Protein AF-A0A6P6Y4E9-F1 (afdb_monomer_lite)

Structure (mmCIF, N/CA/C/O backbone):
data_AF-A0A6P6Y4E9-F1
#
_entry.id   AF-A0A6P6Y4E9-F1
#
loop_
_atom_site.group_PDB
_atom_site.id
_atom_site.type_symbol
_atom_site.label_atom_id
_atom_site.label_alt_id
_atom_site.label_comp_id
_atom_site.label_asym_id
_atom_site.label_entity_id
_atom_site.label_seq_id
_atom_site.pdbx_PDB_ins_code
_atom_site.Cartn_x
_atom_site.Cartn_y
_atom_site.Cartn_z
_atom_site.occupancy
_atom_site.B_iso_or_equiv
_atom_site.auth_seq_id
_atom_site.auth_comp_id
_atom_site.auth_asym_id
_atom_site.auth_atom_id
_atom_site.pdbx_PDB_model_num
ATOM 1 N N . MET A 1 1 ? 9.771 3.056 -38.459 1.00 87.56 1 MET A N 1
ATOM 2 C CA . MET A 1 1 ? 9.300 3.191 -37.067 1.00 87.56 1 MET A CA 1
ATOM 3 C C . MET A 1 1 ? 10.519 3.269 -36.170 1.00 87.56 1 MET A C 1
ATOM 5 O O . MET A 1 1 ? 11.476 2.557 -36.443 1.00 87.56 1 MET A O 1
ATOM 9 N N . LEU A 1 2 ? 10.493 4.105 -35.140 1.00 89.56 2 LEU A N 1
ATOM 10 C CA . LEU A 1 2 ? 11.514 4.169 -34.100 1.00 89.56 2 LEU A CA 1
ATOM 11 C C . LEU A 1 2 ? 10.818 4.082 -32.745 1.00 89.56 2 LEU A C 1
ATOM 13 O O . LEU A 1 2 ? 9.861 4.816 -32.503 1.00 89.56 2 LEU A O 1
ATOM 17 N N . ILE A 1 3 ? 11.284 3.173 -31.895 1.00 89.75 3 ILE A N 1
ATOM 18 C CA . ILE A 1 3 ? 10.799 3.009 -30.526 1.00 89.75 3 ILE A CA 1
ATOM 19 C C . ILE A 1 3 ? 11.972 3.231 -29.586 1.00 89.75 3 ILE A C 1
ATOM 21 O O . ILE A 1 3 ? 12.895 2.420 -29.542 1.00 89.75 3 ILE A O 1
ATOM 25 N N . SER A 1 4 ? 11.910 4.327 -28.846 1.00 87.94 4 SER A N 1
ATOM 26 C CA . SER A 1 4 ? 12.796 4.657 -27.737 1.00 87.94 4 SER A CA 1
ATOM 27 C C . SER A 1 4 ? 12.060 4.286 -26.456 1.00 87.94 4 SER A C 1
ATOM 29 O O . SER A 1 4 ? 11.041 4.896 -26.147 1.00 87.94 4 SER A O 1
ATOM 31 N N . ALA A 1 5 ? 12.487 3.223 -25.778 1.00 84.81 5 ALA A N 1
ATOM 32 C CA . ALA A 1 5 ? 11.834 2.716 -24.572 1.00 84.81 5 ALA A CA 1
ATOM 33 C C . ALA A 1 5 ? 12.859 2.105 -23.605 1.00 84.81 5 ALA A C 1
ATOM 35 O O . ALA A 1 5 ? 13.859 1.538 -24.072 1.00 84.81 5 ALA A O 1
ATOM 36 N N . PRO A 1 6 ? 12.598 2.112 -22.285 1.00 77.88 6 PRO A N 1
ATOM 37 C CA . PRO A 1 6 ? 13.501 1.526 -21.301 1.00 77.88 6 PRO A CA 1
ATOM 38 C C . PRO A 1 6 ? 13.871 0.064 -21.605 1.00 77.88 6 PRO A C 1
ATOM 40 O O . PRO A 1 6 ? 13.157 -0.692 -22.285 1.00 77.88 6 PRO A O 1
ATOM 43 N N . THR A 1 7 ? 15.040 -0.363 -21.135 1.00 74.06 7 THR A N 1
ATOM 44 C CA . THR A 1 7 ? 15.457 -1.769 -21.221 1.00 74.06 7 THR A CA 1
ATOM 45 C C . THR A 1 7 ? 14.506 -2.630 -20.387 1.00 74.06 7 THR A C 1
ATOM 47 O O . THR A 1 7 ? 14.157 -2.275 -19.263 1.00 74.06 7 THR A O 1
ATOM 50 N N . GLY A 1 8 ? 14.039 -3.743 -20.961 1.00 67.69 8 GLY A N 1
ATOM 51 C CA . GLY A 1 8 ? 13.031 -4.610 -20.337 1.00 67.69 8 GLY A CA 1
ATOM 52 C C . GLY A 1 8 ? 11.572 -4.311 -20.714 1.00 67.69 8 GLY A C 1
ATOM 53 O O . GLY A 1 8 ? 10.713 -5.144 -20.447 1.00 67.69 8 GLY A O 1
ATOM 54 N N . SER A 1 9 ? 11.266 -3.222 -21.431 1.00 72.75 9 SER A N 1
ATOM 55 C CA . SER A 1 9 ? 9.888 -2.868 -21.845 1.00 72.75 9 SER A CA 1
ATOM 56 C C . SER A 1 9 ? 9.307 -3.716 -22.993 1.00 72.75 9 SER A C 1
ATOM 58 O O . SER A 1 9 ? 8.365 -3.310 -23.666 1.00 72.75 9 SER A O 1
ATOM 60 N N . GLY A 1 10 ? 9.872 -4.896 -23.269 1.00 75.94 10 GLY A N 1
ATOM 61 C CA . GLY A 1 10 ? 9.334 -5.819 -24.275 1.00 75.94 10 GLY A CA 1
ATOM 62 C C . GLY A 1 10 ? 9.571 -5.420 -25.739 1.00 75.94 10 GLY A C 1
ATOM 63 O O . GLY A 1 10 ? 8.807 -5.841 -26.606 1.00 75.94 10 GLY A O 1
ATOM 64 N N . LYS A 1 11 ? 10.634 -4.661 -26.050 1.00 85.00 11 LYS A N 1
ATOM 65 C CA . LYS A 1 11 ? 10.984 -4.220 -27.422 1.00 85.00 11 LYS A CA 1
ATOM 66 C C . LYS A 1 11 ? 11.007 -5.366 -28.451 1.00 85.00 11 LYS A C 1
ATOM 68 O O . LYS A 1 11 ? 10.483 -5.217 -29.555 1.00 85.00 11 LYS A O 1
ATOM 73 N N . THR A 1 12 ? 11.491 -6.548 -28.061 1.00 85.19 12 THR A N 1
ATOM 74 C CA . THR A 1 12 ? 11.496 -7.764 -28.897 1.00 85.19 12 THR A CA 1
ATOM 75 C C . THR A 1 12 ? 10.092 -8.207 -29.335 1.00 85.19 12 THR A C 1
ATOM 77 O O . THR A 1 12 ? 9.925 -8.738 -30.432 1.00 85.19 12 THR A O 1
ATOM 80 N N . ASN A 1 13 ? 9.047 -7.963 -28.531 1.00 85.88 13 ASN A N 1
ATOM 81 C CA . ASN A 1 13 ? 7.663 -8.234 -28.939 1.00 85.88 13 ASN A CA 1
ATOM 82 C C . ASN A 1 13 ? 7.223 -7.310 -30.069 1.00 85.88 13 ASN A C 1
ATOM 84 O O . ASN A 1 13 ? 6.542 -7.750 -30.992 1.00 85.88 13 ASN A O 1
ATOM 88 N N . ILE A 1 14 ? 7.648 -6.050 -30.031 1.00 88.44 14 ILE A N 1
ATOM 89 C CA . ILE A 1 14 ? 7.308 -5.083 -31.071 1.00 88.44 14 ILE A CA 1
ATOM 90 C C . ILE A 1 14 ? 8.026 -5.427 -32.379 1.00 88.44 14 ILE A C 1
ATOM 92 O O . ILE A 1 14 ? 7.406 -5.390 -33.445 1.00 88.44 14 ILE A O 1
ATOM 96 N N . ALA A 1 15 ? 9.292 -5.853 -32.301 1.00 90.25 15 ALA A N 1
ATOM 97 C CA . ALA A 1 15 ? 9.988 -6.441 -33.443 1.00 90.25 15 ALA A CA 1
ATOM 98 C C . ALA A 1 15 ? 9.200 -7.622 -34.022 1.00 90.25 15 ALA A C 1
ATOM 100 O O . ALA A 1 15 ? 8.935 -7.646 -35.221 1.00 90.25 15 ALA A O 1
ATOM 101 N N . PHE A 1 16 ? 8.753 -8.554 -33.179 1.00 89.88 16 PHE A N 1
ATOM 102 C CA . PHE A 1 16 ? 7.981 -9.715 -33.619 1.00 89.88 16 PHE A CA 1
ATOM 103 C C . PHE A 1 16 ? 6.666 -9.331 -34.320 1.00 89.88 16 PHE A C 1
ATOM 105 O O . PHE A 1 16 ? 6.360 -9.872 -35.381 1.00 89.88 16 PHE A O 1
ATOM 112 N N . PHE A 1 17 ? 5.924 -8.340 -33.814 1.00 89.00 17 PHE A N 1
ATOM 113 C CA . PHE A 1 17 ? 4.733 -7.819 -34.501 1.00 89.00 17 PHE A CA 1
ATOM 114 C C . PHE A 1 17 ? 5.060 -7.177 -35.853 1.00 89.00 17 PHE A C 1
ATOM 116 O O . PHE A 1 17 ? 4.305 -7.344 -36.815 1.00 89.00 17 PHE A O 1
ATOM 123 N N . ALA A 1 18 ? 6.188 -6.470 -35.961 1.00 89.25 18 ALA A N 1
ATOM 124 C CA . ALA A 1 18 ? 6.644 -5.940 -37.241 1.00 89.25 18 ALA A CA 1
ATOM 125 C C . ALA A 1 18 ? 6.952 -7.067 -38.239 1.00 89.25 18 ALA A C 1
ATOM 127 O O . ALA A 1 18 ? 6.567 -6.947 -39.403 1.00 89.25 18 ALA A O 1
ATOM 128 N N . MET A 1 19 ? 7.566 -8.165 -37.777 1.00 92.44 19 MET A N 1
ATOM 129 C CA . MET A 1 19 ? 7.818 -9.353 -38.597 1.00 92.44 19 MET A CA 1
ATOM 130 C C . MET A 1 19 ? 6.516 -10.008 -39.065 1.00 92.44 19 MET A C 1
ATOM 132 O O . MET A 1 19 ? 6.363 -10.249 -40.258 1.00 92.44 19 MET A O 1
ATOM 136 N N . ILE A 1 20 ? 5.558 -10.242 -38.158 1.00 89.38 20 ILE A N 1
ATOM 137 C CA . ILE A 1 20 ? 4.246 -10.822 -38.498 1.00 89.38 20 ILE A CA 1
ATOM 138 C C . ILE A 1 20 ? 3.538 -9.970 -39.546 1.00 89.38 20 ILE A C 1
ATOM 140 O O . ILE A 1 20 ? 3.033 -10.502 -40.529 1.00 89.38 20 ILE A O 1
ATOM 144 N N . ARG A 1 21 ? 3.521 -8.644 -39.368 1.00 88.81 21 ARG A N 1
ATOM 145 C CA . ARG A 1 21 ? 2.870 -7.734 -40.315 1.00 88.81 21 ARG A CA 1
ATOM 146 C C . ARG A 1 21 ? 3.474 -7.823 -41.714 1.00 88.81 21 ARG A C 1
ATOM 148 O O . ARG A 1 21 ? 2.751 -7.620 -42.684 1.00 88.81 21 ARG A O 1
ATOM 155 N N . GLU A 1 22 ? 4.777 -8.068 -41.817 1.00 89.50 22 GLU A N 1
ATOM 156 C CA . GLU A 1 22 ? 5.426 -8.267 -43.109 1.00 89.50 22 GLU A CA 1
ATOM 157 C C . GLU A 1 22 ? 5.089 -9.642 -43.688 1.00 89.50 22 GLU A C 1
ATOM 159 O O . GLU A 1 22 ? 4.627 -9.713 -44.819 1.00 89.50 22 GLU A O 1
ATOM 164 N N . ILE A 1 23 ? 5.196 -10.708 -42.890 1.00 88.94 23 ILE A N 1
ATOM 165 C CA . ILE A 1 23 ? 4.837 -12.083 -43.280 1.00 88.94 23 ILE A CA 1
ATOM 166 C C . ILE A 1 23 ? 3.393 -12.164 -43.795 1.00 88.94 23 ILE A C 1
ATOM 168 O O . ILE A 1 23 ? 3.148 -12.785 -44.823 1.00 88.94 23 ILE A O 1
ATOM 172 N N . GLN A 1 24 ? 2.451 -11.480 -43.137 1.00 85.75 24 GLN A N 1
ATOM 173 C CA . GLN A 1 24 ? 1.036 -11.432 -43.526 1.00 85.75 24 GLN A CA 1
ATOM 174 C C . GLN A 1 24 ? 0.799 -10.947 -44.959 1.00 85.75 24 GLN A C 1
ATOM 176 O O . GLN A 1 24 ? -0.197 -11.330 -45.563 1.00 85.75 24 GLN A O 1
ATOM 181 N N . LYS A 1 25 ? 1.682 -10.108 -45.515 1.00 86.38 25 LYS A N 1
ATOM 182 C CA . LYS A 1 25 ? 1.551 -9.622 -46.898 1.00 86.38 25 LYS A CA 1
ATOM 183 C C . LYS A 1 25 ? 1.860 -10.699 -47.940 1.00 86.38 25 LYS A C 1
ATOM 185 O O . LYS A 1 25 ? 1.503 -10.524 -49.097 1.00 86.38 25 LYS A O 1
ATOM 190 N N . HIS A 1 26 ? 2.532 -11.772 -47.525 1.00 87.12 26 HIS A N 1
ATOM 191 C CA . HIS A 1 26 ? 2.993 -12.873 -48.376 1.00 87.12 26 HIS A CA 1
ATOM 192 C C . HIS A 1 26 ? 2.231 -14.179 -48.097 1.00 87.12 26 HIS A C 1
ATOM 194 O O . HIS A 1 26 ? 2.625 -15.242 -48.582 1.00 87.12 26 HIS A O 1
ATOM 200 N N . LEU A 1 27 ? 1.156 -14.109 -47.303 1.00 84.00 27 LEU A N 1
ATOM 201 C CA . LEU A 1 27 ? 0.216 -15.209 -47.099 1.00 84.00 27 LEU A CA 1
ATOM 202 C C . LEU A 1 27 ? -0.849 -15.233 -48.200 1.00 84.00 27 LEU A C 1
ATOM 204 O O . LEU A 1 27 ? -1.107 -14.232 -48.870 1.00 84.00 27 LEU A O 1
ATOM 208 N N . ASP A 1 28 ? -1.465 -16.394 -48.383 1.00 80.50 28 ASP A N 1
ATOM 209 C CA . ASP A 1 28 ? -2.560 -16.601 -49.324 1.00 80.50 28 ASP A CA 1
ATOM 210 C C . ASP A 1 28 ? -3.838 -15.888 -48.865 1.00 80.50 28 ASP A C 1
ATOM 212 O O . ASP A 1 28 ? -3.943 -15.393 -47.741 1.00 80.50 28 ASP A O 1
ATOM 216 N N . ALA A 1 29 ? -4.846 -15.835 -49.739 1.00 76.62 29 ALA A N 1
ATOM 217 C CA . ALA A 1 29 ? -6.121 -15.188 -49.422 1.00 76.62 29 ALA A CA 1
ATOM 218 C C . ALA A 1 29 ? -6.812 -15.803 -48.185 1.00 76.62 29 ALA A C 1
ATOM 220 O O . ALA A 1 29 ? -7.559 -15.108 -47.498 1.00 76.62 29 ALA A O 1
ATOM 221 N N . ALA A 1 30 ? -6.538 -17.080 -47.888 1.00 72.00 30 ALA A N 1
ATOM 222 C CA . ALA A 1 30 ? -7.039 -17.792 -46.713 1.00 72.00 30 ALA A CA 1
ATOM 223 C C . ALA A 1 30 ? -6.167 -17.617 -45.451 1.00 72.00 30 ALA A C 1
ATOM 225 O O . ALA A 1 30 ? -6.539 -18.114 -44.390 1.00 72.00 30 ALA A O 1
ATOM 226 N N . GLN A 1 31 ? -5.032 -16.911 -45.542 1.00 74.62 31 GLN A N 1
ATOM 227 C CA . GLN A 1 31 ? -4.053 -16.717 -44.463 1.00 74.62 31 GLN A CA 1
ATOM 228 C C . GLN A 1 31 ? -3.547 -18.024 -43.824 1.00 74.62 31 GLN A C 1
ATOM 230 O O . GLN A 1 31 ? -3.231 -18.066 -42.635 1.00 74.62 31 GLN A O 1
ATOM 235 N N . SER A 1 32 ? -3.473 -19.086 -44.621 1.00 69.75 32 SER A N 1
ATOM 236 C CA . SER A 1 32 ? -3.133 -20.450 -44.220 1.00 69.75 32 SER A CA 1
ATOM 237 C C . SER A 1 32 ? -1.710 -20.856 -44.609 1.00 69.75 32 SER A C 1
ATOM 239 O O . SER A 1 32 ? -1.058 -21.617 -43.896 1.00 69.75 32 SER A O 1
ATOM 241 N N . ALA A 1 33 ? -1.174 -20.309 -45.703 1.00 74.75 33 ALA A N 1
ATOM 242 C CA . ALA A 1 33 ? 0.146 -20.679 -46.201 1.00 74.75 33 ALA A CA 1
ATOM 243 C C . ALA A 1 33 ? 0.890 -19.501 -46.836 1.00 74.75 33 ALA A C 1
ATOM 245 O O . ALA A 1 33 ? 0.297 -18.559 -47.359 1.00 74.75 33 ALA A O 1
ATOM 246 N N . LEU A 1 34 ? 2.223 -19.574 -46.805 1.00 78.44 34 LEU A N 1
ATOM 247 C CA . LEU A 1 34 ? 3.091 -18.645 -47.526 1.00 78.44 34 LEU A CA 1
ATOM 248 C C . LEU A 1 34 ? 2.994 -18.920 -49.030 1.00 78.44 34 LEU A C 1
ATOM 250 O O . LEU A 1 34 ? 3.327 -20.014 -49.480 1.00 78.44 34 LEU A O 1
ATOM 254 N N . VAL A 1 35 ? 2.564 -17.916 -49.797 1.00 68.69 35 VAL A N 1
ATOM 255 C CA . VAL A 1 35 ? 2.386 -18.011 -51.260 1.00 68.69 35 VAL A CA 1
ATOM 256 C C . VAL A 1 35 ? 3.730 -18.005 -51.975 1.00 68.69 35 VAL A C 1
ATOM 258 O O . VAL A 1 35 ? 3.884 -18.635 -53.017 1.00 68.69 35 VAL A O 1
ATOM 261 N N . SER A 1 36 ? 4.710 -17.290 -51.419 1.00 69.94 36 SER A N 1
ATOM 262 C CA . SER A 1 36 ? 6.060 -17.214 -51.961 1.00 69.94 36 SER A CA 1
ATOM 263 C C . SER A 1 36 ? 7.106 -16.984 -50.865 1.00 69.94 36 SER A C 1
ATOM 265 O O . SER A 1 36 ? 6.833 -16.381 -49.826 1.00 69.94 36 SER A O 1
ATOM 267 N N . SER A 1 37 ? 8.334 -17.441 -51.124 1.00 69.69 37 SER A N 1
ATOM 268 C CA . SER A 1 37 ? 9.529 -17.125 -50.334 1.00 69.69 37 SER A CA 1
ATOM 269 C C . SER A 1 37 ? 10.226 -15.818 -50.755 1.00 69.69 37 SER A C 1
ATOM 271 O O . SER A 1 37 ? 11.342 -15.545 -50.294 1.00 69.69 37 SER A O 1
ATOM 273 N N . ASP A 1 38 ? 9.589 -15.020 -51.619 1.00 77.94 38 ASP A N 1
ATOM 274 C CA . ASP A 1 38 ? 10.142 -13.815 -52.263 1.00 77.94 38 ASP A CA 1
ATOM 275 C C . ASP A 1 38 ? 10.178 -12.578 -51.350 1.00 77.94 38 ASP A C 1
ATOM 277 O O . ASP A 1 38 ? 9.948 -11.441 -51.765 1.00 77.94 38 ASP A O 1
ATOM 281 N N . PHE A 1 39 ? 10.495 -12.786 -50.076 1.00 89.50 39 PHE A N 1
ATOM 282 C CA . PHE A 1 39 ? 10.808 -11.711 -49.148 1.00 89.50 39 PHE A CA 1
ATOM 283 C C . PHE A 1 39 ? 11.872 -12.146 -48.142 1.00 89.50 39 PHE A C 1
ATOM 285 O O . PHE A 1 39 ? 12.106 -13.338 -47.901 1.00 89.50 39 PHE A O 1
ATOM 292 N N . LYS A 1 40 ? 12.546 -11.158 -47.559 1.00 90.69 40 LYS A N 1
ATOM 293 C CA . LYS A 1 40 ? 13.506 -11.329 -46.472 1.00 90.69 40 LYS A CA 1
ATOM 294 C C . LYS A 1 40 ? 13.262 -10.275 -45.400 1.00 90.69 40 LYS A C 1
ATOM 296 O O . LYS A 1 40 ? 13.049 -9.095 -45.689 1.00 90.69 40 LYS A O 1
ATOM 301 N N . ILE A 1 41 ? 13.319 -10.723 -44.155 1.00 94.44 41 ILE A N 1
ATOM 302 C CA . ILE A 1 41 ? 13.313 -9.895 -42.956 1.00 94.44 41 ILE A CA 1
ATOM 303 C C . ILE A 1 41 ? 14.693 -10.017 -42.324 1.00 94.44 41 ILE A C 1
ATOM 305 O O . ILE A 1 41 ? 15.174 -11.127 -42.102 1.00 94.44 41 ILE A O 1
ATOM 309 N N . VAL A 1 42 ? 15.320 -8.889 -42.017 1.00 94.50 42 VAL A N 1
ATOM 310 C CA . VAL A 1 42 ? 16.633 -8.852 -41.372 1.00 94.50 42 VAL A CA 1
ATOM 311 C C . VAL A 1 42 ? 16.482 -8.270 -39.973 1.00 94.50 42 VAL A C 1
ATOM 313 O O . VAL A 1 42 ? 15.936 -7.182 -39.808 1.00 94.50 42 VAL A O 1
ATOM 316 N N . TYR A 1 43 ? 16.974 -8.996 -38.974 1.00 95.88 43 TYR A N 1
ATOM 317 C CA . TYR A 1 43 ? 17.112 -8.546 -37.596 1.00 95.88 43 TYR A CA 1
ATOM 318 C C . TYR A 1 43 ? 18.596 -8.384 -37.275 1.00 95.88 43 TYR A C 1
ATOM 320 O O . TYR A 1 43 ? 19.353 -9.360 -37.257 1.00 95.88 43 TYR A O 1
ATOM 328 N N . VAL A 1 44 ? 19.011 -7.148 -37.030 1.00 93.56 44 VAL A N 1
ATOM 329 C CA . VAL A 1 44 ? 20.376 -6.808 -36.636 1.00 93.56 44 VAL A CA 1
ATOM 330 C C . VAL A 1 44 ? 20.415 -6.669 -35.121 1.00 93.56 44 VAL A C 1
ATOM 332 O O . VAL A 1 44 ? 19.673 -5.867 -34.562 1.00 93.56 44 VAL A O 1
ATOM 335 N N . SER A 1 45 ? 21.265 -7.459 -34.470 1.00 89.38 45 SER A N 1
ATOM 336 C CA . SER A 1 45 ? 21.496 -7.438 -33.023 1.00 89.38 45 SER A CA 1
ATOM 337 C C . SER A 1 45 ? 22.975 -7.181 -32.747 1.00 89.38 45 SER A C 1
ATOM 339 O O . SER A 1 45 ? 23.820 -7.683 -33.490 1.00 89.38 45 SER A O 1
ATOM 341 N N . PRO A 1 46 ? 23.334 -6.423 -31.707 1.00 82.31 46 PRO A N 1
ATOM 342 C CA . PRO A 1 46 ? 24.694 -5.910 -31.581 1.00 82.31 46 PRO A CA 1
ATOM 343 C C . PRO A 1 46 ? 25.760 -6.939 -31.221 1.00 82.31 46 PRO A C 1
ATOM 345 O O . PRO A 1 46 ? 26.925 -6.775 -31.575 1.00 82.31 46 PRO A O 1
ATOM 348 N N . LEU A 1 47 ? 25.377 -8.017 -30.537 1.00 78.88 47 LEU A N 1
ATOM 349 C CA . LEU A 1 47 ? 26.312 -9.027 -30.056 1.00 78.88 47 LEU A CA 1
ATOM 350 C C . LEU A 1 47 ? 25.943 -10.410 -30.573 1.00 78.88 47 LEU A C 1
ATOM 352 O O . LEU A 1 47 ? 24.777 -10.792 -30.623 1.00 78.88 47 LEU A O 1
ATOM 356 N N . LYS A 1 48 ? 26.964 -11.218 -30.871 1.00 78.62 48 LYS A N 1
ATOM 357 C CA . LYS A 1 48 ? 26.784 -12.597 -31.348 1.00 78.62 48 LYS A CA 1
ATOM 358 C C . LYS A 1 48 ? 25.999 -13.475 -30.361 1.00 78.62 48 LYS A C 1
ATOM 360 O O . LYS A 1 48 ? 25.231 -14.329 -30.788 1.00 78.62 48 LYS A O 1
ATOM 365 N N . ALA A 1 49 ? 26.175 -13.262 -29.055 1.00 70.62 49 ALA A N 1
ATOM 366 C CA . ALA A 1 49 ? 25.422 -13.991 -28.033 1.00 70.62 49 ALA A CA 1
ATOM 367 C C . ALA A 1 49 ? 23.911 -13.700 -28.124 1.00 70.62 49 ALA A C 1
ATOM 369 O O . ALA A 1 49 ? 23.110 -14.633 -28.141 1.00 70.62 49 ALA A O 1
ATOM 370 N N . LEU A 1 50 ? 23.545 -12.423 -28.292 1.00 76.88 50 LEU A N 1
ATOM 371 C CA . LEU A 1 50 ? 22.157 -12.002 -28.481 1.00 76.88 50 LEU A CA 1
ATOM 372 C C . LEU A 1 50 ? 21.568 -12.552 -29.781 1.00 76.88 50 LEU A C 1
ATOM 374 O O . LEU A 1 50 ? 20.421 -12.981 -29.793 1.00 76.88 50 LEU A O 1
ATOM 378 N N . VAL A 1 51 ? 22.347 -12.612 -30.865 1.00 85.38 51 VAL A N 1
ATOM 379 C CA . VAL A 1 51 ? 21.896 -13.209 -32.134 1.00 85.38 51 VAL A CA 1
ATOM 380 C C . VAL A 1 51 ? 21.398 -14.645 -31.924 1.00 85.38 51 VAL A C 1
ATOM 382 O O . VAL A 1 51 ? 20.283 -14.966 -32.339 1.00 85.38 51 VAL A O 1
ATOM 385 N N . ALA A 1 52 ? 22.181 -15.499 -31.259 1.00 80.75 52 ALA A N 1
ATOM 386 C CA . ALA A 1 52 ? 21.799 -16.892 -31.016 1.00 80.75 52 ALA A CA 1
ATOM 387 C C . ALA A 1 52 ? 20.523 -17.004 -30.154 1.00 80.75 52 ALA A C 1
ATOM 389 O O . ALA A 1 52 ? 19.634 -17.809 -30.453 1.00 80.75 52 ALA A O 1
ATOM 390 N N . GLU A 1 53 ? 20.393 -16.161 -29.125 1.00 80.94 53 GLU A N 1
ATOM 391 C CA . GLU A 1 53 ? 19.197 -16.088 -28.274 1.00 80.94 53 GLU A CA 1
ATOM 392 C C . GLU A 1 53 ? 17.953 -15.649 -29.064 1.00 80.94 53 GLU A C 1
ATOM 394 O O . GLU A 1 53 ? 16.888 -16.268 -28.956 1.00 80.94 53 GLU A O 1
ATOM 399 N N . GLN A 1 54 ? 18.080 -14.619 -29.904 1.00 87.75 54 GLN A N 1
ATOM 400 C CA . GLN A 1 54 ? 16.983 -14.116 -30.729 1.00 87.75 54 GLN A CA 1
ATOM 401 C C . GLN A 1 54 ? 16.547 -15.147 -31.775 1.00 87.75 54 GLN A C 1
ATOM 403 O O . GLN A 1 54 ? 15.352 -15.329 -31.996 1.00 87.75 54 GLN A O 1
ATOM 408 N N . VAL A 1 55 ? 17.480 -15.904 -32.362 1.00 89.44 55 VAL A N 1
ATOM 409 C CA . VAL A 1 55 ? 17.156 -17.009 -33.282 1.00 89.44 55 VAL A CA 1
ATOM 410 C C . VAL A 1 55 ? 16.326 -18.078 -32.580 1.00 89.44 55 VAL A C 1
ATOM 412 O O . VAL A 1 55 ? 15.282 -18.478 -33.098 1.00 89.44 55 VAL A O 1
ATOM 415 N N . ALA A 1 56 ? 16.751 -18.527 -31.396 1.00 85.50 56 ALA A N 1
ATOM 416 C CA . ALA A 1 56 ? 16.004 -19.510 -30.615 1.00 85.50 56 ALA A CA 1
ATOM 417 C C . ALA A 1 56 ? 14.611 -18.986 -30.223 1.00 85.50 56 ALA A C 1
ATOM 419 O O . ALA A 1 56 ? 13.619 -19.715 -30.321 1.00 85.50 56 ALA A O 1
ATOM 420 N N . THR A 1 57 ? 14.530 -17.712 -29.834 1.00 86.44 57 THR A N 1
ATOM 421 C CA . THR A 1 57 ? 13.284 -17.038 -29.453 1.00 86.44 57 THR A CA 1
ATOM 422 C C . THR A 1 57 ? 12.317 -16.944 -30.627 1.00 86.44 57 THR A C 1
ATOM 424 O O . THR A 1 57 ? 11.167 -17.368 -30.510 1.00 86.44 57 THR A O 1
ATOM 427 N N . PHE A 1 58 ? 12.762 -16.437 -31.776 1.00 91.31 58 PHE A N 1
ATOM 428 C CA . PHE A 1 58 ? 11.907 -16.288 -32.948 1.00 91.31 58 PHE A CA 1
ATOM 429 C C . PHE A 1 58 ? 11.457 -17.636 -33.506 1.00 91.31 58 PHE A C 1
ATOM 431 O O . PHE A 1 58 ? 10.275 -17.760 -33.809 1.00 91.31 58 PHE A O 1
ATOM 438 N N . ARG A 1 59 ? 12.327 -18.658 -33.559 1.00 90.31 59 ARG A N 1
ATOM 439 C CA . ARG A 1 59 ? 11.924 -20.026 -33.950 1.00 90.31 59 ARG A CA 1
ATOM 440 C C . ARG A 1 59 ? 10.770 -20.525 -33.090 1.00 90.31 59 ARG A C 1
ATOM 442 O O . ARG A 1 59 ? 9.692 -20.777 -33.612 1.00 90.31 59 ARG A O 1
ATOM 449 N N . ARG A 1 60 ? 10.955 -20.518 -31.765 1.00 87.50 60 ARG A N 1
ATOM 450 C CA . ARG A 1 60 ? 9.925 -20.959 -30.815 1.00 87.50 60 ARG A CA 1
ATOM 451 C C . ARG A 1 60 ? 8.612 -20.198 -30.994 1.00 87.50 60 ARG A C 1
ATOM 453 O O . ARG A 1 60 ? 7.549 -20.796 -30.913 1.00 87.50 60 ARG A O 1
ATOM 460 N N . ARG A 1 61 ? 8.664 -18.882 -31.214 1.00 88.94 61 ARG A N 1
ATOM 461 C CA . ARG A 1 61 ? 7.451 -18.067 -31.378 1.00 88.94 61 ARG A CA 1
ATOM 462 C C . ARG A 1 61 ? 6.752 -18.319 -32.708 1.00 88.94 61 ARG A C 1
ATOM 464 O O . ARG A 1 61 ? 5.532 -18.440 -32.716 1.00 88.94 61 ARG A O 1
ATOM 471 N N . PHE A 1 62 ? 7.485 -18.426 -33.812 1.00 88.25 62 PHE A N 1
ATOM 472 C CA . PHE A 1 62 ? 6.886 -18.775 -35.099 1.00 88.25 62 PHE A CA 1
ATOM 473 C C . PHE A 1 62 ? 6.267 -20.180 -35.070 1.00 88.25 62 PHE A C 1
ATOM 475 O O . PHE A 1 62 ? 5.155 -20.341 -35.564 1.00 88.25 62 PHE A O 1
ATOM 482 N N . ASP A 1 63 ? 6.880 -21.136 -34.365 1.00 83.94 63 ASP A N 1
ATOM 483 C CA . ASP A 1 63 ? 6.331 -22.487 -34.164 1.00 83.94 63 ASP A CA 1
ATOM 484 C C . ASP A 1 63 ? 5.004 -22.503 -33.382 1.00 83.94 63 ASP A C 1
ATOM 486 O O . ASP A 1 63 ? 4.281 -23.501 -33.416 1.00 83.94 63 ASP A O 1
ATOM 490 N N . THR A 1 64 ? 4.651 -21.422 -32.673 1.00 83.06 64 THR A N 1
ATOM 491 C CA . THR A 1 64 ? 3.362 -21.289 -31.960 1.00 83.06 64 THR A CA 1
ATOM 492 C C . THR A 1 64 ? 2.260 -20.641 -32.791 1.00 83.06 64 THR A C 1
ATOM 494 O O . THR A 1 64 ? 1.096 -20.715 -32.405 1.00 83.06 64 THR A O 1
ATOM 497 N N . ILE A 1 65 ? 2.588 -20.031 -33.932 1.00 79.69 65 ILE A N 1
ATOM 498 C CA . ILE A 1 65 ? 1.582 -19.395 -34.784 1.00 79.69 65 ILE A CA 1
ATOM 499 C C . ILE A 1 65 ? 0.740 -20.480 -35.459 1.00 79.69 65 ILE A C 1
ATOM 501 O O . ILE A 1 65 ? 1.263 -21.465 -35.988 1.00 79.69 65 ILE A O 1
ATOM 505 N N . ARG A 1 66 ? -0.579 -20.303 -35.407 1.00 76.75 66 ARG A N 1
ATOM 506 C CA . ARG A 1 66 ? -1.569 -21.156 -36.062 1.00 76.75 66 ARG A CA 1
ATOM 507 C C . ARG A 1 66 ? -2.419 -20.300 -36.993 1.00 76.75 66 ARG A C 1
ATOM 509 O O . ARG A 1 66 ? -2.698 -19.146 -36.671 1.00 76.75 66 ARG A O 1
ATOM 516 N N . ASP A 1 67 ? -2.797 -20.857 -38.131 1.00 70.06 67 ASP A N 1
ATOM 517 C CA . ASP A 1 67 ? -3.808 -20.293 -39.014 1.00 70.06 67 ASP A CA 1
ATOM 518 C C . ASP A 1 67 ? -5.227 -20.522 -38.450 1.00 70.06 67 ASP A C 1
ATOM 520 O O . ASP A 1 67 ? -5.416 -21.151 -37.404 1.00 70.06 67 ASP A O 1
ATOM 524 N N . ALA A 1 68 ? -6.242 -20.016 -39.154 1.00 63.44 68 ALA A N 1
ATOM 525 C CA . ALA A 1 68 ? -7.647 -20.143 -38.758 1.00 63.44 68 ALA A CA 1
ATOM 526 C C . ALA A 1 68 ? -8.173 -21.596 -38.737 1.00 63.44 68 ALA A C 1
ATOM 528 O O . ALA A 1 68 ? -9.199 -21.864 -38.116 1.00 63.44 68 ALA A O 1
ATOM 529 N N . SER A 1 69 ? -7.480 -22.529 -39.393 1.00 62.06 69 SER A N 1
ATOM 530 C CA . SER A 1 69 ? -7.787 -23.964 -39.417 1.00 62.06 69 SER A CA 1
ATOM 531 C C . SER A 1 69 ? -7.002 -24.776 -38.375 1.00 62.06 69 SER A C 1
ATOM 533 O O . SER A 1 69 ? -7.225 -25.977 -38.232 1.00 62.06 69 SER A O 1
ATOM 535 N N . GLY A 1 70 ? -6.100 -24.133 -37.626 1.00 65.06 70 GLY A N 1
ATOM 536 C CA . GLY A 1 70 ? -5.196 -24.785 -36.678 1.00 65.06 70 GLY A CA 1
ATOM 537 C C . GLY A 1 70 ? -3.903 -25.329 -37.305 1.00 65.06 70 GLY A C 1
ATOM 538 O O . GLY A 1 70 ? -3.124 -25.976 -36.603 1.00 65.06 70 GLY A O 1
ATOM 539 N N . GLY A 1 71 ? -3.646 -25.064 -38.589 1.00 68.50 71 GLY A N 1
ATOM 540 C CA . GLY A 1 71 ? -2.401 -25.375 -39.295 1.00 68.50 71 GLY A CA 1
ATOM 541 C C . GLY A 1 71 ? -1.267 -24.413 -38.925 1.00 68.50 71 GLY A C 1
ATOM 542 O O . GLY A 1 71 ? -1.501 -23.268 -38.552 1.00 68.50 71 GLY A O 1
ATOM 543 N N . GLY A 1 72 ? -0.014 -24.870 -38.947 1.00 75.00 72 GLY A N 1
ATOM 544 C CA . GLY A 1 72 ? 1.149 -24.028 -38.629 1.00 75.00 72 GLY A CA 1
ATOM 545 C C . GLY A 1 72 ? 1.689 -23.280 -39.852 1.00 75.00 72 GLY A C 1
ATOM 546 O O . GLY A 1 72 ? 1.762 -23.848 -40.938 1.00 75.00 72 GLY A O 1
ATOM 547 N N . ILE A 1 73 ? 2.153 -22.039 -39.669 1.00 78.62 73 ILE A N 1
ATOM 548 C CA . ILE A 1 73 ? 2.818 -21.267 -40.734 1.00 78.62 73 ILE A CA 1
ATOM 549 C C . ILE A 1 73 ? 4.328 -21.540 -40.692 1.00 78.62 73 ILE A C 1
ATOM 551 O O . ILE A 1 73 ? 5.010 -21.194 -39.727 1.00 78.62 73 ILE A O 1
ATOM 555 N N . ALA A 1 74 ? 4.872 -22.140 -41.752 1.00 81.06 74 ALA A N 1
ATOM 556 C CA . ALA A 1 74 ? 6.275 -22.554 -41.817 1.00 81.06 74 ALA A CA 1
ATOM 557 C C . ALA A 1 74 ? 7.244 -21.377 -42.075 1.00 81.06 74 ALA A C 1
ATOM 559 O O . ALA A 1 74 ? 7.686 -21.141 -43.201 1.00 81.06 74 ALA A O 1
ATOM 560 N N . VAL A 1 75 ? 7.625 -20.648 -41.020 1.00 87.19 75 VAL A N 1
ATOM 561 C CA . VAL A 1 75 ? 8.613 -19.555 -41.093 1.00 87.19 75 VAL A CA 1
ATOM 562 C C . VAL A 1 75 ? 10.012 -20.057 -40.730 1.00 87.19 75 VAL A C 1
ATOM 564 O O . VAL A 1 75 ? 10.293 -20.459 -39.605 1.00 87.19 75 VAL A O 1
ATOM 567 N N . ARG A 1 76 ? 10.940 -19.976 -41.687 1.00 88.31 76 ARG A N 1
ATOM 568 C CA . ARG A 1 76 ? 12.359 -20.328 -41.482 1.00 88.31 76 ARG A CA 1
ATOM 569 C C . ARG A 1 76 ? 13.190 -19.149 -40.967 1.00 88.31 76 ARG A C 1
ATOM 571 O O . ARG A 1 76 ? 13.358 -18.160 -41.684 1.00 88.31 76 ARG A O 1
ATOM 578 N N . VAL A 1 77 ? 13.759 -19.306 -39.769 1.00 91.12 77 VAL A N 1
ATOM 579 C CA . VAL A 1 77 ? 14.694 -18.360 -39.128 1.00 91.12 77 VAL A CA 1
ATOM 580 C C . VAL A 1 77 ? 16.118 -18.921 -39.162 1.00 91.12 77 VAL A C 1
ATOM 582 O O . VAL A 1 77 ? 16.363 -20.038 -38.684 1.00 91.12 77 VAL A O 1
ATOM 585 N N . CYS A 1 78 ? 17.064 -18.145 -39.687 1.00 88.75 78 CYS A N 1
ATOM 586 C CA . CYS A 1 78 ? 18.470 -18.524 -39.801 1.00 88.75 78 CYS A CA 1
ATOM 587 C C . CYS A 1 78 ? 19.374 -17.558 -39.024 1.00 88.75 78 CYS A C 1
ATOM 589 O O . CYS A 1 78 ? 19.232 -16.337 -39.120 1.00 88.75 78 CYS A O 1
ATOM 591 N N . GLU A 1 79 ? 20.312 -18.131 -38.269 1.00 89.00 79 GLU A N 1
ATOM 592 C CA . GLU A 1 79 ? 21.448 -17.402 -37.713 1.00 89.00 79 GLU A CA 1
ATOM 593 C C . GLU A 1 79 ? 22.502 -17.215 -38.801 1.00 89.00 79 GLU A C 1
ATOM 595 O O . GLU A 1 79 ? 22.934 -18.186 -39.422 1.00 89.00 79 GLU A O 1
ATOM 600 N N . MET A 1 80 ? 22.991 -15.993 -38.976 1.00 78.62 80 MET A N 1
ATOM 601 C CA . MET A 1 80 ? 24.170 -15.762 -39.801 1.00 78.62 80 MET A CA 1
ATOM 602 C C . MET A 1 80 ? 25.443 -15.863 -38.952 1.00 78.62 80 MET A C 1
ATOM 604 O O . MET A 1 80 ? 25.958 -14.850 -38.476 1.00 78.62 80 MET A O 1
ATOM 608 N N . SER A 1 81 ? 25.958 -17.081 -38.760 1.00 63.84 81 SER A N 1
ATOM 609 C CA . SER A 1 81 ? 27.173 -17.341 -37.973 1.00 63.84 81 SER A CA 1
ATOM 610 C C . SER A 1 81 ? 28.388 -17.750 -38.820 1.00 63.84 81 SER A C 1
ATOM 612 O O . SER A 1 81 ? 28.263 -18.361 -39.877 1.00 63.84 81 SER A O 1
ATOM 614 N N . GLY A 1 82 ? 29.589 -17.405 -38.330 1.00 55.72 82 GLY A N 1
ATOM 615 C CA . GLY A 1 82 ? 30.885 -17.877 -38.849 1.00 55.72 82 GLY A CA 1
ATOM 616 C C . GLY A 1 82 ? 31.546 -17.005 -39.929 1.00 55.72 82 GLY A C 1
ATOM 617 O O . GLY A 1 82 ? 30.929 -16.094 -40.483 1.00 55.72 82 GLY A O 1
ATOM 618 N N . ASP A 1 83 ? 32.817 -17.299 -40.228 1.00 46.78 83 ASP A N 1
ATOM 619 C CA . ASP A 1 83 ? 33.611 -16.667 -41.304 1.00 46.78 83 ASP A CA 1
ATOM 620 C C . ASP A 1 83 ? 33.255 -17.201 -42.700 1.00 46.78 83 ASP A C 1
ATOM 622 O O . ASP A 1 83 ? 33.547 -16.574 -43.718 1.00 46.78 83 ASP A O 1
ATOM 626 N N . SER A 1 84 ? 32.545 -18.328 -42.756 1.00 51.25 84 SER A N 1
ATOM 627 C CA . SER A 1 84 ? 32.046 -18.916 -43.994 1.00 51.25 84 SER A CA 1
ATOM 628 C C . SER A 1 84 ? 31.020 -17.981 -44.640 1.00 51.25 84 SER A C 1
ATOM 630 O O . SER A 1 84 ? 30.065 -17.516 -44.006 1.00 51.25 84 SER A O 1
ATOM 632 N N . GLN A 1 85 ? 31.228 -17.655 -45.913 1.00 58.66 85 GLN A N 1
ATOM 633 C CA . GLN A 1 85 ? 30.245 -16.920 -46.699 1.00 58.66 85 GLN A CA 1
ATOM 634 C C . GLN A 1 85 ? 29.043 -17.840 -46.932 1.00 58.66 85 GLN A C 1
ATOM 636 O O . GLN A 1 85 ? 29.156 -18.795 -47.698 1.00 58.66 85 GLN A O 1
ATOM 641 N N . LEU A 1 86 ? 27.907 -17.552 -46.283 1.00 63.12 86 LEU A N 1
ATOM 642 C CA . LEU A 1 86 ? 26.644 -18.234 -46.582 1.00 63.12 86 LEU A CA 1
ATOM 643 C C . LEU A 1 86 ? 26.386 -18.135 -48.086 1.00 63.12 86 LEU A C 1
ATOM 645 O O . LEU A 1 86 ? 26.431 -17.025 -48.645 1.00 63.12 86 LEU A O 1
ATOM 649 N N . ARG A 1 87 ? 26.181 -19.282 -48.735 1.00 67.81 87 ARG A N 1
ATOM 650 C CA . ARG A 1 87 ? 25.959 -19.358 -50.184 1.00 67.81 87 ARG A CA 1
ATOM 651 C C . ARG A 1 87 ? 24.494 -19.051 -50.490 1.00 67.81 87 ARG A C 1
ATOM 653 O O . ARG A 1 87 ? 23.620 -19.253 -49.654 1.00 67.81 87 ARG A O 1
ATOM 660 N N . GLU A 1 88 ? 24.208 -18.593 -51.705 1.00 69.69 88 GLU A N 1
ATOM 661 C CA . GLU A 1 88 ? 22.848 -18.187 -52.097 1.00 69.69 88 GLU A CA 1
ATOM 662 C C . GLU A 1 88 ? 21.813 -19.313 -51.912 1.00 69.69 88 GLU A C 1
ATOM 664 O O . GLU A 1 88 ? 20.684 -19.056 -51.506 1.00 69.69 88 GLU A O 1
ATOM 669 N N . PHE A 1 89 ? 22.214 -20.575 -52.106 1.00 69.38 89 PHE A N 1
ATOM 670 C CA . PHE A 1 89 ? 21.338 -21.731 -51.891 1.00 69.38 89 PHE A CA 1
ATOM 671 C C . PHE A 1 89 ? 20.916 -21.920 -50.420 1.00 69.38 89 PHE A C 1
ATOM 673 O O . PHE A 1 89 ? 19.865 -22.498 -50.164 1.00 69.38 89 PHE A O 1
ATOM 680 N N . GLU A 1 90 ? 21.712 -21.446 -49.456 1.00 72.19 90 GLU A N 1
ATOM 681 C CA . GLU A 1 90 ? 21.403 -21.521 -48.017 1.00 72.19 90 GLU A CA 1
ATOM 682 C C . GLU A 1 90 ? 20.467 -20.387 -47.590 1.00 72.19 90 GLU A C 1
ATOM 684 O O . GLU A 1 90 ? 19.703 -20.526 -46.636 1.00 72.19 90 GLU A O 1
ATOM 689 N N . LEU A 1 91 ? 20.517 -19.262 -48.310 1.00 75.56 91 LEU A N 1
ATOM 690 C CA . LEU A 1 91 ? 19.616 -18.124 -48.133 1.00 75.56 91 LEU A CA 1
ATOM 691 C C . LEU A 1 91 ? 18.274 -18.346 -48.845 1.00 75.56 91 LEU A C 1
ATOM 693 O O . LEU A 1 91 ? 17.253 -17.779 -48.438 1.00 75.56 91 LEU A O 1
ATOM 697 N N . ALA A 1 92 ? 18.263 -19.202 -49.870 1.00 75.75 92 ALA A N 1
ATOM 698 C CA . ALA A 1 92 ? 17.068 -19.588 -50.598 1.00 75.75 92 ALA A CA 1
ATOM 699 C C . ALA A 1 92 ? 16.030 -20.203 -49.645 1.00 75.75 92 ALA A C 1
ATOM 701 O O . ALA A 1 92 ? 16.240 -21.228 -48.995 1.00 75.75 92 ALA A O 1
ATOM 702 N N . GLY A 1 93 ? 14.879 -19.537 -49.544 1.00 78.44 93 GLY A N 1
ATOM 703 C CA . GLY A 1 93 ? 13.762 -19.988 -48.726 1.00 78.44 93 GLY A CA 1
ATOM 704 C C . GLY A 1 93 ? 13.867 -19.716 -47.215 1.00 78.44 93 GLY A C 1
ATOM 705 O O . GLY A 1 93 ? 12.925 -20.027 -46.481 1.00 78.44 93 GLY A O 1
ATOM 706 N N . VAL A 1 94 ? 14.953 -19.108 -46.730 1.00 87.56 94 VAL A N 1
ATOM 707 C CA . VAL A 1 94 ? 14.985 -18.491 -45.392 1.00 87.56 94 VAL A CA 1
ATOM 708 C C . VAL A 1 94 ? 14.130 -17.225 -45.414 1.00 87.56 94 VAL A C 1
ATOM 710 O O . VAL A 1 94 ? 14.163 -16.490 -46.392 1.00 87.56 94 VAL A O 1
ATOM 713 N N . HIS A 1 95 ? 13.370 -16.950 -44.355 1.00 90.50 95 HIS A N 1
ATOM 714 C CA . HIS A 1 95 ? 12.491 -15.774 -44.294 1.00 90.50 95 HIS A CA 1
ATOM 715 C C . HIS A 1 95 ? 13.048 -14.702 -43.357 1.00 90.50 95 HIS A C 1
ATOM 717 O O . HIS A 1 95 ? 13.022 -13.519 -43.690 1.00 90.50 95 HIS A O 1
ATOM 723 N N . VAL A 1 96 ? 13.585 -15.119 -42.205 1.00 93.31 96 VAL A N 1
ATOM 724 C CA . VAL A 1 96 ? 14.144 -14.223 -41.185 1.00 93.31 96 VAL A CA 1
ATOM 725 C C . VAL A 1 96 ? 15.631 -14.513 -41.007 1.00 93.31 96 VAL A C 1
ATOM 727 O O . VAL A 1 96 ? 16.017 -15.638 -40.684 1.00 93.31 96 VAL A O 1
ATOM 730 N N . LEU A 1 97 ? 16.457 -13.490 -41.203 1.00 92.19 97 LEU A N 1
ATOM 731 C CA . LEU A 1 97 ? 17.902 -13.513 -40.993 1.00 92.19 97 LEU A CA 1
ATOM 732 C C . LEU A 1 97 ? 18.232 -12.741 -39.718 1.00 92.19 97 LEU A C 1
ATOM 734 O O . LEU A 1 97 ? 17.850 -11.579 -39.595 1.00 92.19 97 LEU A O 1
ATOM 738 N N . VAL A 1 98 ? 18.949 -13.365 -38.785 1.00 93.62 98 VAL A N 1
ATOM 739 C CA . VAL A 1 98 ? 19.410 -12.718 -37.548 1.00 93.62 98 VAL A CA 1
ATOM 740 C C . VAL A 1 98 ? 20.936 -12.665 -37.557 1.00 93.62 98 VAL A C 1
ATOM 742 O O . VAL A 1 98 ? 21.592 -13.687 -37.780 1.00 93.62 98 VAL A O 1
ATOM 745 N N . CYS A 1 99 ? 21.513 -11.478 -37.368 1.00 92.06 99 CYS A N 1
ATOM 746 C CA . CYS A 1 99 ? 22.943 -11.240 -37.583 1.00 92.06 99 CYS A CA 1
ATOM 747 C C . CYS A 1 99 ? 23.479 -10.031 -36.799 1.00 92.06 99 CYS A C 1
ATOM 749 O O . CYS A 1 99 ? 22.700 -9.246 -36.260 1.00 92.06 99 CYS A O 1
ATOM 751 N N . THR A 1 100 ? 24.808 -9.880 -36.750 1.00 90.44 100 THR A N 1
ATOM 752 C CA . THR A 1 100 ? 25.455 -8.658 -36.238 1.00 90.44 100 THR A CA 1
ATOM 753 C C . THR A 1 100 ? 25.580 -7.590 -37.330 1.00 90.44 100 THR A C 1
ATOM 755 O O . THR A 1 100 ? 25.564 -7.946 -38.519 1.00 90.44 100 THR A O 1
ATOM 758 N N . PRO A 1 101 ? 25.741 -6.297 -36.973 1.00 90.88 101 PRO A N 1
ATOM 759 C CA . PRO A 1 101 ? 25.919 -5.225 -37.951 1.00 90.88 101 PRO A CA 1
ATOM 760 C C . PRO A 1 101 ? 27.052 -5.516 -38.940 1.00 90.88 101 PRO A C 1
ATOM 762 O O . PRO A 1 101 ? 26.870 -5.425 -40.150 1.00 90.88 101 PRO A O 1
ATOM 765 N N . GLU A 1 102 ? 28.210 -5.961 -38.456 1.00 88.69 102 GLU A N 1
ATOM 766 C CA . GLU A 1 102 ? 29.391 -6.193 -39.292 1.00 88.69 102 GLU A CA 1
ATOM 767 C C . GLU A 1 102 ? 29.152 -7.313 -40.308 1.00 88.69 102 GLU A C 1
ATOM 769 O O . GLU A 1 102 ? 29.557 -7.216 -41.470 1.00 88.69 102 GLU A O 1
ATOM 774 N N . LYS A 1 103 ? 28.447 -8.375 -39.900 1.00 87.19 103 LYS A N 1
ATOM 775 C CA . LYS A 1 103 ? 28.128 -9.485 -40.802 1.00 87.19 103 LYS A CA 1
ATOM 776 C C . LYS A 1 103 ? 27.130 -9.056 -41.874 1.00 87.19 103 LYS A C 1
ATOM 778 O O . LYS A 1 103 ? 27.273 -9.466 -43.028 1.00 87.19 103 LYS A O 1
ATOM 783 N N . PHE A 1 104 ? 26.150 -8.229 -41.512 1.00 89.69 104 PHE A N 1
ATOM 784 C CA . PHE A 1 104 ? 25.168 -7.718 -42.461 1.00 89.69 104 PHE A CA 1
ATOM 785 C C . PHE A 1 104 ? 25.775 -6.711 -43.442 1.00 89.69 104 PHE A C 1
ATOM 787 O O . PHE A 1 104 ? 25.568 -6.855 -44.646 1.00 89.69 104 PHE A O 1
ATOM 794 N N . SER A 1 105 ? 26.587 -5.763 -42.960 1.00 87.94 105 SER A N 1
ATOM 795 C CA . SER A 1 105 ? 27.327 -4.816 -43.807 1.00 87.94 105 SER A CA 1
ATOM 796 C C . SER A 1 105 ? 28.192 -5.556 -44.835 1.00 87.94 105 SER A C 1
ATOM 798 O O . SER A 1 105 ? 28.057 -5.333 -46.040 1.00 87.94 105 SER A O 1
ATOM 800 N N . ASN A 1 106 ? 28.982 -6.542 -44.392 1.00 85.12 106 ASN A N 1
ATOM 801 C CA . ASN A 1 106 ? 29.796 -7.356 -45.297 1.00 85.12 106 ASN A CA 1
ATOM 802 C C . ASN A 1 106 ? 28.962 -8.061 -46.374 1.00 85.12 106 ASN A C 1
ATOM 804 O O . ASN A 1 106 ? 29.400 -8.169 -47.516 1.00 85.12 106 ASN A O 1
ATOM 808 N N . MET A 1 107 ? 27.755 -8.527 -46.048 1.00 80.19 107 MET A N 1
ATOM 809 C CA . MET A 1 107 ? 26.868 -9.143 -47.035 1.00 80.19 107 MET A CA 1
ATOM 810 C C . MET A 1 107 ? 26.281 -8.115 -48.010 1.00 80.19 107 MET A C 1
ATOM 812 O O . MET A 1 107 ? 26.196 -8.394 -49.207 1.00 80.19 107 MET A O 1
ATOM 816 N N . LEU A 1 108 ? 25.914 -6.923 -47.530 1.00 81.38 108 LEU A N 1
ATOM 817 C CA . LEU A 1 108 ? 25.395 -5.851 -48.377 1.00 81.38 108 LEU A CA 1
ATOM 818 C C . LEU A 1 108 ? 26.412 -5.403 -49.430 1.00 81.38 108 LEU A C 1
ATOM 820 O O . LEU A 1 108 ? 25.994 -5.065 -50.540 1.00 81.38 108 LEU A O 1
ATOM 824 N N . ARG A 1 109 ? 27.716 -5.463 -49.134 1.00 78.62 109 ARG A N 1
ATOM 825 C CA . ARG A 1 109 ? 28.792 -5.169 -50.100 1.00 78.62 109 ARG A CA 1
ATOM 826 C C . ARG A 1 109 ? 28.785 -6.100 -51.319 1.00 78.62 109 ARG A C 1
ATOM 828 O O . ARG A 1 109 ? 29.140 -5.661 -52.404 1.00 78.62 109 ARG A O 1
ATOM 835 N N . PHE A 1 110 ? 28.306 -7.339 -51.175 1.00 73.62 110 PHE A N 1
ATOM 836 C CA . PHE A 1 110 ? 28.188 -8.319 -52.269 1.00 73.62 110 PHE A CA 1
ATOM 837 C C . PHE A 1 110 ? 26.743 -8.515 -52.756 1.00 73.62 110 PHE A C 1
ATOM 839 O O . PHE A 1 110 ? 26.424 -9.525 -53.382 1.00 73.62 110 PHE A O 1
ATOM 846 N N . ALA A 1 111 ? 25.842 -7.577 -52.458 1.00 65.50 111 ALA A N 1
ATOM 847 C CA . ALA A 1 111 ? 24.417 -7.740 -52.738 1.00 65.50 111 ALA A CA 1
ATOM 848 C C . ALA A 1 111 ? 24.057 -7.787 -54.230 1.00 65.50 111 ALA A C 1
ATOM 850 O O . ALA A 1 111 ? 23.076 -8.434 -54.576 1.00 65.50 111 ALA A O 1
ATOM 851 N N . GLU A 1 112 ? 24.829 -7.150 -55.116 1.00 61.84 112 GLU A N 1
ATOM 852 C CA . GLU A 1 112 ? 24.584 -7.219 -56.570 1.00 61.84 112 GLU A CA 1
ATOM 853 C C . GLU A 1 112 ? 24.730 -8.645 -57.120 1.00 61.84 112 GLU A C 1
ATOM 855 O O . GLU A 1 112 ? 24.113 -8.996 -58.119 1.00 61.84 112 GLU A O 1
ATOM 860 N N . GLN A 1 113 ? 25.494 -9.493 -56.427 1.00 60.41 113 GLN A N 1
ATOM 861 C CA . GLN A 1 113 ? 25.706 -10.897 -56.775 1.00 60.41 113 GLN A CA 1
ATOM 862 C C . GLN A 1 113 ? 24.717 -11.839 -56.065 1.00 60.41 113 GLN A C 1
ATOM 864 O O . GLN A 1 113 ? 24.817 -13.056 -56.215 1.00 60.41 113 GLN A O 1
ATOM 869 N N . ARG A 1 114 ? 23.782 -11.306 -55.261 1.00 69.38 114 ARG A N 1
ATOM 870 C CA . ARG A 1 114 ? 22.884 -12.080 -54.390 1.00 69.38 114 ARG A CA 1
ATOM 871 C C . ARG A 1 114 ? 21.433 -11.638 -54.555 1.00 69.38 114 ARG A C 1
ATOM 873 O O . ARG A 1 114 ? 21.006 -10.647 -53.961 1.00 69.38 114 ARG A O 1
ATOM 880 N N . ALA A 1 115 ? 20.652 -12.418 -55.300 1.00 72.31 115 ALA A N 1
ATOM 881 C CA . ALA A 1 115 ? 19.231 -12.156 -55.543 1.00 72.31 115 ALA A CA 1
ATOM 882 C C . ALA A 1 115 ? 18.430 -11.980 -54.236 1.00 72.31 115 ALA A C 1
ATOM 884 O O . ALA A 1 115 ? 17.586 -11.091 -54.133 1.00 72.31 115 ALA A O 1
ATOM 885 N N . SER A 1 116 ? 18.762 -12.739 -53.187 1.00 73.56 116 SER A N 1
ATOM 886 C CA . SER A 1 116 ? 18.113 -12.656 -51.872 1.00 73.56 116 SER A CA 1
ATOM 887 C C . SER A 1 116 ? 18.214 -11.278 -51.211 1.00 73.56 116 SER A C 1
ATOM 889 O O . SER A 1 116 ? 17.339 -10.914 -50.429 1.00 73.56 116 SER A O 1
ATOM 891 N N . MET A 1 117 ? 19.251 -10.487 -51.511 1.00 77.94 117 MET A N 1
ATOM 892 C CA . MET A 1 117 ? 19.424 -9.148 -50.931 1.00 77.94 117 MET A CA 1
ATOM 893 C C . MET A 1 117 ? 18.488 -8.106 -51.550 1.00 77.94 117 MET A C 1
ATOM 895 O O . MET A 1 117 ? 18.202 -7.092 -50.917 1.00 77.94 117 MET A O 1
ATOM 899 N N . GLN A 1 118 ? 17.968 -8.366 -52.750 1.00 79.00 118 GLN A N 1
ATOM 900 C CA . GLN A 1 118 ? 16.955 -7.524 -53.395 1.00 79.00 118 GLN A CA 1
ATOM 901 C C . GLN A 1 118 ? 15.545 -7.786 -52.838 1.00 79.00 118 GLN A C 1
ATOM 903 O O . GLN A 1 118 ? 14.644 -6.966 -52.997 1.00 79.00 118 GLN A O 1
ATOM 908 N N . LEU A 1 119 ? 15.358 -8.912 -52.141 1.00 86.44 119 LEU A N 1
ATOM 909 C CA . LEU A 1 119 ? 14.083 -9.334 -51.558 1.00 86.44 119 LEU A CA 1
ATOM 910 C C . LEU A 1 119 ? 13.863 -8.804 -50.133 1.00 86.44 119 LEU A C 1
ATOM 912 O O . LEU A 1 119 ? 12.869 -9.146 -49.494 1.00 86.44 119 LEU A O 1
ATOM 916 N N . ILE A 1 120 ? 14.774 -7.990 -49.598 1.00 89.88 120 ILE A N 1
ATOM 917 C CA . ILE A 1 120 ? 14.636 -7.433 -48.249 1.00 89.88 120 ILE A CA 1
ATOM 918 C C . ILE A 1 120 ? 13.445 -6.471 -48.222 1.00 89.88 120 ILE A C 1
ATOM 920 O O . ILE A 1 120 ? 13.399 -5.513 -48.988 1.00 89.88 120 ILE 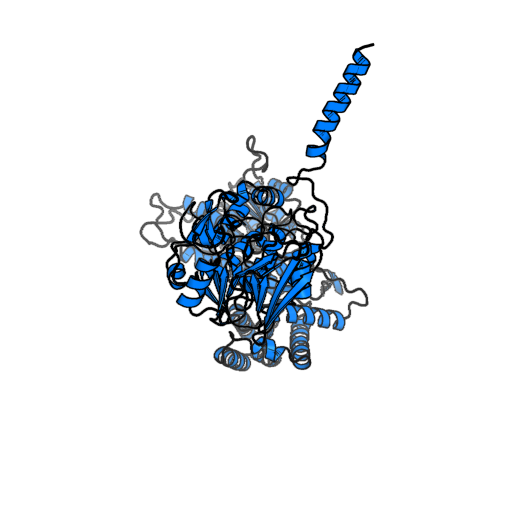A O 1
ATOM 924 N N . LYS A 1 121 ? 12.481 -6.725 -47.330 1.00 92.12 121 LYS A N 1
ATOM 925 C CA . LYS A 1 121 ? 11.286 -5.879 -47.137 1.00 92.12 121 LYS A CA 1
ATOM 926 C C . LYS A 1 121 ? 11.234 -5.204 -45.772 1.00 92.12 121 LYS A C 1
ATOM 928 O O . LYS A 1 121 ? 10.572 -4.181 -45.610 1.00 92.12 121 LYS A O 1
ATOM 933 N N . LEU A 1 122 ? 11.942 -5.751 -44.786 1.00 92.75 122 LEU A N 1
ATOM 934 C CA . LEU A 1 122 ? 11.962 -5.242 -43.419 1.00 92.75 122 LEU A CA 1
ATOM 935 C C . LEU A 1 122 ? 13.368 -5.370 -42.830 1.00 92.75 122 LEU A C 1
ATOM 937 O O . LEU A 1 122 ? 13.920 -6.469 -42.781 1.00 92.75 122 LEU A O 1
ATOM 941 N N . LEU A 1 123 ? 13.904 -4.251 -42.342 1.00 94.44 123 LEU A N 1
ATOM 942 C CA . LEU A 1 123 ? 15.099 -4.204 -41.506 1.00 94.44 123 LEU A CA 1
ATOM 943 C C . LEU A 1 123 ? 14.709 -3.769 -40.091 1.00 94.44 123 LEU A C 1
ATOM 945 O O . LEU A 1 123 ? 14.166 -2.680 -39.891 1.00 94.44 123 LEU A O 1
ATOM 949 N N . ILE A 1 124 ? 15.017 -4.615 -39.115 1.00 95.94 124 ILE A N 1
ATOM 950 C CA . ILE A 1 124 ? 14.895 -4.327 -37.689 1.00 95.94 124 ILE A CA 1
ATOM 951 C C . ILE A 1 124 ? 16.306 -4.142 -37.136 1.00 95.94 124 ILE A C 1
ATOM 953 O O . ILE A 1 124 ? 17.132 -5.045 -37.254 1.00 95.94 124 ILE A O 1
ATOM 957 N N . ILE A 1 125 ? 16.573 -2.981 -36.546 1.00 94.31 125 ILE A N 1
ATOM 958 C CA . ILE A 1 125 ? 17.835 -2.666 -35.874 1.00 94.31 125 ILE A CA 1
ATOM 959 C C . ILE A 1 125 ? 17.552 -2.637 -34.378 1.00 94.31 125 ILE A C 1
ATOM 961 O O . ILE A 1 125 ? 16.875 -1.728 -33.891 1.00 94.31 125 ILE A O 1
ATOM 965 N N . ASP A 1 126 ? 18.035 -3.655 -33.679 1.00 90.75 126 ASP A N 1
ATOM 966 C CA . ASP A 1 126 ? 18.000 -3.720 -32.226 1.00 90.75 126 ASP A CA 1
ATOM 967 C C . ASP A 1 126 ? 19.141 -2.888 -31.638 1.00 90.75 126 ASP A C 1
ATOM 969 O O . ASP A 1 126 ? 20.245 -2.869 -32.182 1.00 90.75 126 ASP A O 1
ATOM 973 N N . GLU A 1 127 ? 18.860 -2.188 -30.545 1.00 87.19 127 GLU A N 1
ATOM 974 C CA . GLU A 1 127 ? 19.786 -1.263 -29.883 1.00 87.19 127 GLU A CA 1
ATOM 975 C C . GLU A 1 127 ? 20.418 -0.211 -30.815 1.00 87.19 127 GLU A C 1
ATOM 977 O O . GLU A 1 127 ? 21.616 0.060 -30.783 1.00 87.19 127 GLU A O 1
ATOM 982 N N . ILE A 1 128 ? 19.586 0.462 -31.621 1.00 89.81 128 ILE A N 1
ATOM 983 C CA . ILE A 1 128 ? 20.020 1.494 -32.584 1.00 89.81 128 ILE A CA 1
ATOM 984 C C . ILE A 1 128 ? 20.771 2.676 -31.940 1.00 89.81 128 ILE A C 1
ATOM 986 O O . ILE A 1 128 ? 21.518 3.373 -32.621 1.00 89.81 128 ILE A O 1
ATOM 990 N N . HIS A 1 129 ? 20.633 2.889 -30.628 1.00 85.56 129 HIS A N 1
ATOM 991 C CA . HIS A 1 129 ? 21.417 3.884 -29.889 1.00 85.56 129 HIS A CA 1
ATOM 992 C C . HIS A 1 129 ? 22.934 3.650 -29.960 1.00 85.56 129 HIS A C 1
ATOM 994 O O . HIS A 1 129 ? 23.702 4.590 -29.752 1.00 85.56 129 HIS A O 1
ATOM 1000 N N . MET A 1 130 ? 23.372 2.444 -30.341 1.00 82.75 130 MET A N 1
ATOM 1001 C CA . MET A 1 130 ? 24.770 2.127 -30.640 1.00 82.75 130 MET A CA 1
ATOM 1002 C C . MET A 1 130 ? 25.378 2.925 -31.794 1.00 82.75 130 MET A C 1
ATOM 1004 O O . MET A 1 130 ? 26.591 2.872 -31.986 1.00 82.75 130 MET A O 1
ATOM 1008 N N . LEU A 1 131 ? 24.582 3.711 -32.522 1.00 85.19 131 LEU A N 1
ATOM 1009 C CA . LEU A 1 131 ? 25.093 4.759 -33.407 1.00 85.19 131 LEU A CA 1
ATOM 1010 C C . LEU A 1 131 ? 26.109 5.687 -32.707 1.00 85.19 131 LEU A C 1
ATOM 1012 O O . LEU A 1 131 ? 27.035 6.150 -33.358 1.00 85.19 131 LEU A O 1
ATOM 1016 N N . HIS A 1 132 ? 26.008 5.895 -31.387 1.00 78.31 132 HIS A N 1
ATOM 1017 C CA . HIS A 1 132 ? 26.960 6.726 -30.627 1.00 78.31 132 HIS A CA 1
ATOM 1018 C C . HIS A 1 132 ? 28.279 6.029 -30.267 1.00 78.31 132 HIS A C 1
ATOM 1020 O O . HIS A 1 132 ? 29.172 6.659 -29.705 1.00 78.31 132 HIS A O 1
ATOM 1026 N N . GLN A 1 133 ? 28.421 4.733 -30.543 1.00 75.88 133 GLN A N 1
ATOM 1027 C CA . GLN A 1 133 ? 29.626 3.988 -30.191 1.00 75.88 133 GLN A CA 1
ATOM 1028 C C . GLN A 1 133 ? 30.678 4.030 -31.296 1.00 75.88 133 GLN A C 1
ATOM 1030 O O . GLN A 1 133 ? 30.392 4.326 -32.454 1.00 75.88 133 GLN A O 1
ATOM 1035 N N . ALA A 1 134 ? 31.895 3.583 -30.972 1.00 72.31 134 ALA A N 1
ATOM 1036 C CA . ALA A 1 134 ? 32.991 3.437 -31.934 1.00 72.31 134 ALA A CA 1
ATOM 1037 C C . ALA A 1 134 ? 32.641 2.569 -33.165 1.00 72.31 134 ALA A C 1
ATOM 1039 O O . ALA A 1 134 ? 33.313 2.655 -34.192 1.00 72.31 134 ALA A O 1
ATOM 1040 N N . ARG A 1 135 ? 31.600 1.725 -33.079 1.00 75.25 135 ARG A N 1
ATOM 1041 C CA . ARG A 1 135 ? 31.108 0.870 -34.175 1.00 75.25 135 ARG A CA 1
ATOM 1042 C C . ARG A 1 135 ? 29.804 1.354 -34.822 1.00 75.25 135 ARG A C 1
ATOM 1044 O O . ARG A 1 135 ? 29.289 0.669 -35.704 1.00 75.25 135 ARG A O 1
ATOM 1051 N N . GLY A 1 136 ? 29.284 2.519 -34.431 1.00 84.75 136 GLY A N 1
ATOM 1052 C CA . GLY A 1 136 ? 28.035 3.080 -34.957 1.00 84.75 136 GLY A CA 1
ATOM 1053 C C . GLY A 1 136 ? 28.039 3.272 -36.476 1.00 84.75 136 GLY A C 1
ATOM 1054 O O . GLY A 1 136 ? 27.034 3.008 -37.135 1.00 84.75 136 GLY A O 1
ATOM 1055 N N . TRP A 1 137 ? 29.208 3.577 -37.048 1.00 89.62 137 TRP A N 1
ATOM 1056 C CA . TRP A 1 137 ? 29.409 3.750 -38.491 1.00 89.62 137 TRP A CA 1
ATOM 1057 C C . TRP A 1 137 ? 28.946 2.548 -39.335 1.00 89.62 137 TRP A C 1
ATOM 1059 O O . TRP A 1 137 ? 28.536 2.719 -40.481 1.00 89.62 137 TRP A O 1
ATOM 1069 N N . VAL A 1 138 ? 28.965 1.327 -38.786 1.00 91.12 138 VAL A N 1
ATOM 1070 C CA . VAL A 1 138 ? 28.502 0.124 -39.501 1.00 91.12 138 VAL A CA 1
ATOM 1071 C C . VAL A 1 138 ? 26.983 0.159 -39.700 1.00 91.12 138 VAL A C 1
ATOM 1073 O O . VAL A 1 138 ? 26.477 -0.237 -40.750 1.00 91.12 138 VAL A O 1
ATOM 1076 N N . LEU A 1 139 ? 26.238 0.650 -38.706 1.00 91.50 139 LEU A N 1
ATOM 1077 C CA . LEU A 1 139 ? 24.788 0.831 -38.809 1.00 91.50 139 LEU A CA 1
ATOM 1078 C C . LEU A 1 139 ? 24.445 1.945 -39.804 1.00 91.50 139 LEU A C 1
ATOM 1080 O O . LEU A 1 139 ? 23.502 1.795 -40.586 1.00 91.50 139 LEU A O 1
ATOM 1084 N N . GLU A 1 140 ? 25.235 3.021 -39.823 1.00 91.31 140 GLU A N 1
ATOM 1085 C CA . GLU A 1 140 ? 25.122 4.090 -40.822 1.00 91.31 140 GLU A CA 1
ATOM 1086 C C . GLU A 1 140 ? 25.330 3.565 -42.243 1.00 91.31 140 GLU A C 1
ATOM 1088 O O . GLU A 1 140 ? 24.513 3.839 -43.127 1.00 91.31 140 GLU A O 1
ATOM 1093 N N . GLU A 1 141 ? 26.365 2.748 -42.454 1.00 90.88 141 GLU A N 1
ATOM 1094 C CA . GLU A 1 141 ? 26.647 2.097 -43.734 1.00 90.88 141 GLU A CA 1
ATOM 1095 C C . GLU A 1 141 ? 25.467 1.224 -44.187 1.00 90.88 141 GLU A C 1
ATOM 1097 O O . GLU A 1 141 ? 25.039 1.321 -45.339 1.00 90.88 141 GLU A O 1
ATOM 1102 N N . ILE A 1 142 ? 24.899 0.410 -43.289 1.00 91.12 142 ILE A N 1
ATOM 1103 C CA . ILE A 1 142 ? 23.759 -0.473 -43.584 1.00 91.12 142 ILE A CA 1
ATOM 1104 C C . ILE A 1 142 ? 22.533 0.324 -44.038 1.00 91.12 142 ILE A C 1
ATOM 1106 O O . ILE A 1 142 ? 21.955 0.032 -45.092 1.00 91.12 142 ILE A O 1
ATOM 1110 N N . VAL A 1 143 ? 22.114 1.309 -43.238 1.00 90.19 143 VAL A N 1
ATOM 1111 C CA . VAL A 1 143 ? 20.897 2.089 -43.505 1.00 90.19 143 VAL A CA 1
ATOM 1112 C C . VAL A 1 143 ? 21.070 2.897 -44.783 1.00 90.19 143 VAL A C 1
ATOM 1114 O O . VAL A 1 143 ? 20.196 2.864 -45.650 1.00 90.19 143 VAL A O 1
ATOM 1117 N N . THR A 1 144 ? 22.216 3.555 -44.952 1.00 88.38 144 THR A N 1
ATOM 1118 C CA . THR A 1 144 ? 22.519 4.345 -46.151 1.00 88.38 144 THR A CA 1
ATOM 1119 C C . THR A 1 144 ? 22.540 3.467 -47.402 1.00 88.38 144 THR A C 1
ATOM 1121 O O . THR A 1 144 ? 21.901 3.802 -48.400 1.00 88.38 144 THR A O 1
ATOM 1124 N N . SER A 1 145 ? 23.187 2.298 -47.339 1.00 87.12 145 SER A N 1
ATOM 1125 C CA . SER A 1 145 ? 23.287 1.369 -48.473 1.00 87.12 145 SER A CA 1
ATOM 1126 C C . SER A 1 145 ? 21.927 0.856 -48.940 1.00 87.12 145 SER A C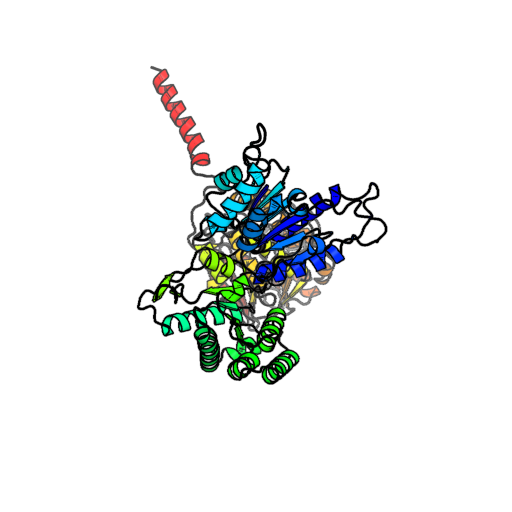 1
ATOM 1128 O O . SER A 1 145 ? 21.668 0.799 -50.141 1.00 87.12 145 SER A O 1
ATOM 1130 N N . LEU A 1 146 ? 21.036 0.484 -48.016 1.00 87.19 146 LEU A N 1
ATOM 1131 C CA . LEU A 1 146 ? 19.695 0.011 -48.376 1.00 87.19 146 LEU A CA 1
ATOM 1132 C C . LEU A 1 146 ? 18.824 1.128 -48.950 1.00 87.19 146 LEU A C 1
ATOM 1134 O O . LEU A 1 146 ? 18.067 0.891 -49.890 1.00 87.19 146 LEU A O 1
ATOM 1138 N N . ARG A 1 147 ? 18.965 2.349 -48.430 1.00 82.81 147 ARG A N 1
ATOM 1139 C CA . ARG A 1 147 ? 18.211 3.511 -48.908 1.00 82.81 147 ARG A CA 1
ATOM 1140 C C . ARG A 1 147 ? 18.619 3.941 -50.313 1.00 82.81 147 ARG A C 1
ATOM 1142 O O . ARG A 1 147 ? 17.749 4.219 -51.132 1.00 82.81 147 ARG A O 1
ATOM 1149 N N . LEU A 1 148 ? 19.918 3.952 -50.616 1.00 82.38 148 LEU A N 1
ATOM 1150 C CA . LEU A 1 148 ? 20.423 4.311 -51.948 1.00 82.38 148 LEU A CA 1
ATOM 1151 C C . LEU A 1 148 ? 19.990 3.325 -53.040 1.00 82.38 148 LEU A C 1
ATOM 1153 O O . LEU A 1 148 ? 19.920 3.695 -54.207 1.00 82.38 148 LEU A O 1
ATOM 1157 N N . ARG A 1 149 ? 19.658 2.084 -52.676 1.00 76.31 149 ARG A N 1
ATOM 1158 C CA . ARG A 1 149 ? 19.228 1.045 -53.622 1.00 76.31 149 ARG A CA 1
ATOM 1159 C C . ARG A 1 149 ? 17.760 1.147 -54.048 1.00 76.31 149 ARG A C 1
ATOM 1161 O O . ARG A 1 149 ? 17.309 0.283 -54.791 1.00 76.31 149 ARG A O 1
ATOM 1168 N N . ALA A 1 150 ? 17.023 2.167 -53.587 1.00 59.59 150 ALA A N 1
ATOM 1169 C CA . ALA A 1 150 ? 15.609 2.411 -53.911 1.00 59.59 150 ALA A CA 1
ATOM 1170 C C . ALA A 1 150 ? 14.682 1.195 -53.684 1.00 59.59 150 ALA A C 1
ATOM 1172 O O . ALA A 1 150 ? 13.617 1.083 -54.291 1.00 59.59 150 ALA A O 1
ATOM 1173 N N . VAL A 1 151 ? 15.083 0.281 -52.796 1.00 65.06 151 VAL A N 1
ATOM 1174 C CA . VAL A 1 151 ? 14.252 -0.845 -52.374 1.00 65.06 151 VAL A CA 1
ATOM 1175 C C . VAL A 1 151 ? 13.262 -0.312 -51.342 1.00 65.06 151 VAL A C 1
ATOM 1177 O O . VAL A 1 151 ? 13.665 0.355 -50.389 1.00 65.06 151 VAL A O 1
ATOM 1180 N N . ASP A 1 152 ? 11.973 -0.602 -51.522 1.00 79.00 152 ASP A N 1
ATOM 1181 C CA . ASP A 1 152 ? 10.924 -0.284 -50.545 1.00 79.00 152 ASP A CA 1
ATOM 1182 C C . ASP A 1 152 ? 11.095 -1.158 -49.286 1.00 79.00 152 ASP A C 1
ATOM 1184 O O . ASP A 1 152 ? 10.463 -2.206 -49.126 1.00 79.00 152 ASP A O 1
ATOM 1188 N N . VAL A 1 153 ? 12.054 -0.773 -48.436 1.00 88.12 153 VAL A N 1
ATOM 1189 C CA . VAL A 1 153 ? 12.399 -1.438 -47.175 1.00 88.12 153 VAL A CA 1
ATOM 1190 C C . VAL A 1 153 ? 11.781 -0.667 -46.021 1.00 88.12 153 VAL A C 1
ATOM 1192 O O . VAL A 1 153 ? 12.058 0.512 -45.798 1.00 88.12 153 VAL A O 1
ATOM 1195 N N . ARG A 1 154 ? 11.000 -1.365 -45.199 1.00 89.31 154 ARG A N 1
ATOM 1196 C CA . ARG A 1 154 ? 10.522 -0.832 -43.927 1.00 89.31 154 ARG A CA 1
ATOM 1197 C C . ARG A 1 154 ? 11.642 -0.878 -42.888 1.00 89.31 154 ARG A C 1
ATOM 1199 O O . ARG A 1 154 ? 12.139 -1.953 -42.570 1.00 89.31 154 ARG A O 1
ATOM 1206 N N . PHE A 1 155 ? 11.969 0.263 -42.288 1.00 91.06 155 PHE A N 1
ATOM 1207 C CA . PHE A 1 155 ? 12.911 0.340 -41.167 1.00 91.06 155 PHE A CA 1
ATOM 1208 C C . PHE A 1 155 ? 12.185 0.327 -39.816 1.00 91.06 155 PHE A C 1
ATOM 1210 O O . PHE A 1 155 ? 11.183 1.030 -39.622 1.00 91.06 155 PHE A O 1
ATOM 1217 N N . VAL A 1 156 ? 12.695 -0.452 -38.863 1.00 92.88 156 VAL A N 1
ATOM 1218 C CA . VAL A 1 156 ? 12.263 -0.466 -37.459 1.00 92.88 156 VAL A CA 1
ATOM 1219 C C . VAL A 1 156 ? 13.492 -0.356 -36.560 1.00 92.88 156 VAL A C 1
ATOM 1221 O O . VAL A 1 156 ? 14.259 -1.304 -36.452 1.00 92.88 156 VAL A O 1
ATOM 1224 N N . GLY A 1 157 ? 13.675 0.795 -35.916 1.00 92.44 157 GLY A N 1
ATOM 1225 C CA . GLY A 1 157 ? 14.689 0.984 -34.880 1.00 92.44 157 GLY A CA 1
ATOM 1226 C C . GLY A 1 157 ? 14.108 0.706 -33.498 1.00 92.44 157 GLY A C 1
ATOM 1227 O O . GLY A 1 157 ? 13.045 1.234 -33.158 1.00 92.44 157 GLY A O 1
ATOM 1228 N N . LEU A 1 158 ? 14.799 -0.109 -32.708 1.00 91.94 158 LEU A N 1
ATOM 1229 C CA . LEU A 1 158 ? 14.529 -0.320 -31.290 1.00 91.94 158 LEU A CA 1
ATOM 1230 C C . LEU A 1 158 ? 15.680 0.282 -30.489 1.00 91.94 158 LEU A C 1
ATOM 1232 O O . LEU A 1 158 ? 16.842 0.041 -30.798 1.00 91.94 158 LEU A O 1
ATOM 1236 N N . SER A 1 159 ? 15.362 1.084 -29.480 1.00 87.38 159 SER A N 1
ATOM 1237 C CA . SER A 1 159 ? 16.349 1.837 -28.715 1.00 87.38 159 SER A CA 1
ATOM 1238 C C . SER A 1 159 ? 16.020 1.839 -27.228 1.00 87.38 159 SER A C 1
ATOM 1240 O O . SER A 1 159 ? 14.845 1.871 -26.855 1.00 87.38 159 SER A O 1
ATOM 1242 N N . ALA A 1 160 ? 17.051 1.876 -26.382 1.00 80.56 160 ALA A N 1
ATOM 1243 C CA . ALA A 1 160 ? 16.957 2.483 -25.058 1.00 80.56 160 ALA A CA 1
ATOM 1244 C C . ALA A 1 160 ? 16.566 3.972 -25.172 1.00 80.56 160 ALA A C 1
ATOM 1246 O O . ALA A 1 160 ? 16.628 4.553 -26.261 1.00 80.56 160 ALA A O 1
ATOM 1247 N N . THR A 1 161 ? 16.145 4.577 -24.063 1.00 75.81 161 THR A N 1
ATOM 1248 C CA . THR A 1 161 ? 15.796 6.002 -23.989 1.00 75.81 161 THR A CA 1
ATOM 1249 C C . THR A 1 161 ? 16.970 6.869 -24.434 1.00 75.81 161 THR A C 1
ATOM 1251 O O . THR A 1 161 ? 18.009 6.876 -23.784 1.00 75.81 161 THR A O 1
ATOM 1254 N N . ILE A 1 162 ? 16.798 7.588 -25.543 1.00 77.44 162 ILE A N 1
ATOM 1255 C CA . ILE A 1 162 ? 17.831 8.433 -26.156 1.00 77.44 162 ILE A CA 1
ATOM 1256 C C . ILE A 1 162 ? 17.363 9.887 -26.317 1.00 77.44 162 ILE A C 1
ATOM 1258 O O . ILE A 1 162 ? 16.213 10.110 -26.712 1.00 77.44 162 ILE A O 1
ATOM 1262 N N . PRO A 1 163 ? 18.244 10.878 -26.082 1.00 72.38 163 PRO A N 1
ATOM 1263 C CA . PRO A 1 163 ? 17.893 12.295 -26.183 1.00 72.38 163 PRO A CA 1
ATOM 1264 C C . PRO A 1 163 ? 17.687 12.755 -27.636 1.00 72.38 163 PRO A C 1
ATOM 1266 O O . PRO A 1 163 ? 16.764 13.513 -27.921 1.00 72.38 163 PRO A O 1
ATOM 1269 N N . ASN A 1 164 ? 18.473 12.247 -28.588 1.00 81.75 164 ASN A N 1
ATOM 1270 C CA . ASN A 1 164 ? 18.423 12.616 -30.009 1.00 81.75 164 ASN A CA 1
ATOM 1271 C C . ASN A 1 164 ? 17.503 11.712 -30.853 1.00 81.75 164 ASN A C 1
ATOM 1273 O O . ASN A 1 164 ? 17.779 11.399 -32.012 1.00 81.75 164 ASN A O 1
ATOM 1277 N N . CYS A 1 165 ? 16.373 11.283 -30.284 1.00 83.06 165 CYS A N 1
ATOM 1278 C CA . CYS A 1 165 ? 15.420 10.402 -30.966 1.00 83.06 165 CYS A CA 1
ATOM 1279 C C . CYS A 1 165 ? 14.862 10.990 -32.279 1.00 83.06 165 CYS A C 1
ATOM 1281 O O . CYS A 1 165 ? 14.534 10.240 -33.201 1.00 83.06 165 CYS A O 1
ATOM 1283 N N . HIS A 1 166 ? 14.786 12.319 -32.386 1.00 83.25 166 HIS A N 1
ATOM 1284 C CA . HIS A 1 166 ? 14.358 13.010 -33.600 1.00 83.25 166 HIS A CA 1
ATOM 1285 C C . HIS A 1 166 ? 15.374 12.860 -34.740 1.00 83.25 166 HIS A C 1
ATOM 1287 O O . HIS A 1 166 ? 14.978 12.498 -35.847 1.00 83.25 166 HIS A O 1
ATOM 1293 N N . ASP A 1 167 ? 16.667 13.019 -34.469 1.00 84.81 167 ASP A N 1
ATOM 1294 C CA . ASP A 1 167 ? 17.711 12.885 -35.492 1.00 84.81 167 ASP A CA 1
ATOM 1295 C C . ASP A 1 167 ? 17.775 11.451 -36.026 1.00 84.81 167 ASP A C 1
ATOM 1297 O O . ASP A 1 167 ? 17.860 11.221 -37.232 1.00 84.81 167 ASP A O 1
ATOM 1301 N N . ILE A 1 168 ? 17.626 10.460 -35.139 1.00 86.81 168 ILE A N 1
ATOM 1302 C CA . ILE A 1 168 ? 17.579 9.048 -35.542 1.00 86.81 168 ILE A CA 1
ATOM 1303 C C . ILE A 1 168 ? 16.307 8.749 -36.350 1.00 86.81 168 ILE A C 1
ATOM 1305 O O . ILE A 1 168 ? 16.341 7.982 -37.314 1.00 86.81 168 ILE A O 1
ATOM 1309 N N . ALA A 1 169 ? 15.172 9.361 -36.006 1.00 86.31 169 ALA A N 1
ATOM 1310 C CA . ALA A 1 169 ? 13.950 9.235 -36.798 1.00 86.31 169 ALA A CA 1
ATOM 1311 C C . ALA A 1 169 ? 14.101 9.839 -38.206 1.00 86.31 169 ALA A C 1
ATOM 1313 O O . ALA A 1 169 ? 13.575 9.267 -39.164 1.00 86.31 169 ALA A O 1
ATOM 1314 N N . ASP A 1 170 ? 14.831 10.949 -38.343 1.00 84.62 170 ASP A N 1
ATOM 1315 C CA . ASP A 1 170 ? 15.149 11.544 -39.645 1.00 84.62 170 ASP A CA 1
ATOM 1316 C C . ASP A 1 170 ? 16.128 10.676 -40.429 1.00 84.62 170 ASP A C 1
ATOM 1318 O O . ASP A 1 170 ? 15.887 10.391 -41.599 1.00 84.62 170 ASP A O 1
ATOM 1322 N N . PHE A 1 171 ? 17.165 10.147 -39.780 1.00 86.06 171 PHE A N 1
ATOM 1323 C CA . PHE A 1 171 ? 18.095 9.178 -40.362 1.00 86.06 171 PHE A CA 1
ATOM 1324 C C . PHE A 1 171 ? 17.369 7.942 -40.936 1.00 86.06 171 PHE A C 1
ATOM 1326 O O . PHE A 1 171 ? 17.686 7.485 -42.041 1.00 86.06 171 PHE A O 1
ATOM 1333 N N . LEU A 1 172 ? 16.326 7.461 -40.246 1.00 86.25 172 LEU A N 1
ATOM 1334 C CA . LEU A 1 172 ? 15.450 6.366 -40.687 1.00 86.25 172 LEU A CA 1
ATOM 1335 C C . LEU A 1 172 ? 14.324 6.784 -41.662 1.00 86.25 172 LEU A C 1
ATOM 1337 O O . LEU A 1 172 ? 13.519 5.930 -42.041 1.00 86.25 172 LEU A O 1
ATOM 1341 N N . HIS A 1 173 ? 14.248 8.055 -42.078 1.00 79.12 173 HIS A N 1
ATOM 1342 C CA . HIS A 1 173 ? 13.250 8.596 -43.019 1.00 79.12 173 HIS A CA 1
ATOM 1343 C C . HIS A 1 173 ? 11.782 8.376 -42.600 1.00 79.12 173 HIS A C 1
ATOM 1345 O O . HIS A 1 173 ? 10.919 8.031 -43.411 1.00 79.12 173 HIS A O 1
ATOM 1351 N N . LEU A 1 174 ? 11.461 8.586 -41.319 1.00 76.19 174 LEU A N 1
ATOM 1352 C CA . LEU A 1 174 ? 10.071 8.528 -40.851 1.00 76.19 174 LEU A CA 1
ATOM 1353 C C . LEU A 1 174 ? 9.289 9.762 -41.335 1.00 76.19 174 LEU A C 1
ATOM 1355 O O . LEU A 1 174 ? 9.698 10.890 -41.077 1.00 76.19 174 LEU A O 1
ATOM 1359 N N . SER A 1 175 ? 8.164 9.563 -42.037 1.00 57.84 175 SER A N 1
ATOM 1360 C CA . SER A 1 175 ? 7.401 10.663 -42.649 1.00 57.84 175 SER A CA 1
ATOM 1361 C C . SER A 1 175 ? 6.927 11.708 -41.617 1.00 57.84 175 SER A C 1
ATOM 1363 O O . SER A 1 175 ? 6.314 11.327 -40.612 1.00 57.84 175 SER A O 1
ATOM 1365 N N . PRO A 1 176 ? 7.114 13.019 -41.872 1.00 51.06 176 PRO A N 1
ATOM 1366 C CA . PRO A 1 176 ? 6.499 14.078 -41.076 1.00 51.06 176 PRO A CA 1
ATOM 1367 C C . PRO A 1 176 ? 4.977 14.058 -41.268 1.00 51.06 176 PRO A C 1
ATOM 1369 O O . PRO A 1 176 ? 4.493 13.985 -42.398 1.00 51.06 176 PRO A O 1
ATOM 1372 N N . THR A 1 177 ? 4.200 14.126 -40.187 1.00 48.28 177 THR A N 1
ATOM 1373 C CA . THR A 1 177 ? 2.734 14.222 -40.275 1.00 48.28 177 THR A CA 1
ATOM 1374 C C . THR A 1 177 ? 2.304 15.681 -40.234 1.00 48.28 177 THR A C 1
ATOM 1376 O O . THR A 1 177 ? 2.431 16.339 -39.206 1.00 48.28 177 THR A O 1
ATOM 1379 N N . LEU A 1 178 ? 1.737 16.176 -41.334 1.00 39.25 178 LEU A N 1
ATOM 1380 C CA . LEU A 1 178 ? 0.873 17.352 -41.302 1.00 39.25 178 LEU A CA 1
ATOM 1381 C C . LEU A 1 178 ? -0.466 16.916 -40.682 1.00 39.25 178 LEU A C 1
ATOM 1383 O O . LEU A 1 178 ? -1.139 16.056 -41.240 1.00 39.25 178 LEU A O 1
ATOM 1387 N N . LEU A 1 179 ? -0.828 17.525 -39.545 1.00 39.72 179 LEU A N 1
ATOM 1388 C CA . LEU A 1 179 ? -2.112 17.422 -38.825 1.00 39.72 179 LEU A CA 1
ATOM 1389 C C . LEU A 1 179 ? -2.324 16.171 -37.941 1.00 39.72 179 LEU A C 1
ATOM 1391 O O . LEU A 1 179 ? -2.710 15.107 -38.415 1.00 39.72 179 LEU A O 1
ATOM 1395 N N . THR A 1 180 ? -2.178 16.332 -36.617 1.00 38.84 180 THR A N 1
ATOM 1396 C CA . THR A 1 180 ? -3.247 16.253 -35.580 1.00 38.84 180 THR A CA 1
ATOM 1397 C C . THR A 1 180 ? -2.720 15.825 -34.196 1.00 38.84 180 THR A C 1
ATOM 1399 O O . THR A 1 180 ? -1.954 14.880 -34.068 1.00 38.84 180 THR A O 1
ATOM 1402 N N . ARG A 1 181 ? -3.230 16.517 -33.160 1.00 36.84 181 ARG A N 1
ATOM 1403 C CA . ARG A 1 181 ? -3.106 16.285 -31.702 1.00 36.84 181 ARG A CA 1
ATOM 1404 C C . ARG A 1 181 ? -1.724 16.511 -31.067 1.00 36.84 181 ARG A C 1
ATOM 1406 O O . ARG A 1 181 ? -0.918 15.603 -30.939 1.00 36.84 181 ARG A O 1
ATOM 1413 N N . ALA A 1 182 ? -1.558 17.754 -30.614 1.00 43.25 182 ALA A N 1
ATOM 1414 C CA . ALA A 1 182 ? -0.805 18.328 -29.488 1.00 43.25 182 ALA A CA 1
ATOM 1415 C C . ALA A 1 182 ? 0.424 17.656 -28.826 1.00 43.25 182 ALA A C 1
ATOM 1417 O O . ALA A 1 182 ? 1.118 18.401 -28.160 1.00 43.25 182 ALA A O 1
ATOM 1418 N N . ASN A 1 183 ? 0.762 16.368 -28.972 1.00 46.53 183 ASN A N 1
ATOM 1419 C CA . ASN A 1 183 ? 1.882 15.760 -28.224 1.00 46.53 183 ASN A CA 1
ATOM 1420 C C . ASN A 1 183 ? 2.729 14.707 -28.976 1.00 46.53 183 ASN A C 1
ATOM 1422 O O . ASN A 1 183 ? 3.585 14.088 -28.351 1.00 46.53 183 ASN A O 1
ATOM 1426 N N . ASN A 1 184 ? 2.564 14.475 -30.289 1.00 48.28 184 ASN A N 1
ATOM 1427 C CA . ASN A 1 184 ? 3.527 13.626 -31.018 1.00 48.28 184 ASN A CA 1
ATOM 1428 C C . ASN A 1 184 ? 3.708 14.033 -32.503 1.00 48.28 184 ASN A C 1
ATOM 1430 O O . ASN A 1 184 ? 2.853 13.720 -33.333 1.00 48.28 184 ASN A O 1
ATOM 1434 N N . PRO A 1 185 ? 4.802 14.730 -32.873 1.00 49.47 185 PRO A N 1
ATOM 1435 C CA . PRO A 1 185 ? 4.938 15.377 -34.183 1.00 49.47 185 PRO A CA 1
ATOM 1436 C C . PRO A 1 185 ? 5.274 14.446 -35.372 1.00 49.47 185 PRO A C 1
ATOM 1438 O O . PRO A 1 185 ? 5.320 14.926 -36.506 1.00 49.47 185 PRO A O 1
ATOM 1441 N N . ARG A 1 186 ? 5.496 13.129 -35.191 1.00 58.53 186 ARG A N 1
ATOM 1442 C CA . ARG A 1 186 ? 5.875 12.212 -36.297 1.00 58.53 186 ARG A CA 1
ATOM 1443 C C . ARG A 1 186 ? 5.165 10.853 -36.253 1.00 58.53 186 ARG A C 1
ATOM 1445 O O . ARG A 1 186 ? 5.259 10.117 -35.272 1.00 58.53 186 ARG A O 1
ATOM 1452 N N . LYS A 1 187 ? 4.532 10.448 -37.362 1.00 66.06 187 LYS A N 1
ATOM 1453 C CA . LYS A 1 187 ? 3.938 9.109 -37.523 1.00 66.06 187 LYS A CA 1
ATOM 1454 C C . LYS A 1 187 ? 5.030 8.033 -37.484 1.00 66.06 187 LYS A C 1
ATOM 1456 O O . LYS A 1 187 ? 5.804 7.873 -38.422 1.00 66.06 187 LYS A O 1
ATOM 1461 N N . GLY A 1 188 ? 5.056 7.251 -36.406 1.00 73.88 188 GLY A N 1
ATOM 1462 C CA . GLY A 1 188 ? 5.973 6.121 -36.242 1.00 73.88 188 GLY A CA 1
ATOM 1463 C C . GLY A 1 188 ? 7.206 6.390 -35.376 1.00 73.88 188 GLY A C 1
ATOM 1464 O O . GLY A 1 188 ? 8.057 5.501 -35.324 1.00 73.88 188 GLY A O 1
ATOM 1465 N N . LEU A 1 189 ? 7.298 7.553 -34.718 1.00 85.31 189 LEU A N 1
ATOM 1466 C CA . LEU A 1 189 ? 8.208 7.801 -33.596 1.00 85.31 189 LEU A CA 1
ATOM 1467 C C . LEU A 1 189 ? 7.451 7.582 -32.279 1.00 85.31 189 LEU A C 1
ATOM 1469 O O . LEU A 1 189 ? 6.422 8.211 -32.031 1.00 85.31 189 LEU A O 1
ATOM 1473 N N . PHE A 1 190 ? 7.967 6.689 -31.443 1.00 84.62 190 PHE A N 1
ATOM 1474 C CA . PHE A 1 190 ? 7.435 6.409 -30.117 1.00 84.62 190 PHE A CA 1
ATOM 1475 C C . PHE A 1 190 ? 8.555 6.578 -29.099 1.00 84.62 190 PHE A C 1
ATOM 1477 O O . PHE A 1 190 ? 9.576 5.896 -29.190 1.00 84.62 190 PHE A O 1
ATOM 1484 N N . VAL A 1 191 ? 8.368 7.499 -28.159 1.00 83.06 191 VAL A N 1
ATOM 1485 C CA . VAL A 1 191 ? 9.314 7.769 -27.077 1.00 83.06 191 VAL A CA 1
ATOM 1486 C C . VAL A 1 191 ? 8.585 7.517 -25.771 1.00 83.06 191 VAL A C 1
ATOM 1488 O O . VAL A 1 191 ? 7.581 8.159 -25.482 1.00 83.06 191 VAL A O 1
ATOM 1491 N N . PHE A 1 192 ? 9.078 6.539 -25.030 1.00 82.38 192 PHE A N 1
ATOM 1492 C CA . PHE A 1 192 ? 8.598 6.149 -23.721 1.00 82.38 192 PHE A CA 1
ATOM 1493 C C . PHE A 1 192 ? 9.723 6.433 -22.739 1.00 82.38 192 PHE A C 1
ATOM 1495 O O . PHE A 1 192 ? 10.834 5.938 -22.927 1.00 82.38 192 PHE A O 1
ATOM 1502 N N . ASP A 1 193 ? 9.452 7.246 -21.730 1.00 76.31 193 ASP A N 1
ATOM 1503 C CA . ASP A 1 193 ? 10.396 7.484 -20.643 1.00 76.31 193 ASP A CA 1
ATOM 1504 C C . ASP A 1 193 ? 10.405 6.306 -19.644 1.00 76.31 193 ASP A C 1
ATOM 1506 O O . ASP A 1 193 ? 9.716 5.293 -19.820 1.00 76.31 193 ASP A O 1
ATOM 1510 N N . ASP A 1 194 ? 11.208 6.434 -18.585 1.00 69.50 194 ASP A N 1
ATOM 1511 C CA . ASP A 1 194 ? 11.338 5.425 -17.527 1.00 69.50 194 ASP A CA 1
ATOM 1512 C C . ASP A 1 194 ? 10.002 5.105 -16.814 1.00 69.50 194 ASP A C 1
ATOM 1514 O O . ASP A 1 194 ? 9.896 4.038 -16.204 1.00 69.50 194 ASP A O 1
ATOM 1518 N N . SER A 1 195 ? 8.959 5.946 -16.929 1.00 69.12 195 SER A N 1
ATOM 1519 C CA . SER A 1 195 ? 7.638 5.685 -16.324 1.00 69.12 195 SER A CA 1
ATOM 1520 C C . SER A 1 195 ? 6.887 4.523 -16.983 1.00 69.12 195 SER A C 1
ATOM 1522 O O . SER A 1 195 ? 6.058 3.876 -16.350 1.00 69.12 195 SER A O 1
ATOM 1524 N N . PHE A 1 196 ? 7.225 4.187 -18.231 1.00 71.31 196 PHE A N 1
ATOM 1525 C CA . PHE A 1 196 ? 6.632 3.068 -18.974 1.00 71.31 196 PHE A CA 1
ATOM 1526 C C . PHE A 1 196 ? 7.363 1.741 -18.748 1.00 71.31 196 PHE A C 1
ATOM 1528 O O . PHE A 1 196 ? 7.110 0.747 -19.440 1.00 71.31 196 PHE A O 1
ATOM 1535 N N . ARG A 1 197 ? 8.320 1.704 -17.818 1.00 69.19 197 ARG A N 1
ATOM 1536 C CA . ARG A 1 197 ? 8.986 0.462 -17.441 1.00 69.19 197 ARG A CA 1
ATOM 1537 C C . ARG A 1 197 ? 7.967 -0.451 -16.742 1.00 69.19 197 ARG A C 1
ATOM 1539 O O . ARG A 1 197 ? 7.349 -0.011 -15.779 1.00 69.19 197 ARG A O 1
ATOM 1546 N N . PRO A 1 198 ? 7.822 -1.730 -17.149 1.00 63.12 198 PRO A N 1
ATOM 1547 C CA . PRO A 1 198 ? 6.867 -2.650 -16.520 1.00 63.12 198 PRO A CA 1
ATOM 1548 C C . PRO A 1 198 ? 7.041 -2.786 -15.001 1.00 63.12 198 PRO A C 1
ATOM 1550 O O . PRO A 1 198 ? 6.087 -3.082 -14.291 1.00 63.12 198 PRO A O 1
ATOM 1553 N N . ILE A 1 199 ? 8.270 -2.580 -14.519 1.00 67.19 199 ILE A N 1
ATOM 1554 C CA . ILE A 1 199 ? 8.613 -2.480 -13.101 1.00 67.19 199 ILE A CA 1
ATOM 1555 C C . ILE A 1 199 ? 9.421 -1.188 -12.929 1.00 67.19 199 ILE A C 1
ATOM 1557 O O . ILE A 1 199 ? 10.549 -1.140 -13.438 1.00 67.19 199 ILE A O 1
ATOM 1561 N N . PRO A 1 200 ? 8.895 -0.155 -12.243 1.00 68.06 200 PRO A N 1
ATOM 1562 C CA . PRO A 1 200 ? 9.618 1.091 -12.004 1.00 68.06 200 PRO A CA 1
ATOM 1563 C C . PRO A 1 200 ? 10.993 0.840 -11.378 1.00 68.06 200 PRO A C 1
ATOM 1565 O O . PRO A 1 200 ? 11.145 -0.005 -10.493 1.00 68.06 200 PRO A O 1
ATOM 1568 N N . LEU A 1 201 ? 12.014 1.548 -11.863 1.00 69.69 201 LEU A N 1
ATOM 1569 C CA . LEU A 1 201 ? 13.387 1.391 -11.389 1.00 69.69 201 LEU A CA 1
ATOM 1570 C C . LEU A 1 201 ? 13.747 2.511 -10.411 1.00 69.69 201 LEU A C 1
ATOM 1572 O O . LEU A 1 201 ? 13.983 3.642 -10.828 1.00 69.69 201 LEU A O 1
ATOM 1576 N N . ALA A 1 202 ? 13.872 2.183 -9.126 1.00 72.88 202 ALA A N 1
ATOM 1577 C CA . ALA A 1 202 ? 14.523 3.069 -8.167 1.00 72.88 202 ALA A CA 1
ATOM 1578 C C . ALA A 1 202 ? 16.048 2.998 -8.358 1.00 72.88 202 ALA A C 1
ATOM 1580 O O . ALA A 1 202 ? 16.643 1.927 -8.223 1.00 72.88 202 ALA A O 1
ATOM 1581 N N . LYS A 1 203 ? 16.678 4.129 -8.690 1.00 74.75 203 LYS A N 1
ATOM 1582 C CA . LYS A 1 203 ? 18.136 4.250 -8.854 1.00 74.75 203 LYS A CA 1
ATOM 1583 C C . LYS A 1 203 ? 18.723 4.888 -7.592 1.00 74.75 203 LYS A C 1
ATOM 1585 O O . LYS A 1 203 ? 18.293 5.968 -7.199 1.00 74.75 203 LYS A O 1
ATOM 1590 N N . CYS A 1 204 ? 19.710 4.240 -6.978 1.00 73.88 204 CYS A N 1
ATOM 1591 C CA . CYS A 1 204 ? 20.458 4.785 -5.844 1.00 73.88 204 CYS A CA 1
ATOM 1592 C C . CYS A 1 204 ? 21.942 4.826 -6.211 1.00 73.88 204 CYS A C 1
ATOM 1594 O O . CYS A 1 204 ? 22.504 3.801 -6.595 1.00 73.88 204 CYS A O 1
ATOM 1596 N N . ILE A 1 205 ? 22.560 6.002 -6.111 1.00 77.62 205 ILE A N 1
ATOM 1597 C CA . ILE A 1 205 ? 23.985 6.202 -6.386 1.00 77.62 205 ILE A CA 1
ATOM 1598 C C . ILE A 1 205 ? 24.672 6.472 -5.052 1.00 77.62 205 ILE A C 1
ATOM 1600 O O . ILE A 1 205 ? 24.294 7.402 -4.343 1.00 77.62 205 ILE A O 1
ATOM 1604 N N . TYR A 1 206 ? 25.674 5.660 -4.727 1.00 74.94 206 TYR A N 1
ATOM 1605 C CA . TYR A 1 206 ? 26.489 5.817 -3.528 1.00 74.94 206 TYR A CA 1
ATOM 1606 C C . TYR A 1 206 ? 27.917 6.148 -3.947 1.00 74.94 206 TYR A C 1
ATOM 1608 O O . TYR A 1 206 ? 28.574 5.340 -4.602 1.00 74.94 206 TYR A O 1
ATOM 1616 N N . ALA A 1 207 ? 28.375 7.344 -3.586 1.00 74.19 207 ALA A N 1
ATOM 1617 C CA . ALA A 1 207 ? 29.758 7.762 -3.769 1.00 74.19 207 ALA A CA 1
ATOM 1618 C C . ALA A 1 207 ? 30.552 7.459 -2.489 1.00 74.19 207 ALA A C 1
ATOM 1620 O O . ALA A 1 207 ? 30.092 7.762 -1.390 1.00 74.19 207 ALA A O 1
ATOM 1621 N N . LEU A 1 208 ? 31.735 6.857 -2.624 1.00 72.25 208 LEU A N 1
ATOM 1622 C CA . LEU A 1 208 ? 32.639 6.609 -1.500 1.00 72.25 208 LEU A CA 1
ATOM 1623 C C . LEU A 1 208 ? 33.545 7.836 -1.300 1.00 72.25 208 LEU A C 1
ATOM 1625 O O . LEU A 1 208 ? 34.309 8.192 -2.193 1.00 72.25 208 LEU A O 1
ATOM 1629 N N . GLU A 1 209 ? 33.458 8.487 -0.135 1.00 61.69 209 GLU A N 1
ATOM 1630 C CA . GLU A 1 209 ? 34.169 9.748 0.159 1.00 61.69 209 GLU A CA 1
ATOM 1631 C C . GLU A 1 209 ? 35.669 9.569 0.466 1.00 61.69 209 GLU A C 1
ATOM 1633 O O . GLU A 1 209 ? 36.449 10.508 0.323 1.00 61.69 209 GLU A O 1
ATOM 1638 N N . SER A 1 210 ? 36.102 8.378 0.894 1.00 47.78 210 SER A N 1
ATOM 1639 C CA . SER A 1 210 ? 37.469 8.131 1.378 1.00 47.78 210 SER A CA 1
ATOM 1640 C C . SER A 1 210 ? 38.049 6.824 0.834 1.00 47.78 210 SER A C 1
ATOM 1642 O O . SER A 1 210 ? 37.886 5.764 1.423 1.00 47.78 210 SER A O 1
ATOM 1644 N N . GLY A 1 211 ? 38.772 6.929 -0.287 1.00 54.47 211 GLY A N 1
ATOM 1645 C CA . GLY A 1 211 ? 39.531 5.837 -0.901 1.00 54.47 211 GLY A CA 1
ATOM 1646 C C . GLY A 1 211 ? 38.638 4.745 -1.491 1.00 54.47 211 GLY A C 1
ATOM 1647 O O . GLY A 1 211 ? 37.975 4.015 -0.761 1.00 54.47 211 GLY A O 1
ATOM 1648 N N . ASP A 1 212 ? 38.669 4.591 -2.815 1.00 61.72 212 ASP A N 1
ATOM 1649 C CA . ASP A 1 212 ? 37.972 3.529 -3.557 1.00 61.72 212 ASP A CA 1
ATOM 1650 C C . ASP A 1 212 ? 38.613 2.144 -3.302 1.00 61.72 212 ASP A C 1
ATOM 1652 O O . ASP A 1 212 ? 39.118 1.465 -4.194 1.00 61.72 212 ASP A O 1
ATOM 1656 N N . SER A 1 213 ? 38.702 1.763 -2.027 1.00 74.19 213 SER A N 1
ATOM 1657 C CA . SER A 1 213 ? 39.255 0.496 -1.574 1.00 74.19 213 SER A CA 1
ATOM 1658 C C . SER A 1 213 ? 38.249 -0.618 -1.832 1.00 74.19 213 SER A C 1
ATOM 1660 O O . SER A 1 213 ? 37.037 -0.463 -1.649 1.00 74.19 213 SER A O 1
ATOM 1662 N N . ALA A 1 214 ? 38.760 -1.777 -2.245 1.00 78.06 214 ALA A N 1
ATOM 1663 C CA . ALA A 1 214 ? 37.931 -2.948 -2.496 1.00 78.06 214 ALA A CA 1
ATOM 1664 C C . ALA A 1 214 ? 37.155 -3.374 -1.237 1.00 78.06 214 ALA A C 1
ATOM 1666 O O . ALA A 1 214 ? 36.055 -3.908 -1.350 1.00 78.06 214 ALA A O 1
ATOM 1667 N N . GLU A 1 215 ? 37.709 -3.112 -0.053 1.00 81.31 215 GLU A N 1
ATOM 1668 C CA . GLU A 1 215 ? 37.118 -3.401 1.249 1.00 81.31 215 GLU A CA 1
ATOM 1669 C C . GLU A 1 215 ? 35.893 -2.525 1.539 1.00 81.31 215 GLU A C 1
ATOM 1671 O O . GLU A 1 215 ? 34.866 -3.048 1.971 1.00 81.31 215 GLU A O 1
ATOM 1676 N N . ALA A 1 216 ? 35.960 -1.217 1.262 1.00 80.69 216 ALA A N 1
ATOM 1677 C CA . ALA A 1 216 ? 34.820 -0.314 1.435 1.00 80.69 216 ALA A CA 1
ATOM 1678 C C . ALA A 1 216 ? 33.673 -0.670 0.475 1.00 80.69 216 ALA A C 1
ATOM 1680 O O . ALA A 1 216 ? 32.511 -0.737 0.883 1.00 80.69 216 ALA A O 1
ATOM 1681 N N . GLN A 1 217 ? 34.004 -0.983 -0.784 1.00 84.19 217 GLN A N 1
ATOM 1682 C CA . GLN A 1 217 ? 33.030 -1.477 -1.759 1.00 84.19 217 GLN A CA 1
ATOM 1683 C C . GLN A 1 217 ? 32.392 -2.803 -1.316 1.00 84.19 217 GLN A C 1
ATOM 1685 O O . GLN A 1 217 ? 31.183 -2.980 -1.470 1.00 84.19 217 GLN A O 1
ATOM 1690 N N . ASP A 1 218 ? 33.178 -3.737 -0.768 1.00 86.69 218 ASP A N 1
ATOM 1691 C CA . ASP A 1 218 ? 32.689 -5.032 -0.274 1.00 86.69 218 ASP A CA 1
ATOM 1692 C C . ASP A 1 218 ? 31.748 -4.863 0.926 1.00 86.69 218 ASP A C 1
ATOM 1694 O O . ASP A 1 218 ? 30.691 -5.497 0.958 1.00 86.69 218 ASP A O 1
ATOM 1698 N N . ALA A 1 219 ? 32.088 -3.989 1.879 1.00 85.25 219 ALA A N 1
ATOM 1699 C CA . ALA A 1 219 ? 31.259 -3.705 3.051 1.00 85.25 219 ALA A CA 1
ATOM 1700 C C . ALA A 1 219 ? 29.902 -3.102 2.657 1.00 85.25 219 ALA A C 1
ATOM 1702 O O . ALA A 1 219 ? 28.857 -3.580 3.102 1.00 85.25 219 ALA A O 1
ATOM 1703 N N . LEU A 1 220 ? 29.911 -2.119 1.755 1.00 85.56 220 LEU A N 1
ATOM 1704 C CA . LEU A 1 220 ? 28.693 -1.491 1.251 1.00 85.56 220 LEU A CA 1
ATOM 1705 C C . LEU A 1 220 ? 27.842 -2.477 0.434 1.00 85.56 220 LEU A C 1
ATOM 1707 O O . LEU A 1 220 ? 26.626 -2.562 0.601 1.00 85.56 220 LEU A O 1
ATOM 1711 N N . THR A 1 221 ? 28.486 -3.276 -0.425 1.00 89.62 221 THR A N 1
ATOM 1712 C CA . THR A 1 221 ? 27.806 -4.334 -1.188 1.00 89.62 221 THR A CA 1
ATOM 1713 C C . THR A 1 221 ? 27.132 -5.325 -0.241 1.00 89.62 221 THR A C 1
ATOM 1715 O O . THR A 1 221 ? 25.981 -5.695 -0.462 1.00 89.62 221 THR A O 1
ATOM 1718 N N . PHE A 1 222 ? 27.818 -5.734 0.829 1.00 90.44 222 PHE A N 1
ATOM 1719 C CA . PHE A 1 222 ? 27.265 -6.627 1.843 1.00 90.44 222 PHE A CA 1
ATOM 1720 C C . PHE A 1 222 ? 26.026 -6.031 2.520 1.00 90.44 222 PHE A C 1
ATOM 1722 O O . PHE A 1 222 ? 24.994 -6.700 2.562 1.00 90.44 222 PHE A O 1
ATOM 1729 N N . GLU A 1 223 ? 26.085 -4.777 2.974 1.00 85.94 223 GLU A N 1
ATOM 1730 C CA . GLU A 1 223 ? 24.953 -4.086 3.606 1.00 85.94 223 GLU A CA 1
ATOM 1731 C C . GLU A 1 223 ? 23.703 -4.089 2.710 1.00 85.94 223 GLU A C 1
ATOM 1733 O O . GLU A 1 223 ? 22.612 -4.487 3.140 1.00 85.94 223 GLU A O 1
ATOM 1738 N N . PHE A 1 224 ? 23.858 -3.731 1.432 1.00 85.12 224 PHE A N 1
ATOM 1739 C CA . PHE A 1 224 ? 22.741 -3.738 0.488 1.00 85.12 224 PHE A CA 1
ATOM 1740 C C . PHE A 1 224 ? 22.222 -5.141 0.204 1.00 85.12 224 PHE A C 1
ATOM 1742 O O . PHE A 1 224 ? 21.005 -5.341 0.181 1.00 85.12 224 PHE A O 1
ATOM 1749 N N . VAL A 1 225 ? 23.107 -6.124 0.020 1.00 89.06 225 VAL A N 1
ATOM 1750 C CA . VAL A 1 225 ? 22.695 -7.518 -0.187 1.00 89.06 225 VAL A CA 1
ATOM 1751 C C . VAL A 1 225 ? 21.888 -8.008 1.017 1.00 89.06 225 VAL A C 1
ATOM 1753 O O . VAL A 1 225 ? 20.797 -8.538 0.821 1.00 89.06 225 VAL A O 1
ATOM 1756 N N . VAL A 1 226 ? 22.342 -7.774 2.254 1.00 84.81 226 VAL A N 1
ATOM 1757 C CA . VAL A 1 226 ? 21.602 -8.134 3.480 1.00 84.81 226 VAL A CA 1
ATOM 1758 C C . VAL A 1 226 ? 20.207 -7.509 3.477 1.00 84.81 226 VAL A C 1
ATOM 1760 O O . VAL A 1 226 ? 19.219 -8.216 3.687 1.00 84.81 226 VAL A O 1
ATOM 1763 N N . ARG A 1 227 ? 20.102 -6.204 3.193 1.00 81.62 227 ARG A N 1
ATOM 1764 C CA . ARG A 1 227 ? 18.820 -5.481 3.162 1.00 81.62 227 ARG A CA 1
ATOM 1765 C C . ARG A 1 227 ? 17.842 -6.074 2.147 1.00 81.62 227 ARG A C 1
ATOM 1767 O O . ARG A 1 227 ? 16.660 -6.218 2.447 1.00 81.62 227 ARG A O 1
ATOM 1774 N N . GLN A 1 228 ? 18.315 -6.433 0.955 1.00 82.12 228 GLN A N 1
ATOM 1775 C CA . GLN A 1 228 ? 17.460 -7.033 -0.074 1.00 82.12 228 GLN A CA 1
ATOM 1776 C C . GLN A 1 228 ? 17.076 -8.477 0.271 1.00 82.12 228 GLN A C 1
ATOM 1778 O O . GLN A 1 228 ? 15.908 -8.846 0.148 1.00 82.12 228 GLN A O 1
ATOM 1783 N N . LEU A 1 229 ? 18.021 -9.282 0.763 1.00 81.50 229 LEU A N 1
ATOM 1784 C CA . LEU A 1 229 ? 17.766 -10.676 1.127 1.00 81.50 229 LEU A CA 1
ATOM 1785 C C . LEU A 1 229 ? 16.795 -10.810 2.311 1.00 81.50 229 LEU A C 1
ATOM 1787 O O . LEU A 1 229 ? 15.966 -11.719 2.294 1.00 81.50 229 LEU A O 1
ATOM 1791 N N . LYS A 1 230 ? 16.835 -9.896 3.296 1.00 75.19 230 LYS A N 1
ATOM 1792 C CA . LYS A 1 230 ? 15.845 -9.825 4.394 1.00 75.19 230 LYS A CA 1
ATOM 1793 C C . LYS A 1 230 ? 14.419 -9.606 3.877 1.00 75.19 230 LYS A C 1
ATOM 1795 O O . LYS A 1 230 ? 13.481 -10.184 4.412 1.00 75.19 230 LYS A O 1
ATOM 1800 N N . ASN A 1 231 ? 14.279 -8.871 2.777 1.00 69.56 231 ASN A N 1
ATOM 1801 C CA . ASN A 1 231 ? 13.012 -8.661 2.074 1.00 69.56 231 ASN A CA 1
ATOM 1802 C C . ASN A 1 231 ? 12.690 -9.770 1.053 1.00 69.56 231 ASN A C 1
ATOM 1804 O O . ASN A 1 231 ? 11.852 -9.569 0.181 1.00 69.56 231 ASN A O 1
ATOM 1808 N N . GLN A 1 232 ? 13.378 -10.917 1.118 1.00 73.81 232 GLN A N 1
ATOM 1809 C CA . GLN A 1 232 ? 13.207 -12.071 0.224 1.00 73.81 232 GLN A CA 1
ATOM 1810 C C . GLN A 1 232 ? 13.437 -11.770 -1.271 1.00 73.81 232 GLN A C 1
ATOM 1812 O O . GLN A 1 232 ? 13.009 -12.532 -2.138 1.00 73.81 232 GLN A O 1
ATOM 1817 N N . LYS A 1 233 ? 14.166 -10.696 -1.589 1.00 80.44 233 LYS A N 1
ATOM 1818 C CA . LYS A 1 233 ? 14.460 -10.266 -2.962 1.00 80.44 233 LYS A CA 1
ATOM 1819 C C . LYS A 1 233 ? 15.714 -10.946 -3.507 1.00 80.44 233 LYS A C 1
ATOM 1821 O O . LYS A 1 233 ? 16.659 -11.194 -2.761 1.00 80.44 233 LYS A O 1
ATOM 1826 N N . SER A 1 234 ? 15.748 -11.239 -4.810 1.00 87.12 234 SER A N 1
ATOM 1827 C CA . SER A 1 234 ? 16.951 -11.780 -5.459 1.00 87.12 234 SER A CA 1
ATOM 1828 C C . SER A 1 234 ? 17.885 -10.654 -5.899 1.00 87.12 234 SER A C 1
ATOM 1830 O O . SER A 1 234 ? 17.418 -9.639 -6.419 1.00 87.12 234 SER A O 1
ATOM 1832 N N . VAL A 1 235 ? 19.196 -10.845 -5.764 1.00 92.12 235 VAL A N 1
ATOM 1833 C CA . VAL A 1 235 ? 20.195 -9.805 -6.050 1.00 92.12 235 VAL A CA 1
ATOM 1834 C C . VAL A 1 235 ? 21.183 -10.262 -7.122 1.00 92.12 235 VAL A C 1
ATOM 1836 O O . VAL A 1 235 ? 21.723 -11.367 -7.042 1.00 92.12 235 VAL A O 1
ATOM 1839 N N . LEU A 1 236 ? 21.445 -9.399 -8.105 1.00 94.31 236 LEU A N 1
ATOM 1840 C CA . LEU A 1 236 ? 22.578 -9.508 -9.026 1.00 94.31 236 LEU A CA 1
ATOM 1841 C C . LEU A 1 236 ? 23.648 -8.490 -8.644 1.00 94.31 236 LEU A C 1
ATOM 1843 O O . LEU A 1 236 ? 23.371 -7.294 -8.609 1.00 94.31 236 LEU A O 1
ATOM 1847 N N . VAL A 1 237 ? 24.871 -8.951 -8.396 1.00 94.88 237 VAL A N 1
ATOM 1848 C CA . VAL A 1 237 ? 26.020 -8.083 -8.105 1.00 94.88 237 VAL A CA 1
ATOM 1849 C C . VAL A 1 237 ? 26.966 -8.106 -9.298 1.00 94.88 237 VAL A C 1
ATOM 1851 O O . VAL A 1 237 ? 27.598 -9.124 -9.568 1.00 94.88 237 VAL A O 1
ATOM 1854 N N . PHE A 1 238 ? 27.072 -6.994 -10.016 1.00 93.06 238 PHE A N 1
ATOM 1855 C CA . PHE A 1 238 ? 27.986 -6.837 -11.140 1.00 93.06 238 PHE A CA 1
ATOM 1856 C C . PHE A 1 238 ? 29.360 -6.385 -10.663 1.00 93.06 238 PHE A C 1
ATOM 1858 O O . PHE A 1 238 ? 29.477 -5.415 -9.918 1.00 93.06 238 PHE A O 1
ATOM 1865 N N . VAL A 1 239 ? 30.397 -7.089 -11.112 1.00 91.75 239 VAL A N 1
ATOM 1866 C CA . VAL A 1 239 ? 31.800 -6.817 -10.782 1.00 91.75 239 VAL A CA 1
ATOM 1867 C C . VAL A 1 239 ? 32.667 -6.771 -12.039 1.00 91.75 239 VAL A C 1
ATOM 1869 O O . VAL A 1 239 ? 32.295 -7.243 -13.115 1.00 91.75 239 VAL A O 1
ATOM 1872 N N . GLN A 1 240 ? 33.869 -6.228 -11.879 1.00 84.88 240 GLN A N 1
ATOM 1873 C CA . GLN A 1 240 ? 34.737 -5.823 -12.985 1.00 84.88 240 GLN A CA 1
ATOM 1874 C C . GLN A 1 240 ? 35.532 -6.975 -13.620 1.00 84.88 240 GLN A C 1
ATOM 1876 O O . GLN A 1 240 ? 35.948 -6.882 -14.773 1.00 84.88 240 GLN A O 1
ATOM 1881 N N . SER A 1 241 ? 35.770 -8.074 -12.893 1.00 87.38 241 SER A N 1
ATOM 1882 C CA . SER A 1 241 ? 36.648 -9.155 -13.357 1.00 87.38 241 SER A CA 1
ATOM 1883 C C . SER A 1 241 ? 36.146 -10.549 -12.989 1.00 87.38 241 SER A C 1
ATOM 1885 O O . SER A 1 241 ? 35.407 -10.741 -12.025 1.00 87.38 241 SER A O 1
ATOM 1887 N N . ARG A 1 242 ? 36.606 -11.552 -13.750 1.00 89.31 242 ARG A N 1
ATOM 1888 C CA . ARG A 1 242 ? 36.289 -12.976 -13.525 1.00 89.31 242 ARG A CA 1
ATOM 1889 C C . ARG A 1 242 ? 36.824 -13.495 -12.188 1.00 89.31 242 ARG A C 1
ATOM 1891 O O . ARG A 1 242 ? 36.216 -14.349 -11.568 1.00 89.31 242 ARG A O 1
ATOM 1898 N N . GLN A 1 243 ? 37.972 -12.992 -11.737 1.00 89.06 243 GLN A N 1
ATOM 1899 C CA . GLN A 1 243 ? 38.485 -13.333 -10.406 1.00 89.06 243 GLN A CA 1
ATOM 1900 C C . GLN A 1 243 ? 37.693 -12.602 -9.314 1.00 89.06 243 GLN A C 1
ATOM 1902 O O . GLN A 1 243 ? 37.430 -13.164 -8.252 1.00 89.06 243 GLN A O 1
ATOM 1907 N N . GLY A 1 244 ? 37.253 -11.373 -9.603 1.00 88.94 244 GLY A N 1
ATOM 1908 C CA . GLY A 1 244 ? 36.395 -10.583 -8.728 1.00 88.94 244 GLY A CA 1
ATOM 1909 C C . GLY A 1 244 ? 35.068 -11.270 -8.422 1.00 88.94 244 GLY A C 1
ATOM 1910 O O . GLY A 1 244 ? 34.649 -11.247 -7.270 1.00 88.94 244 GLY A 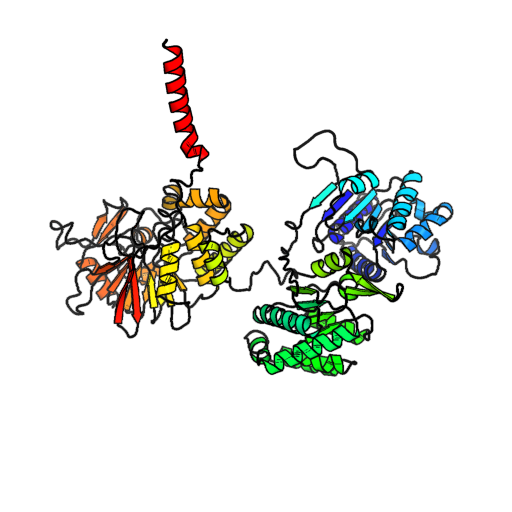O 1
ATOM 1911 N N . THR A 1 245 ? 34.441 -11.946 -9.394 1.00 93.69 245 THR A N 1
ATOM 1912 C CA . THR A 1 245 ? 33.164 -12.649 -9.155 1.00 93.69 245 THR A CA 1
ATOM 1913 C C . THR A 1 245 ? 33.298 -13.722 -8.082 1.00 93.69 245 THR A C 1
ATOM 1915 O O . THR A 1 245 ? 32.448 -13.818 -7.202 1.00 93.69 245 THR A O 1
ATOM 1918 N N . VAL A 1 246 ? 34.393 -14.487 -8.118 1.00 94.38 246 VAL A N 1
ATOM 1919 C CA . VAL A 1 246 ? 34.665 -15.552 -7.145 1.00 94.38 246 VAL A CA 1
ATOM 1920 C C . VAL A 1 246 ? 34.991 -14.956 -5.775 1.00 94.38 246 VAL A C 1
ATOM 1922 O O . VAL A 1 246 ? 34.387 -15.338 -4.773 1.0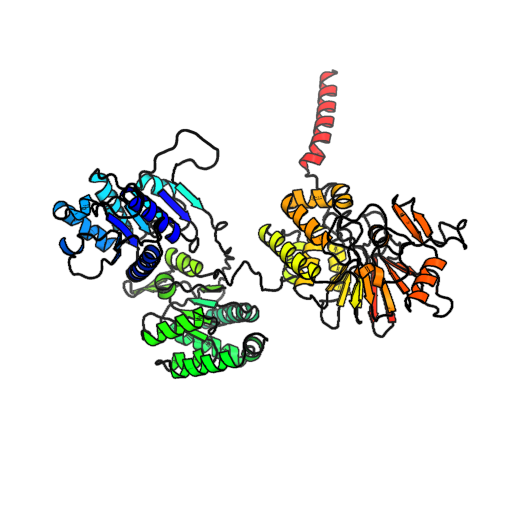0 94.38 246 VAL A O 1
ATOM 1925 N N . LYS A 1 247 ? 35.902 -13.973 -5.732 1.00 93.31 247 LYS A N 1
ATOM 1926 C CA . LYS A 1 247 ? 36.347 -13.336 -4.484 1.00 93.31 247 LYS A CA 1
ATOM 1927 C C . LYS A 1 247 ? 35.194 -12.649 -3.749 1.00 93.31 247 LYS A C 1
ATOM 1929 O O . LYS A 1 247 ? 35.027 -12.863 -2.553 1.00 93.31 247 LYS A O 1
ATOM 1934 N N . VAL A 1 248 ? 34.380 -11.865 -4.456 1.00 93.69 248 VAL A N 1
ATOM 1935 C CA . VAL A 1 248 ? 33.245 -11.137 -3.865 1.00 93.69 248 VAL A CA 1
ATOM 1936 C C . VAL A 1 248 ? 32.167 -12.108 -3.377 1.00 93.69 248 VAL A C 1
ATOM 1938 O O . VAL A 1 248 ? 31.669 -11.935 -2.269 1.00 93.69 248 VAL A O 1
ATOM 1941 N N . ALA A 1 249 ? 31.852 -13.170 -4.129 1.00 94.25 249 ALA A N 1
ATOM 1942 C CA . ALA A 1 249 ? 30.888 -14.182 -3.685 1.00 94.25 249 ALA A CA 1
ATOM 1943 C C . ALA A 1 249 ? 31.326 -14.877 -2.381 1.00 94.25 249 ALA A C 1
ATOM 1945 O O . ALA A 1 249 ? 30.527 -15.031 -1.456 1.00 94.25 249 ALA A O 1
ATOM 1946 N N . GLN A 1 250 ? 32.606 -15.246 -2.275 1.00 92.88 250 GLN A N 1
ATOM 1947 C CA . GLN A 1 250 ? 33.166 -15.861 -1.067 1.00 92.88 250 GLN A CA 1
ATOM 1948 C C . GLN A 1 250 ? 33.244 -14.880 0.111 1.00 92.88 250 GLN A C 1
ATOM 1950 O O . GLN A 1 250 ? 32.950 -15.261 1.245 1.00 92.88 250 GLN A O 1
ATOM 1955 N N . ASN A 1 251 ? 33.610 -13.619 -0.145 1.00 91.44 251 ASN A N 1
ATOM 1956 C CA . ASN A 1 251 ? 33.642 -12.569 0.872 1.00 91.44 251 ASN A CA 1
ATOM 1957 C C . ASN A 1 251 ? 32.247 -12.301 1.442 1.00 91.44 251 ASN A C 1
ATOM 1959 O O . ASN A 1 251 ? 32.097 -12.264 2.660 1.00 91.44 251 ASN A O 1
ATOM 1963 N N . LEU A 1 252 ? 31.224 -12.197 0.585 1.00 91.00 252 LEU A N 1
ATOM 1964 C CA . LEU A 1 252 ? 29.834 -12.050 1.019 1.00 91.00 252 LEU A CA 1
ATOM 1965 C C . LEU A 1 252 ? 29.437 -13.199 1.948 1.00 91.00 252 LEU A C 1
ATOM 1967 O O . LEU A 1 252 ? 28.987 -12.945 3.061 1.00 91.00 252 LEU A O 1
ATOM 1971 N N . LEU A 1 253 ? 29.671 -14.452 1.541 1.00 88.94 253 LEU A N 1
ATOM 1972 C CA . LEU A 1 253 ? 29.346 -15.626 2.356 1.00 88.94 253 LEU A CA 1
ATOM 1973 C C . LEU A 1 253 ? 30.080 -15.629 3.709 1.00 88.94 253 LEU A C 1
ATOM 1975 O O . LEU A 1 253 ? 29.493 -15.974 4.739 1.00 88.94 253 LEU A O 1
ATOM 1979 N N . ARG A 1 254 ? 31.352 -15.211 3.726 1.00 89.62 254 ARG A N 1
ATOM 1980 C CA . ARG A 1 254 ? 32.137 -15.081 4.959 1.00 89.62 254 ARG A CA 1
ATOM 1981 C C . ARG A 1 254 ? 31.534 -14.033 5.894 1.00 89.62 254 ARG A C 1
ATOM 1983 O O . ARG A 1 254 ? 31.342 -14.342 7.067 1.00 89.62 254 ARG A O 1
ATOM 1990 N N . SER A 1 255 ? 31.198 -12.848 5.388 1.00 88.69 255 SER A N 1
ATOM 1991 C CA . SER A 1 255 ? 30.564 -11.786 6.182 1.00 88.69 255 SER A CA 1
ATOM 1992 C C . SER A 1 255 ? 29.213 -12.240 6.743 1.00 88.69 255 SER A C 1
ATOM 1994 O O . SER A 1 255 ? 28.947 -12.091 7.930 1.00 88.69 255 SER A O 1
ATOM 1996 N N . PHE A 1 256 ? 28.410 -12.919 5.923 1.00 85.00 256 PHE A N 1
ATOM 1997 C CA . PHE A 1 256 ? 27.134 -13.523 6.313 1.00 85.00 256 PHE A CA 1
ATOM 1998 C C . PHE A 1 256 ? 27.267 -14.575 7.429 1.00 85.00 256 PHE A C 1
ATOM 2000 O O . PHE A 1 256 ? 26.393 -14.694 8.289 1.00 85.00 256 PHE A O 1
ATOM 2007 N N . SER A 1 257 ? 28.369 -15.328 7.434 1.00 82.62 257 SER A N 1
ATOM 2008 C CA . SER A 1 257 ? 28.674 -16.302 8.490 1.00 82.62 257 SER A CA 1
ATOM 2009 C C . SER A 1 257 ? 29.103 -15.633 9.797 1.00 82.62 257 SER A C 1
ATOM 2011 O O . SER A 1 257 ? 28.854 -16.179 10.867 1.00 82.62 257 SER A O 1
ATOM 2013 N N . GLN A 1 258 ? 29.729 -14.455 9.726 1.00 83.75 258 GLN A N 1
ATOM 2014 C CA . GLN A 1 258 ? 30.190 -13.704 10.897 1.00 83.75 258 GLN A CA 1
ATOM 2015 C C . GLN A 1 258 ? 29.058 -12.939 11.595 1.00 83.75 258 GLN A C 1
ATOM 2017 O O . GLN A 1 258 ? 29.075 -12.836 12.818 1.00 83.75 258 GLN A O 1
ATOM 2022 N N . THR A 1 259 ? 28.068 -12.431 10.851 1.00 79.69 259 THR A N 1
ATOM 2023 C CA . THR A 1 259 ? 26.938 -11.674 11.426 1.00 79.69 259 THR A CA 1
ATOM 2024 C C . THR A 1 259 ? 25.790 -12.553 11.930 1.00 79.69 259 THR A C 1
ATOM 2026 O O . THR A 1 259 ? 24.915 -12.066 12.638 1.00 79.69 259 THR A O 1
ATOM 2029 N N . GLY A 1 260 ? 25.765 -13.846 11.579 1.00 66.94 260 GLY A N 1
ATOM 2030 C CA . GLY A 1 260 ? 24.684 -14.771 11.950 1.00 66.94 260 GLY A CA 1
ATOM 2031 C C . GLY A 1 260 ? 23.388 -14.607 11.137 1.00 66.94 260 GLY A C 1
ATOM 2032 O O . GLY A 1 260 ? 22.416 -15.332 11.371 1.00 66.94 260 GLY A O 1
ATOM 2033 N N . ASP A 1 261 ? 23.369 -13.709 10.145 1.00 68.75 261 ASP A N 1
ATOM 2034 C CA . ASP A 1 261 ? 22.190 -13.418 9.315 1.00 68.75 261 ASP A CA 1
ATOM 2035 C C . ASP A 1 261 ? 21.804 -14.581 8.379 1.00 68.75 261 ASP A C 1
ATOM 2037 O O . ASP A 1 261 ? 20.651 -14.656 7.955 1.00 68.75 261 ASP A O 1
ATOM 2041 N N . LEU A 1 262 ? 22.717 -15.519 8.072 1.00 68.12 262 LEU A N 1
ATOM 2042 C CA . LEU A 1 262 ? 22.415 -16.690 7.225 1.00 68.12 262 LEU A CA 1
ATOM 2043 C C . LEU A 1 262 ? 21.229 -17.479 7.769 1.00 68.12 262 LEU A C 1
ATOM 2045 O O . LEU A 1 262 ? 20.268 -17.756 7.055 1.00 68.12 262 LEU A O 1
ATOM 2049 N N . THR A 1 263 ? 21.267 -17.807 9.055 1.00 63.09 263 THR A N 1
ATOM 2050 C CA . THR A 1 263 ? 20.195 -18.550 9.710 1.00 63.09 263 THR A CA 1
ATOM 2051 C C . THR A 1 263 ? 18.878 -17.786 9.671 1.00 63.09 263 THR A C 1
ATOM 2053 O O . THR A 1 263 ? 17.856 -18.404 9.410 1.00 63.09 263 THR A O 1
ATOM 2056 N N . ALA A 1 264 ? 18.867 -16.460 9.830 1.00 58.69 264 ALA A N 1
ATOM 2057 C CA . ALA A 1 264 ? 17.644 -15.652 9.757 1.00 58.69 264 ALA A CA 1
ATOM 2058 C C . ALA A 1 264 ? 17.055 -15.585 8.332 1.00 58.69 264 ALA A C 1
ATOM 2060 O O . ALA A 1 264 ? 15.847 -15.722 8.139 1.00 58.69 264 ALA A O 1
ATOM 2061 N N . ILE A 1 265 ? 17.913 -15.448 7.318 1.00 62.00 265 ILE A N 1
ATOM 2062 C CA . ILE A 1 265 ? 17.513 -15.372 5.904 1.00 62.00 265 ILE A CA 1
ATOM 2063 C C . ILE A 1 265 ? 17.013 -16.732 5.388 1.00 62.00 265 ILE A C 1
ATOM 2065 O O . ILE A 1 265 ? 16.101 -16.776 4.563 1.00 62.00 265 ILE A O 1
ATOM 2069 N N . PHE A 1 266 ? 17.565 -17.845 5.885 1.00 60.28 266 PHE A N 1
ATOM 2070 C CA . PHE A 1 266 ? 17.202 -19.200 5.452 1.00 60.28 266 PHE A CA 1
ATOM 2071 C C . PHE A 1 266 ? 16.202 -19.935 6.370 1.00 60.28 266 PHE A C 1
ATOM 2073 O O . PHE A 1 266 ? 15.674 -20.961 5.947 1.00 60.28 266 PHE A O 1
ATOM 2080 N N . SER A 1 267 ? 15.892 -19.430 7.575 1.00 51.94 267 SER A N 1
ATOM 2081 C CA . SER A 1 267 ? 14.886 -20.014 8.494 1.00 51.94 267 SER A CA 1
ATOM 2082 C C . SER A 1 267 ? 13.479 -19.416 8.374 1.00 51.94 267 SER A C 1
ATOM 2084 O O . SER A 1 267 ? 12.527 -19.988 8.909 1.00 51.94 267 SER A O 1
ATOM 2086 N N . SER A 1 268 ? 13.309 -18.299 7.658 1.00 46.62 268 SER A N 1
ATOM 2087 C CA . SER A 1 268 ? 11.999 -17.672 7.450 1.00 46.62 268 SER A CA 1
ATOM 2088 C C . SER A 1 268 ? 11.096 -18.543 6.554 1.00 46.62 268 SER A C 1
ATOM 2090 O O . SER A 1 268 ? 11.226 -18.563 5.335 1.00 46.62 268 SER A O 1
ATOM 2092 N N . GLN A 1 269 ? 10.233 -19.331 7.207 1.00 45.31 269 GLN A N 1
ATOM 2093 C CA . GLN A 1 269 ? 8.946 -19.984 6.863 1.00 45.31 269 GLN A CA 1
ATOM 2094 C C . GLN A 1 269 ? 8.489 -20.313 5.408 1.00 45.31 269 GLN A C 1
ATOM 2096 O O . GLN A 1 269 ? 7.465 -20.976 5.268 1.00 45.31 269 GLN A O 1
ATOM 2101 N N . ARG A 1 270 ? 9.204 -19.990 4.319 1.00 42.72 270 ARG A N 1
ATOM 2102 C CA . ARG A 1 270 ? 8.869 -20.397 2.929 1.00 42.72 270 ARG A CA 1
ATOM 2103 C C . ARG A 1 270 ? 9.916 -21.285 2.235 1.00 42.72 270 ARG A C 1
ATOM 2105 O O . ARG A 1 270 ? 9.603 -21.901 1.218 1.00 42.72 270 ARG A O 1
ATOM 2112 N N . ARG A 1 271 ? 11.144 -21.413 2.753 1.00 52.56 271 ARG A N 1
ATOM 2113 C CA . ARG A 1 271 ? 12.218 -22.222 2.130 1.00 52.56 271 ARG A CA 1
ATOM 2114 C C . ARG A 1 271 ? 12.376 -23.581 2.827 1.00 52.56 271 ARG A C 1
ATOM 2116 O O . ARG A 1 271 ? 13.222 -23.759 3.692 1.00 52.56 271 ARG A O 1
ATOM 2123 N N . GLY A 1 272 ? 11.516 -24.538 2.470 1.00 56.47 272 GLY A N 1
ATOM 2124 C CA . GLY A 1 272 ? 11.469 -25.876 3.081 1.00 56.47 272 GLY A CA 1
ATOM 2125 C C . GLY A 1 272 ? 12.726 -26.743 2.880 1.00 56.47 272 GLY A C 1
ATOM 2126 O O . GLY A 1 272 ? 13.585 -26.459 2.043 1.00 56.47 272 GLY A O 1
ATOM 2127 N N . SER A 1 273 ? 12.794 -27.867 3.607 1.00 65.31 273 SER A N 1
ATOM 2128 C CA . SER A 1 273 ? 13.878 -28.874 3.571 1.00 65.31 273 SER A CA 1
ATOM 2129 C C . SER A 1 273 ? 14.259 -29.355 2.160 1.00 65.31 273 SER A C 1
ATOM 2131 O O . SER A 1 273 ? 15.417 -29.692 1.909 1.00 65.31 273 SER A O 1
ATOM 2133 N N . ALA A 1 274 ? 13.312 -29.322 1.219 1.00 72.94 274 ALA A N 1
ATOM 2134 C CA . ALA A 1 274 ? 13.518 -29.667 -0.184 1.00 72.94 274 ALA A CA 1
ATOM 2135 C C . ALA A 1 274 ? 14.490 -28.721 -0.919 1.00 72.94 274 ALA A C 1
ATOM 2137 O O . ALA A 1 274 ? 15.244 -29.172 -1.781 1.00 72.94 274 ALA A O 1
ATOM 2138 N N . LEU A 1 275 ? 14.513 -27.422 -0.593 1.00 76.31 275 LEU A N 1
ATOM 2139 C CA . LEU A 1 275 ? 15.444 -26.478 -1.221 1.00 76.31 275 LEU A CA 1
ATOM 2140 C C . LEU A 1 275 ? 16.882 -26.748 -0.771 1.00 76.31 275 LEU A C 1
ATOM 2142 O O . LEU A 1 275 ? 17.780 -26.809 -1.606 1.00 76.31 275 LEU A O 1
ATOM 2146 N N . ILE A 1 276 ? 17.082 -26.966 0.530 1.00 78.44 276 ILE A N 1
ATOM 2147 C CA . ILE A 1 276 ? 18.395 -27.281 1.108 1.00 78.44 276 ILE A CA 1
ATOM 2148 C C . ILE A 1 276 ? 18.954 -28.563 0.478 1.00 78.44 276 ILE A C 1
ATOM 2150 O O . ILE A 1 276 ? 20.128 -28.617 0.121 1.00 78.44 276 ILE A O 1
ATOM 2154 N N . GLN A 1 277 ? 18.114 -29.584 0.276 1.00 82.06 277 GLN A N 1
ATOM 2155 C CA . GLN A 1 277 ? 18.518 -30.802 -0.433 1.00 82.06 277 GLN A CA 1
ATOM 2156 C C . GLN A 1 277 ? 18.915 -30.527 -1.888 1.00 82.06 277 GLN A C 1
ATOM 2158 O O . GLN A 1 277 ? 19.951 -31.020 -2.329 1.00 82.06 277 GLN A O 1
ATOM 2163 N N . LYS A 1 278 ? 18.148 -29.703 -2.615 1.00 84.81 278 LYS A N 1
ATOM 2164 C CA . LYS A 1 278 ? 18.485 -29.321 -3.995 1.00 84.81 278 LYS A CA 1
ATOM 2165 C C . LYS A 1 278 ? 19.792 -28.532 -4.091 1.00 84.81 278 LYS A C 1
ATOM 2167 O O . LYS A 1 278 ? 20.569 -28.791 -5.000 1.00 84.81 278 LYS A O 1
ATOM 2172 N N . LEU A 1 279 ? 20.062 -27.606 -3.170 1.00 86.88 279 LEU A N 1
ATOM 2173 C CA . LEU A 1 279 ? 21.318 -26.845 -3.154 1.00 86.88 279 LEU A CA 1
ATOM 2174 C C . LEU A 1 279 ? 22.519 -27.735 -2.814 1.00 86.88 279 LEU A C 1
ATOM 2176 O O . LEU A 1 279 ? 23.557 -27.640 -3.464 1.00 86.88 279 LEU A O 1
ATOM 2180 N N . LYS A 1 280 ? 22.361 -28.672 -1.872 1.00 87.06 280 LYS A N 1
ATOM 2181 C CA . LYS A 1 280 ? 23.379 -29.694 -1.579 1.00 87.06 280 LYS A CA 1
ATOM 2182 C C . LYS A 1 280 ? 23.641 -30.622 -2.759 1.00 87.06 280 LYS A C 1
ATOM 2184 O O . LYS A 1 280 ? 24.775 -31.042 -2.965 1.00 87.06 280 LYS A O 1
ATOM 2189 N N . GLN A 1 281 ? 22.607 -30.964 -3.522 1.00 89.44 281 GLN A N 1
ATOM 2190 C CA . GLN A 1 281 ? 22.765 -31.736 -4.749 1.00 89.44 281 GLN A CA 1
ATOM 2191 C C . GLN A 1 281 ? 23.504 -30.921 -5.817 1.00 89.44 281 GLN A C 1
ATOM 2193 O O . GLN A 1 281 ? 24.498 -31.399 -6.351 1.00 89.44 281 GLN A O 1
ATOM 2198 N N . ALA A 1 282 ? 23.088 -29.677 -6.056 1.00 88.69 282 ALA A N 1
ATOM 2199 C CA . ALA A 1 282 ? 23.747 -28.785 -7.004 1.00 88.69 282 ALA A CA 1
ATOM 2200 C C . ALA A 1 282 ? 25.227 -28.540 -6.664 1.00 88.69 282 ALA A C 1
ATOM 2202 O O . ALA A 1 282 ? 26.064 -28.505 -7.559 1.00 88.69 282 ALA A O 1
ATOM 2203 N N . SER A 1 283 ? 25.570 -28.440 -5.376 1.00 91.06 283 SER A N 1
ATOM 2204 C CA . SER A 1 283 ? 26.961 -28.342 -4.914 1.00 91.06 283 SER A CA 1
ATOM 2205 C C . SER A 1 283 ? 27.808 -29.555 -5.335 1.00 91.06 283 SER A C 1
ATOM 2207 O O . SER A 1 283 ? 28.970 -29.393 -5.692 1.00 91.06 283 SER A O 1
ATOM 2209 N N . LYS A 1 284 ? 27.225 -30.763 -5.377 1.00 91.00 284 LYS A N 1
ATOM 2210 C CA . LYS A 1 284 ? 27.908 -31.982 -5.857 1.00 91.00 284 LYS A CA 1
ATOM 2211 C C . LYS A 1 284 ? 28.009 -32.068 -7.381 1.00 91.00 284 LYS A C 1
ATOM 2213 O O . LYS A 1 284 ? 28.877 -32.775 -7.880 1.00 91.00 284 LYS A O 1
ATOM 2218 N N . GLU A 1 285 ? 27.097 -31.418 -8.099 1.00 90.44 285 GLU A N 1
ATOM 2219 C CA . GLU A 1 285 ? 27.063 -31.388 -9.568 1.00 90.44 285 GLU A CA 1
ATOM 2220 C C . GLU A 1 285 ? 27.999 -30.318 -10.154 1.00 90.44 285 GLU A C 1
ATOM 2222 O O . GLU A 1 285 ? 28.419 -30.442 -11.304 1.00 90.44 285 GLU A O 1
ATOM 2227 N N . ALA A 1 286 ? 28.343 -29.290 -9.371 1.00 91.62 286 ALA A N 1
ATOM 2228 C CA . ALA A 1 286 ? 29.255 -28.226 -9.773 1.00 91.62 286 ALA A CA 1
ATOM 2229 C C . ALA A 1 286 ? 30.680 -28.758 -10.009 1.00 91.62 286 ALA A C 1
ATOM 2231 O O . ALA A 1 286 ? 31.266 -29.416 -9.147 1.00 91.62 286 ALA A O 1
ATOM 2232 N N . ALA A 1 287 ? 31.260 -28.438 -11.167 1.00 91.44 287 ALA A N 1
ATOM 2233 C CA . ALA A 1 287 ? 32.616 -28.857 -11.518 1.00 91.44 287 ALA A CA 1
ATOM 2234 C C . ALA A 1 287 ? 33.689 -27.966 -10.871 1.00 91.44 287 ALA A C 1
ATOM 2236 O O . ALA A 1 287 ? 34.781 -28.443 -10.558 1.00 91.44 287 ALA A O 1
ATOM 2237 N N . ASP A 1 288 ? 33.388 -26.679 -10.666 1.00 92.56 288 ASP A N 1
ATOM 2238 C CA . ASP A 1 288 ? 34.270 -25.732 -9.980 1.00 92.56 288 ASP A CA 1
ATOM 2239 C C . ASP A 1 288 ? 34.111 -25.841 -8.444 1.00 92.56 288 ASP A C 1
ATOM 2241 O O . ASP A 1 288 ? 33.034 -25.541 -7.914 1.00 92.56 288 ASP A O 1
ATOM 2245 N N . PRO A 1 289 ? 35.171 -26.203 -7.690 1.00 91.88 289 PRO A N 1
ATOM 2246 C CA . PRO A 1 289 ? 35.118 -26.281 -6.228 1.00 91.88 289 PRO A CA 1
ATOM 2247 C C . PRO A 1 289 ? 34.755 -24.953 -5.550 1.00 91.88 289 PRO A C 1
ATOM 2249 O O . PRO A 1 289 ? 34.139 -24.945 -4.481 1.00 91.88 289 PRO A O 1
ATOM 2252 N N . ALA A 1 290 ? 35.129 -23.818 -6.148 1.00 92.31 290 ALA A N 1
ATOM 2253 C CA . ALA A 1 290 ? 34.777 -22.505 -5.625 1.00 92.31 290 ALA A CA 1
ATOM 2254 C C . ALA A 1 290 ? 33.281 -22.221 -5.790 1.00 92.31 290 ALA A C 1
ATOM 2256 O O . ALA A 1 290 ? 32.702 -21.547 -4.941 1.00 92.31 290 ALA A O 1
ATOM 2257 N N . LEU A 1 291 ? 32.651 -22.751 -6.843 1.00 93.38 291 LEU A N 1
ATOM 2258 C CA . LEU A 1 291 ? 31.208 -22.655 -7.041 1.00 93.38 291 LEU A CA 1
ATOM 2259 C C . LEU A 1 291 ? 30.462 -23.580 -6.075 1.00 93.38 291 LEU A C 1
ATOM 2261 O O . LEU A 1 291 ? 29.491 -23.159 -5.445 1.00 93.38 291 LEU A O 1
ATOM 2265 N N . ALA A 1 292 ? 30.948 -24.812 -5.909 1.00 92.12 292 ALA A N 1
ATOM 2266 C CA . ALA A 1 292 ? 30.362 -25.796 -5.003 1.00 92.12 292 ALA A CA 1
ATOM 2267 C C . ALA A 1 292 ? 30.235 -25.265 -3.563 1.00 92.12 292 ALA A C 1
ATOM 2269 O O . ALA A 1 292 ? 29.214 -25.501 -2.912 1.00 92.12 292 ALA A O 1
ATOM 2270 N N . SER A 1 293 ? 31.233 -24.508 -3.088 1.00 90.81 293 SER A N 1
ATOM 2271 C CA . SER A 1 293 ? 31.260 -23.967 -1.723 1.00 90.81 293 SER A CA 1
ATOM 2272 C C . SER A 1 293 ? 30.288 -22.812 -1.476 1.00 90.81 293 SER A C 1
ATOM 2274 O O . SER A 1 293 ? 29.884 -22.607 -0.334 1.00 90.81 293 SER A O 1
ATOM 2276 N N . VAL A 1 294 ? 29.881 -22.071 -2.513 1.00 91.69 294 VAL A N 1
ATOM 2277 C CA . VAL A 1 294 ? 28.926 -20.954 -2.378 1.00 91.69 294 VAL A CA 1
ATOM 2278 C C . VAL A 1 294 ? 27.484 -21.374 -2.677 1.00 91.69 294 VAL A C 1
ATOM 2280 O O . VAL A 1 294 ? 26.561 -20.915 -1.998 1.00 91.69 294 VAL A O 1
ATOM 2283 N N . VAL A 1 295 ? 27.281 -22.293 -3.630 1.00 91.31 295 VAL A N 1
ATOM 2284 C CA . VAL A 1 295 ? 25.947 -22.750 -4.068 1.00 91.31 295 VAL A CA 1
ATOM 2285 C C . VAL A 1 295 ? 25.201 -23.486 -2.966 1.00 91.31 295 VAL A C 1
ATOM 2287 O O . VAL A 1 295 ? 23.985 -23.324 -2.855 1.00 91.31 295 VAL A O 1
ATOM 2290 N N . GLU A 1 296 ? 25.902 -24.224 -2.101 1.00 86.75 296 GLU A N 1
ATOM 2291 C CA . GLU A 1 296 ? 25.280 -24.899 -0.953 1.00 86.75 296 GLU A CA 1
ATOM 2292 C C . GLU A 1 296 ? 24.517 -23.921 -0.039 1.00 86.75 296 GLU A C 1
ATOM 2294 O O . GLU A 1 296 ? 23.484 -24.278 0.528 1.00 86.75 296 GLU A O 1
ATOM 2299 N N . PHE A 1 297 ? 24.972 -22.667 0.035 1.00 86.06 297 PHE A N 1
ATOM 2300 C CA . PHE A 1 297 ? 24.380 -21.607 0.852 1.00 86.06 297 PHE A CA 1
ATOM 2301 C C . PHE A 1 297 ? 23.484 -20.654 0.054 1.00 86.06 297 PHE A C 1
ATOM 2303 O O . PHE A 1 297 ? 23.138 -19.586 0.547 1.00 86.06 297 PHE A O 1
ATOM 2310 N N . GLY A 1 298 ? 23.114 -20.999 -1.183 1.00 87.19 298 GLY A N 1
ATOM 2311 C CA . GLY A 1 298 ? 22.235 -20.170 -2.011 1.00 87.19 298 GLY A CA 1
ATOM 2312 C C . GLY A 1 298 ? 22.905 -18.921 -2.598 1.00 87.19 298 GLY A C 1
ATOM 2313 O O . GLY A 1 298 ? 22.196 -18.003 -3.018 1.00 87.19 298 GLY A O 1
ATOM 2314 N N . PHE A 1 299 ? 24.240 -18.884 -2.659 1.00 92.25 299 PHE A N 1
ATOM 2315 C CA . PHE A 1 299 ? 25.026 -17.874 -3.377 1.00 92.25 299 PHE A CA 1
ATOM 2316 C C . PHE A 1 299 ? 25.628 -18.481 -4.648 1.00 92.25 299 PHE A C 1
ATOM 2318 O O . PHE A 1 299 ? 25.846 -19.683 -4.732 1.00 92.25 299 PHE A O 1
ATOM 2325 N N . GLY A 1 300 ? 25.928 -17.669 -5.655 1.00 94.38 300 GLY A N 1
ATOM 2326 C CA . GLY A 1 300 ? 26.593 -18.150 -6.866 1.00 94.38 300 GLY A CA 1
ATOM 2327 C C . GLY A 1 300 ? 27.432 -17.077 -7.535 1.00 94.38 300 GLY A C 1
ATOM 2328 O O . GLY A 1 300 ? 27.335 -15.894 -7.200 1.00 94.38 300 GLY A O 1
ATOM 2329 N N . PHE A 1 301 ? 28.221 -17.485 -8.527 1.00 96.19 301 PHE A N 1
ATOM 2330 C CA . PHE A 1 301 ? 28.882 -16.556 -9.436 1.00 96.19 301 PHE A CA 1
ATOM 2331 C C . PHE A 1 301 ? 28.733 -16.971 -10.902 1.00 96.19 301 PHE A C 1
ATOM 2333 O O . PHE A 1 301 ? 28.531 -18.145 -11.202 1.00 96.19 301 PHE A O 1
ATOM 2340 N N . HIS A 1 302 ? 28.815 -15.997 -11.815 1.00 94.44 302 HIS A N 1
ATOM 2341 C CA . HIS A 1 302 ? 28.708 -16.206 -13.261 1.00 94.44 302 HIS A CA 1
ATOM 2342 C C . HIS A 1 302 ? 29.710 -15.352 -14.045 1.00 94.44 302 HIS A C 1
ATOM 2344 O O . HIS A 1 302 ? 29.727 -14.125 -13.947 1.00 94.44 302 HIS A O 1
ATOM 2350 N N . HIS A 1 303 ? 30.546 -15.993 -14.859 1.00 91.19 303 HIS A N 1
ATOM 2351 C CA . HIS A 1 303 ? 31.425 -15.302 -15.798 1.00 91.19 303 HIS A CA 1
ATOM 2352 C C . HIS A 1 303 ? 31.722 -16.163 -17.030 1.00 91.19 303 HIS A C 1
ATOM 2354 O O . HIS A 1 303 ? 31.713 -17.391 -16.980 1.00 91.19 303 HIS A O 1
ATOM 2360 N N . GLY A 1 304 ? 32.103 -15.528 -18.144 1.00 84.69 304 GLY A N 1
ATOM 2361 C CA . GLY A 1 304 ? 32.400 -16.220 -19.411 1.00 84.69 304 GLY A CA 1
ATOM 2362 C C . GLY A 1 304 ? 33.592 -17.194 -19.401 1.00 84.69 304 GLY A C 1
ATOM 2363 O O . GLY A 1 304 ? 33.880 -17.801 -20.425 1.00 84.69 304 GLY A O 1
ATOM 2364 N N . GLY A 1 305 ? 34.296 -17.332 -18.273 1.00 86.31 305 GLY A N 1
ATOM 2365 C CA . GLY A 1 305 ? 35.378 -18.313 -18.093 1.00 86.31 305 GLY A CA 1
ATOM 2366 C C . GLY A 1 305 ? 34.926 -19.644 -17.483 1.00 86.31 305 GLY A C 1
ATOM 2367 O O . GLY A 1 305 ? 35.724 -20.571 -17.431 1.00 86.31 305 GLY A O 1
ATOM 2368 N N . MET A 1 306 ? 33.680 -19.734 -17.011 1.00 90.44 306 MET A N 1
ATOM 2369 C CA . MET A 1 306 ? 33.129 -20.950 -16.413 1.00 90.44 306 MET A CA 1
ATOM 2370 C C . MET A 1 306 ? 32.817 -22.012 -17.469 1.00 90.44 306 MET A C 1
ATOM 2372 O O . MET A 1 306 ? 32.508 -21.698 -18.631 1.00 90.44 306 MET A O 1
ATOM 2376 N N . SER A 1 307 ? 32.821 -23.276 -17.039 1.00 90.75 307 SER A N 1
ATOM 2377 C CA . SER A 1 307 ? 32.348 -24.383 -17.864 1.00 90.75 307 SER A CA 1
ATOM 2378 C C . SER A 1 307 ? 30.896 -24.137 -18.303 1.00 90.75 307 SER A C 1
ATOM 2380 O O . SER A 1 307 ? 30.137 -23.412 -17.655 1.00 90.75 307 SER A O 1
ATOM 2382 N N . ARG A 1 308 ? 30.495 -24.694 -19.451 1.00 86.69 308 ARG A N 1
ATOM 2383 C CA . ARG A 1 308 ? 29.109 -24.543 -19.924 1.00 86.69 308 ARG A CA 1
ATOM 2384 C C . ARG A 1 308 ? 28.115 -25.184 -18.949 1.00 86.69 308 ARG A C 1
ATOM 2386 O O . ARG A 1 308 ? 27.087 -24.582 -18.679 1.00 86.69 308 ARG A O 1
ATOM 2393 N N . ALA A 1 309 ? 28.476 -26.336 -18.381 1.00 89.00 309 ALA A N 1
ATOM 2394 C CA . ALA A 1 309 ? 27.662 -27.042 -17.396 1.00 89.00 309 ALA A CA 1
ATOM 2395 C C . ALA A 1 309 ? 27.410 -26.195 -16.137 1.00 89.00 309 ALA A C 1
ATOM 2397 O O . ALA A 1 309 ? 26.265 -26.060 -15.720 1.00 89.00 309 ALA A O 1
ATOM 2398 N N . ASP A 1 310 ? 28.448 -25.556 -15.586 1.00 92.50 310 ASP A N 1
ATOM 2399 C CA . ASP A 1 310 ? 28.300 -24.714 -14.392 1.00 92.50 310 ASP A CA 1
ATOM 2400 C C . ASP A 1 310 ? 27.475 -23.451 -14.669 1.00 92.50 310 ASP A C 1
ATOM 2402 O O . ASP A 1 310 ? 26.690 -23.024 -13.824 1.00 92.50 310 ASP A O 1
ATOM 2406 N N . ARG A 1 311 ? 27.615 -22.852 -15.862 1.00 90.25 311 ARG A N 1
ATOM 2407 C CA . ARG A 1 311 ? 26.786 -21.702 -16.260 1.00 90.25 311 ARG A CA 1
ATOM 2408 C C . ARG A 1 311 ? 25.316 -22.086 -16.353 1.00 90.25 311 ARG A C 1
ATOM 2410 O O . ARG A 1 311 ? 24.488 -21.429 -15.727 1.00 90.25 311 ARG A O 1
ATOM 2417 N N . ASP A 1 312 ? 25.015 -23.173 -17.059 1.00 88.44 312 ASP A N 1
ATOM 2418 C CA . ASP A 1 312 ? 23.648 -23.673 -17.213 1.00 88.44 312 ASP A CA 1
ATOM 2419 C C . ASP A 1 312 ? 23.036 -24.030 -15.839 1.00 88.44 312 ASP A C 1
ATOM 2421 O O . ASP A 1 312 ? 21.874 -23.708 -15.575 1.00 88.44 312 ASP A O 1
ATOM 2425 N N . LEU A 1 313 ? 23.833 -24.616 -14.932 1.00 91.75 313 LEU A N 1
ATOM 2426 C CA . LEU A 1 313 ? 23.441 -24.932 -13.554 1.00 91.75 313 LEU A CA 1
ATOM 2427 C C . LEU A 1 313 ? 23.071 -23.671 -12.760 1.00 91.75 313 LEU A C 1
ATOM 2429 O O . LEU A 1 313 ? 21.966 -23.578 -12.224 1.00 91.75 313 LEU A O 1
ATOM 2433 N N . VAL A 1 314 ? 23.964 -22.681 -12.690 1.00 92.31 314 VAL A N 1
ATOM 2434 C CA . VAL A 1 314 ? 23.745 -21.456 -11.900 1.00 92.31 314 VAL A CA 1
ATOM 2435 C C . VAL A 1 314 ? 22.589 -20.629 -12.457 1.00 92.31 314 VAL A C 1
ATOM 2437 O O . VAL A 1 314 ? 21.758 -20.133 -11.693 1.00 92.31 314 VAL A O 1
ATOM 2440 N N . GLU A 1 315 ? 22.483 -20.524 -13.783 1.00 90.50 315 GLU A N 1
ATOM 2441 C CA . GLU A 1 315 ? 21.366 -19.850 -14.445 1.00 90.50 315 GLU A CA 1
ATOM 2442 C C . GLU A 1 315 ? 20.028 -20.522 -14.121 1.00 90.50 315 GLU A C 1
ATOM 2444 O O . GLU A 1 315 ? 19.047 -19.831 -13.834 1.00 90.50 315 GLU A O 1
ATOM 2449 N N . ALA A 1 316 ? 19.972 -21.859 -14.122 1.00 87.00 316 ALA A N 1
ATOM 2450 C CA . ALA A 1 316 ? 18.770 -22.604 -13.763 1.00 87.00 316 ALA A CA 1
ATOM 2451 C C . ALA A 1 316 ? 18.389 -22.404 -12.288 1.00 87.00 316 ALA A C 1
ATOM 2453 O O . ALA A 1 316 ? 17.231 -22.106 -11.987 1.00 87.00 316 ALA A O 1
ATOM 2454 N N . LEU A 1 317 ? 19.352 -22.508 -11.370 1.00 88.69 317 LEU A N 1
ATOM 2455 C CA . LEU A 1 317 ? 19.118 -22.336 -9.934 1.00 88.69 317 LEU A CA 1
ATOM 2456 C C . LEU A 1 317 ? 18.631 -20.921 -9.593 1.00 88.69 317 LEU A C 1
ATOM 2458 O O . LEU A 1 317 ? 17.694 -20.758 -8.807 1.00 88.69 317 LEU A O 1
ATOM 2462 N N . PHE A 1 318 ? 19.214 -19.888 -10.204 1.00 89.31 318 PHE A N 1
ATOM 2463 C CA . PHE A 1 318 ? 18.792 -18.501 -9.994 1.00 89.31 318 PHE A CA 1
ATOM 2464 C C . PHE A 1 318 ? 17.413 -18.217 -10.613 1.00 89.31 318 PHE A C 1
ATOM 2466 O O . PHE A 1 318 ? 16.538 -17.604 -9.987 1.00 89.31 318 PHE A O 1
ATOM 2473 N N . ARG A 1 319 ? 17.151 -18.752 -11.816 1.00 83.62 319 ARG A N 1
ATOM 2474 C CA . ARG A 1 319 ? 15.829 -18.691 -12.463 1.00 83.62 319 ARG A CA 1
ATOM 2475 C C . ARG A 1 319 ? 14.748 -19.414 -11.654 1.00 83.62 319 ARG A C 1
ATOM 2477 O O . ARG A 1 319 ? 13.583 -19.059 -11.763 1.00 83.62 319 ARG A O 1
ATOM 2484 N N . ASN A 1 320 ? 15.104 -20.343 -10.779 1.00 80.19 320 ASN A N 1
ATOM 2485 C CA . ASN A 1 320 ? 14.155 -21.042 -9.913 1.00 80.19 320 ASN A CA 1
ATOM 2486 C C . ASN A 1 320 ? 14.114 -20.508 -8.465 1.00 80.19 320 ASN A C 1
ATOM 2488 O O . ASN A 1 320 ? 13.547 -21.175 -7.604 1.00 80.19 320 ASN A O 1
ATOM 2492 N N . TYR A 1 321 ? 14.704 -19.335 -8.173 1.00 75.94 321 TYR A N 1
ATOM 2493 C CA . TYR A 1 321 ? 14.780 -18.742 -6.818 1.00 75.94 321 TYR A CA 1
ATOM 2494 C C . TYR A 1 321 ? 15.503 -19.605 -5.774 1.00 75.94 321 TYR A C 1
ATOM 2496 O O . TYR A 1 321 ? 15.296 -19.467 -4.568 1.00 75.94 321 TYR A O 1
ATOM 2504 N N . GLN A 1 322 ? 16.371 -20.502 -6.231 1.00 83.62 322 GLN A N 1
ATOM 2505 C CA . GLN A 1 322 ? 17.131 -21.381 -5.350 1.00 83.62 322 GLN A CA 1
ATOM 2506 C C . GLN A 1 322 ? 18.409 -20.689 -4.868 1.00 83.62 322 GLN A C 1
ATOM 2508 O O . GLN A 1 322 ? 18.775 -20.816 -3.704 1.00 83.62 322 GLN A O 1
ATOM 2513 N N . ILE A 1 323 ? 19.036 -19.909 -5.752 1.00 87.88 323 ILE A N 1
ATOM 2514 C CA . ILE A 1 323 ? 20.110 -18.969 -5.419 1.00 87.88 323 ILE A CA 1
ATOM 2515 C C . ILE A 1 323 ? 19.488 -17.582 -5.251 1.00 87.88 323 ILE A C 1
ATOM 2517 O O . ILE A 1 323 ? 18.740 -17.128 -6.118 1.00 87.88 323 ILE A O 1
ATOM 2521 N N . CYS A 1 324 ? 19.787 -16.912 -4.139 1.00 85.94 324 CYS A N 1
ATOM 2522 C CA . CYS A 1 324 ? 19.244 -15.593 -3.818 1.00 85.94 324 CYS A CA 1
ATOM 2523 C C . CYS A 1 324 ? 20.193 -14.439 -4.170 1.00 85.94 324 CYS A C 1
ATOM 2525 O O . CYS A 1 324 ? 19.727 -13.321 -4.380 1.00 85.94 324 CYS A O 1
ATOM 2527 N N . CYS A 1 325 ? 21.496 -14.699 -4.286 1.00 92.81 325 CYS A N 1
ATOM 2528 C CA . CYS A 1 325 ? 22.490 -13.707 -4.685 1.00 92.81 325 CYS A CA 1
ATOM 2529 C C . CYS A 1 325 ? 23.451 -14.300 -5.720 1.00 92.81 325 CYS A C 1
ATOM 2531 O O . CYS A 1 325 ? 24.058 -15.347 -5.484 1.00 92.81 325 CYS A O 1
ATOM 2533 N N . LEU A 1 326 ? 23.582 -13.631 -6.866 1.00 95.31 326 LEU A N 1
ATOM 2534 C CA . LEU A 1 326 ? 24.452 -14.049 -7.960 1.00 95.31 326 LEU A CA 1
ATOM 2535 C C . LEU A 1 326 ? 25.435 -12.929 -8.322 1.00 95.31 326 LEU A C 1
ATOM 2537 O O . LEU A 1 326 ? 25.031 -11.838 -8.725 1.00 95.31 326 LEU A O 1
ATOM 2541 N N . VAL A 1 327 ? 26.733 -13.210 -8.201 1.00 96.19 327 VAL A N 1
ATOM 2542 C CA . VAL A 1 327 ? 27.810 -12.269 -8.540 1.00 96.19 327 VAL A CA 1
ATOM 2543 C C . VAL A 1 327 ? 28.282 -12.514 -9.970 1.00 96.19 327 VAL A C 1
ATOM 2545 O O . VAL A 1 327 ? 28.714 -13.613 -10.302 1.00 96.19 327 VAL A O 1
ATOM 2548 N N . CYS A 1 328 ? 28.230 -11.518 -10.845 1.00 94.25 328 CYS A N 1
ATOM 2549 C CA . CYS A 1 328 ? 28.494 -11.713 -12.268 1.00 94.25 328 CYS A CA 1
ATOM 2550 C C . CYS A 1 328 ? 29.319 -10.596 -12.905 1.00 94.25 328 CYS A C 1
ATOM 2552 O O . CYS A 1 328 ? 29.469 -9.511 -12.352 1.00 94.25 328 CYS A O 1
ATOM 2554 N N . THR A 1 329 ? 29.896 -10.868 -14.075 1.00 90.12 329 THR A N 1
ATOM 2555 C CA . THR A 1 329 ? 30.500 -9.821 -14.914 1.00 90.12 329 THR A CA 1
ATOM 2556 C C . THR A 1 329 ? 29.471 -9.236 -15.885 1.00 90.12 329 THR A C 1
ATOM 2558 O O . THR A 1 329 ? 28.439 -9.853 -16.161 1.00 90.12 329 THR A O 1
ATOM 2561 N N . SER A 1 330 ? 29.778 -8.080 -16.484 1.00 81.19 330 SER A N 1
ATOM 2562 C CA . SER A 1 330 ? 28.926 -7.411 -17.489 1.00 81.19 330 SER A CA 1
ATOM 2563 C C . SER A 1 330 ? 28.505 -8.317 -18.656 1.00 81.19 330 SER A C 1
ATOM 2565 O O . SER A 1 330 ? 27.437 -8.128 -19.230 1.00 81.19 330 SER A O 1
ATOM 2567 N N . THR A 1 331 ? 29.270 -9.373 -18.959 1.00 78.81 331 THR A N 1
ATOM 2568 C CA . THR A 1 331 ? 28.910 -10.359 -19.994 1.00 78.81 331 THR A CA 1
ATOM 2569 C C . THR A 1 331 ? 27.549 -11.031 -19.769 1.00 78.81 331 THR A C 1
ATOM 2571 O O . THR A 1 331 ? 26.902 -11.407 -20.746 1.00 78.81 331 THR A O 1
ATOM 2574 N N . LEU A 1 332 ? 27.078 -11.142 -18.519 1.00 83.69 332 LEU A N 1
ATOM 2575 C CA . LEU A 1 332 ? 25.748 -11.677 -18.212 1.00 83.69 332 LEU A CA 1
ATOM 2576 C C . LEU A 1 332 ? 24.637 -10.726 -18.667 1.00 83.69 332 LEU A C 1
ATOM 2578 O O . LEU A 1 332 ? 23.649 -11.186 -19.235 1.00 83.69 332 LEU A O 1
ATOM 2582 N N . ALA A 1 333 ? 24.817 -9.411 -18.484 1.00 75.69 333 ALA A N 1
ATOM 2583 C CA . ALA A 1 333 ? 23.824 -8.408 -18.871 1.00 75.69 333 ALA A CA 1
ATOM 2584 C C . ALA A 1 333 ? 23.512 -8.460 -20.371 1.00 75.69 333 ALA A C 1
ATOM 2586 O O . ALA A 1 333 ? 22.380 -8.207 -20.768 1.00 75.69 333 ALA A O 1
ATOM 2587 N N . TRP A 1 334 ? 24.489 -8.868 -21.177 1.00 71.38 334 TRP A N 1
ATOM 2588 C CA . TRP A 1 334 ? 24.381 -8.985 -22.624 1.00 71.38 334 TRP A CA 1
ATOM 2589 C C . TRP A 1 334 ? 24.020 -10.383 -23.132 1.00 71.38 334 TRP A C 1
ATOM 2591 O O . TRP A 1 334 ? 23.451 -10.502 -24.208 1.00 71.38 334 TRP A O 1
ATOM 2601 N N . GLY A 1 335 ? 24.413 -11.446 -22.428 1.00 64.88 335 GLY A N 1
ATOM 2602 C CA . GLY A 1 335 ? 24.387 -12.806 -22.977 1.00 64.88 335 GLY A CA 1
ATOM 2603 C C . GLY A 1 335 ? 23.225 -13.685 -22.525 1.00 64.88 335 GLY A C 1
ATOM 2604 O O . GLY A 1 335 ? 23.004 -14.726 -23.138 1.00 64.88 335 GLY A O 1
ATOM 2605 N N . VAL A 1 336 ? 22.538 -13.323 -21.436 1.00 70.44 336 VAL A N 1
ATOM 2606 C CA . VAL A 1 336 ? 21.518 -14.176 -20.814 1.00 70.44 336 VAL A CA 1
ATOM 2607 C C . VAL A 1 336 ? 20.381 -13.325 -20.262 1.00 70.44 336 VAL A C 1
ATOM 2609 O O . VAL A 1 336 ? 20.598 -12.394 -19.486 1.00 70.44 336 VAL A O 1
ATOM 2612 N N . ASN A 1 337 ? 19.138 -13.684 -20.588 1.00 73.38 337 ASN A N 1
ATOM 2613 C CA . ASN A 1 337 ? 17.974 -13.073 -19.959 1.00 73.38 337 ASN A CA 1
ATOM 2614 C C . ASN A 1 337 ? 17.706 -13.628 -18.550 1.00 73.38 337 ASN A C 1
ATOM 2616 O O . ASN A 1 337 ? 16.888 -14.532 -18.359 1.00 73.38 337 ASN A O 1
ATOM 2620 N N . LEU A 1 338 ? 18.414 -13.076 -17.564 1.00 80.88 338 LEU A N 1
ATOM 2621 C CA . LEU A 1 338 ? 18.278 -13.421 -16.152 1.00 80.88 338 LEU A CA 1
ATOM 2622 C C . LEU A 1 338 ? 17.976 -12.157 -15.320 1.00 80.88 338 LEU A C 1
ATOM 2624 O O . LEU A 1 338 ? 18.905 -11.457 -14.925 1.00 80.88 338 LEU A O 1
ATOM 2628 N N . PRO A 1 339 ? 16.695 -11.815 -15.092 1.00 84.31 339 PRO A N 1
ATOM 2629 C CA . PRO A 1 339 ? 16.323 -10.664 -14.270 1.00 84.31 339 PRO A CA 1
ATOM 2630 C C . PRO A 1 339 ? 16.445 -10.958 -12.766 1.00 84.31 339 PRO A C 1
ATOM 2632 O O . PRO A 1 339 ? 16.372 -12.114 -12.343 1.00 84.31 339 PRO A O 1
ATOM 2635 N N . ALA A 1 340 ? 16.575 -9.911 -11.953 1.00 87.38 340 ALA A N 1
ATOM 2636 C CA . ALA A 1 340 ? 16.607 -9.980 -10.492 1.00 87.38 340 ALA A CA 1
ATOM 2637 C C . ALA A 1 340 ? 15.926 -8.765 -9.854 1.00 87.38 340 ALA A C 1
ATOM 2639 O O . ALA A 1 340 ? 15.963 -7.677 -10.417 1.00 87.38 340 ALA A O 1
ATOM 2640 N N . SER A 1 341 ? 15.380 -8.923 -8.649 1.00 84.00 341 SER A N 1
ATOM 2641 C CA . SER A 1 341 ? 14.724 -7.843 -7.900 1.00 84.00 341 SER A CA 1
ATOM 2642 C C . SER A 1 341 ? 15.606 -6.631 -7.636 1.00 84.00 341 SER A C 1
ATOM 2644 O O . SER A 1 341 ? 15.127 -5.500 -7.678 1.00 84.00 341 SER A O 1
ATOM 2646 N N . CYS A 1 342 ? 16.894 -6.846 -7.383 1.00 87.81 342 CYS A N 1
ATOM 2647 C CA . CYS A 1 342 ? 17.868 -5.780 -7.209 1.00 87.81 342 CYS A CA 1
ATOM 2648 C C . CYS A 1 342 ? 19.116 -6.068 -8.041 1.00 87.81 342 CYS A C 1
ATOM 2650 O O . CYS A 1 342 ? 19.568 -7.211 -8.135 1.00 87.81 342 CYS A O 1
ATOM 2652 N N . VAL A 1 343 ? 19.675 -5.012 -8.624 1.00 91.38 343 VAL A N 1
ATOM 2653 C CA . VAL A 1 343 ? 20.955 -5.041 -9.322 1.00 91.38 343 VAL A CA 1
ATOM 2654 C C . VAL A 1 343 ? 21.889 -4.058 -8.630 1.00 91.38 343 VAL A C 1
ATOM 2656 O O . VAL A 1 343 ? 21.536 -2.896 -8.446 1.00 91.38 343 VAL A O 1
ATOM 2659 N N . ILE A 1 344 ? 23.073 -4.530 -8.256 1.00 92.06 344 ILE A N 1
ATOM 2660 C CA . ILE A 1 344 ? 24.135 -3.744 -7.632 1.00 92.06 344 ILE A CA 1
ATOM 2661 C C . ILE A 1 344 ? 25.309 -3.707 -8.605 1.00 92.06 344 ILE A C 1
ATOM 2663 O O . ILE A 1 344 ? 25.769 -4.755 -9.052 1.00 92.06 344 ILE A O 1
ATOM 2667 N N . VAL A 1 345 ? 25.814 -2.515 -8.916 1.00 90.75 345 VAL A N 1
ATOM 2668 C CA . VAL A 1 345 ? 27.039 -2.334 -9.707 1.00 90.75 345 VAL A CA 1
ATOM 2669 C C . VAL A 1 345 ? 28.174 -1.995 -8.749 1.00 90.75 345 VAL A C 1
ATOM 2671 O O . VAL A 1 345 ? 28.234 -0.888 -8.220 1.00 90.75 345 VAL A O 1
ATOM 2674 N N . ARG A 1 346 ? 29.050 -2.968 -8.477 1.00 89.00 346 ARG A N 1
ATOM 2675 C CA . ARG A 1 346 ? 30.186 -2.816 -7.560 1.00 89.00 346 ARG A CA 1
ATOM 2676 C C . ARG A 1 346 ? 31.386 -2.244 -8.317 1.00 89.00 346 ARG A C 1
ATOM 2678 O O . ARG A 1 346 ? 32.174 -2.998 -8.895 1.00 89.00 346 ARG A O 1
ATOM 2685 N N . GLY A 1 347 ? 31.507 -0.919 -8.259 1.00 81.50 347 GLY A N 1
ATOM 2686 C CA . GLY A 1 347 ? 32.548 -0.138 -8.929 1.00 81.50 347 GLY A CA 1
ATOM 2687 C C . GLY A 1 347 ? 32.280 0.034 -10.429 1.00 81.50 347 GLY A C 1
ATOM 2688 O O . GLY A 1 347 ? 31.810 -0.887 -11.096 1.00 81.50 347 GLY A O 1
ATOM 2689 N N . THR A 1 348 ? 32.594 1.211 -10.974 1.00 80.62 348 THR A N 1
ATOM 2690 C CA . THR A 1 348 ? 32.331 1.568 -12.384 1.00 80.62 348 THR A CA 1
ATOM 2691 C C . THR A 1 348 ? 33.569 1.530 -13.274 1.00 80.62 348 THR A C 1
ATOM 2693 O O . THR A 1 348 ? 33.458 1.780 -14.464 1.00 80.62 348 THR A O 1
ATOM 2696 N N . THR A 1 349 ? 34.737 1.172 -12.748 1.00 78.62 349 THR A N 1
ATOM 2697 C CA . THR A 1 349 ? 36.000 1.140 -13.499 1.00 78.62 349 THR A CA 1
ATOM 2698 C C . THR A 1 349 ? 36.322 -0.256 -14.054 1.00 78.62 349 THR A C 1
ATOM 2700 O O . THR A 1 349 ? 36.043 -1.267 -13.430 1.00 78.62 349 THR A O 1
ATOM 2703 N N . PHE A 1 350 ? 36.937 -0.375 -15.229 1.00 74.19 350 PHE A N 1
ATOM 2704 C CA . PHE A 1 350 ? 37.384 -1.651 -15.810 1.00 74.19 350 PHE A CA 1
ATOM 2705 C C . PHE A 1 350 ? 38.787 -1.510 -16.355 1.00 74.19 350 PHE A C 1
ATOM 2707 O O . PHE A 1 350 ? 39.159 -0.463 -16.873 1.00 74.19 350 PHE A O 1
ATOM 2714 N N . TYR A 1 351 ? 39.557 -2.590 -16.302 1.00 73.62 351 TYR A N 1
ATOM 2715 C CA . TYR A 1 351 ? 40.855 -2.621 -16.954 1.00 73.62 351 TYR A CA 1
ATOM 2716 C C . TYR A 1 351 ? 40.702 -2.930 -18.450 1.00 73.62 351 TYR A C 1
ATOM 2718 O O . TYR A 1 351 ? 40.363 -4.056 -18.825 1.00 73.62 351 TYR A O 1
ATOM 2726 N N . ASP A 1 352 ? 40.969 -1.946 -19.311 1.00 69.38 352 ASP A N 1
ATOM 2727 C CA . ASP A 1 352 ? 41.002 -2.132 -20.761 1.00 69.38 352 ASP A CA 1
ATOM 2728 C C . ASP A 1 352 ? 42.372 -2.680 -21.181 1.00 69.38 352 ASP A C 1
ATOM 2730 O O . ASP A 1 352 ? 43.352 -1.945 -21.295 1.00 69.38 352 ASP A O 1
ATOM 2734 N N . SER A 1 353 ? 42.433 -3.986 -21.455 1.00 67.19 353 SER A N 1
ATOM 2735 C CA . SER A 1 353 ? 43.660 -4.659 -21.913 1.00 67.19 353 SER A CA 1
ATOM 2736 C C . SER A 1 353 ? 44.189 -4.170 -23.267 1.00 67.19 353 SER A C 1
ATOM 2738 O O . SER A 1 353 ? 45.361 -4.375 -23.569 1.00 67.19 353 SER A O 1
ATOM 2740 N N . THR A 1 354 ? 43.353 -3.535 -24.097 1.00 70.19 354 THR A N 1
ATOM 2741 C CA . THR A 1 354 ? 43.775 -3.014 -25.409 1.00 70.19 354 THR A CA 1
ATOM 2742 C C . THR A 1 354 ? 44.472 -1.667 -25.285 1.00 70.19 354 THR A C 1
ATOM 2744 O O . THR A 1 354 ? 45.394 -1.377 -26.045 1.00 70.19 354 THR A O 1
ATOM 2747 N N . LYS A 1 355 ? 44.062 -0.865 -24.296 1.00 70.81 355 LYS A N 1
ATOM 2748 C CA . LYS A 1 355 ? 44.635 0.453 -23.999 1.00 70.81 355 LYS A CA 1
ATOM 2749 C C . LYS A 1 355 ? 45.602 0.438 -22.813 1.00 70.81 355 LYS A C 1
ATOM 2751 O O . LYS A 1 355 ? 46.280 1.434 -22.596 1.00 70.81 355 LYS A O 1
ATOM 2756 N N . ASN A 1 356 ? 45.685 -0.669 -22.067 1.00 75.62 356 ASN A N 1
ATOM 2757 C CA . ASN A 1 356 ? 46.433 -0.813 -20.810 1.00 75.62 356 ASN A CA 1
ATOM 2758 C C . ASN A 1 356 ? 46.071 0.239 -19.741 1.00 75.62 356 ASN A C 1
ATOM 2760 O O . ASN A 1 356 ? 46.912 0.629 -18.931 1.00 75.62 356 ASN A O 1
ATOM 2764 N N . VAL A 1 357 ? 44.819 0.701 -19.720 1.00 79.12 357 VAL A N 1
ATOM 2765 C CA . VAL A 1 357 ? 44.345 1.775 -18.831 1.00 79.12 357 VAL A CA 1
ATOM 2766 C C . VAL A 1 357 ? 43.037 1.354 -18.162 1.00 79.12 357 VAL A C 1
ATOM 2768 O O . VAL A 1 357 ? 42.250 0.604 -18.739 1.00 79.12 357 VAL A O 1
ATOM 2771 N N . TYR A 1 358 ? 42.807 1.835 -16.938 1.00 75.69 358 TYR A N 1
ATOM 2772 C CA . TYR A 1 358 ? 41.495 1.738 -16.304 1.00 75.69 358 TYR A CA 1
ATOM 2773 C C . TYR A 1 358 ? 40.541 2.752 -16.940 1.00 75.69 358 TYR A C 1
ATOM 2775 O O . TYR A 1 358 ? 40.800 3.953 -16.908 1.00 75.69 358 TYR A O 1
ATOM 2783 N N . ALA A 1 359 ? 39.462 2.260 -17.538 1.00 76.06 359 ALA A N 1
ATOM 2784 C CA . ALA A 1 359 ? 38.418 3.056 -18.168 1.00 76.06 359 ALA A CA 1
ATOM 2785 C C . ALA A 1 359 ? 37.110 2.944 -17.375 1.00 76.06 359 ALA A C 1
ATOM 2787 O O . ALA A 1 359 ? 36.869 1.938 -16.713 1.00 76.06 359 ALA A O 1
ATOM 2788 N N . GLU A 1 360 ? 36.264 3.966 -17.445 1.00 80.12 360 GLU A N 1
ATOM 2789 C CA . GLU A 1 360 ? 34.922 3.933 -16.854 1.00 80.12 360 GLU A CA 1
ATOM 2790 C C . GLU A 1 360 ? 33.960 3.054 -17.666 1.00 80.12 360 GLU A C 1
ATOM 2792 O O . GLU A 1 360 ? 34.167 2.812 -18.858 1.00 80.12 360 GLU A O 1
ATOM 2797 N N . MET A 1 361 ? 32.891 2.598 -17.009 1.00 78.56 361 MET A N 1
ATOM 2798 C CA . MET A 1 361 ? 31.783 1.886 -17.638 1.00 78.56 361 MET A CA 1
ATOM 2799 C C . MET A 1 361 ? 31.174 2.754 -18.729 1.00 78.56 361 MET A C 1
ATOM 2801 O O . MET A 1 361 ? 30.839 3.914 -18.487 1.00 78.56 361 MET A O 1
ATOM 2805 N N . GLU A 1 362 ? 30.950 2.180 -19.907 1.00 73.69 362 GLU A N 1
ATOM 2806 C CA . GLU A 1 362 ? 30.133 2.857 -20.904 1.00 73.69 362 GLU A CA 1
ATOM 2807 C C . GLU A 1 362 ? 28.668 2.906 -20.443 1.00 73.69 362 GLU A C 1
ATOM 2809 O O . GLU A 1 362 ? 28.152 1.971 -19.825 1.00 73.69 362 GLU A O 1
ATOM 2814 N N . GLU A 1 363 ? 27.964 3.982 -20.793 1.00 71.06 363 GLU A N 1
ATOM 2815 C CA . GLU A 1 363 ? 26.552 4.175 -20.439 1.00 71.06 363 GLU A CA 1
ATOM 2816 C C . GLU A 1 363 ? 25.674 2.997 -20.892 1.00 71.06 363 GLU A C 1
ATOM 2818 O O . GLU A 1 363 ? 24.750 2.593 -20.187 1.00 71.06 363 GLU A O 1
ATOM 2823 N N . ILE A 1 364 ? 26.005 2.377 -22.031 1.00 69.44 364 ILE A N 1
ATOM 2824 C CA . ILE A 1 364 ? 25.272 1.220 -22.547 1.00 69.44 364 ILE A CA 1
ATOM 2825 C C . ILE A 1 364 ? 25.352 0.008 -21.615 1.00 69.44 364 ILE A C 1
ATOM 2827 O O . ILE A 1 364 ? 24.360 -0.695 -21.436 1.00 69.44 364 ILE A O 1
ATOM 2831 N N . ASP A 1 365 ? 26.514 -0.238 -21.006 1.00 76.25 365 ASP A N 1
ATOM 2832 C CA . ASP A 1 365 ? 26.729 -1.396 -20.146 1.00 76.25 365 ASP A CA 1
ATOM 2833 C C . ASP A 1 365 ? 25.912 -1.201 -18.874 1.00 76.25 365 ASP A C 1
ATOM 2835 O O . ASP A 1 365 ? 25.215 -2.115 -18.431 1.00 76.25 365 ASP A O 1
ATOM 2839 N N . LEU A 1 366 ? 25.899 0.028 -18.352 1.00 79.50 366 LEU A N 1
ATOM 2840 C CA . LEU A 1 366 ? 25.077 0.403 -17.213 1.00 79.50 366 LEU A CA 1
ATOM 2841 C C . LEU A 1 366 ? 23.579 0.281 -17.532 1.00 79.50 366 LEU A C 1
ATOM 2843 O O . LEU A 1 366 ? 22.820 -0.254 -16.720 1.00 79.50 366 LEU A O 1
ATOM 2847 N N . LEU A 1 367 ? 23.138 0.712 -18.717 1.00 75.19 367 LEU A N 1
ATOM 2848 C CA . LEU A 1 367 ? 21.746 0.586 -19.168 1.00 75.19 367 LEU A CA 1
ATOM 2849 C C . LEU A 1 367 ? 21.315 -0.879 -19.339 1.00 75.19 367 LEU A C 1
ATOM 2851 O O . LEU A 1 367 ? 20.185 -1.235 -18.996 1.00 75.19 367 LEU A O 1
ATOM 2855 N N . GLN A 1 368 ? 22.196 -1.754 -19.825 1.00 78.00 368 GLN A N 1
ATOM 2856 C CA . GLN A 1 368 ? 21.903 -3.187 -19.937 1.00 78.00 368 GLN A CA 1
ATOM 2857 C C . GLN A 1 368 ? 21.874 -3.869 -18.570 1.00 78.00 368 GLN A C 1
ATOM 2859 O O . GLN A 1 368 ? 20.972 -4.662 -18.289 1.00 78.00 368 GLN A O 1
ATOM 2864 N N . ILE A 1 369 ? 22.822 -3.531 -17.694 1.00 85.38 369 ILE A N 1
ATOM 2865 C CA . ILE A 1 369 ? 22.891 -4.046 -16.325 1.00 85.38 369 ILE A CA 1
ATOM 2866 C C . ILE A 1 369 ? 21.637 -3.645 -15.542 1.00 85.38 369 ILE A C 1
ATOM 2868 O O . ILE A 1 369 ? 20.938 -4.503 -15.002 1.00 85.38 369 ILE A O 1
ATOM 2872 N N . THR A 1 370 ? 21.295 -2.357 -15.535 1.00 81.06 370 THR A N 1
ATOM 2873 C CA . THR A 1 370 ? 20.084 -1.850 -14.871 1.00 81.06 370 THR A CA 1
ATOM 2874 C C . THR A 1 370 ? 18.803 -2.386 -15.514 1.00 81.06 370 THR A C 1
ATOM 2876 O O . THR A 1 370 ? 17.809 -2.596 -14.822 1.00 81.06 370 THR A O 1
ATOM 2879 N N . GLY A 1 371 ? 18.830 -2.728 -16.805 1.00 76.75 371 GLY A N 1
ATOM 2880 C CA . GLY A 1 371 ? 17.768 -3.460 -17.497 1.00 76.75 371 GLY A CA 1
ATOM 2881 C C . GLY A 1 371 ? 17.419 -4.824 -16.887 1.00 76.75 371 GLY A C 1
ATOM 2882 O O . GLY A 1 371 ? 16.305 -5.302 -17.091 1.00 76.75 371 GLY A O 1
ATOM 2883 N N . ARG A 1 372 ? 18.322 -5.435 -16.106 1.00 82.25 372 ARG A N 1
ATOM 2884 C CA . ARG A 1 372 ? 18.077 -6.698 -15.384 1.00 82.25 372 ARG A CA 1
ATOM 2885 C C . ARG A 1 372 ? 17.358 -6.514 -14.048 1.00 82.25 372 ARG A C 1
ATOM 2887 O O . ARG A 1 372 ? 16.937 -7.509 -13.466 1.00 82.25 372 ARG A O 1
ATOM 2894 N N . ALA A 1 373 ? 17.209 -5.279 -13.569 1.00 81.50 373 ALA A N 1
ATOM 2895 C CA . ALA A 1 373 ? 16.522 -4.991 -12.315 1.00 81.50 373 ALA A CA 1
ATOM 2896 C C . ALA A 1 373 ? 15.000 -5.100 -12.481 1.00 81.50 373 ALA A C 1
ATOM 2898 O O . ALA A 1 373 ? 14.428 -4.481 -13.370 1.00 81.50 373 ALA A O 1
ATOM 2899 N N . GLY A 1 374 ? 14.315 -5.819 -11.605 1.00 74.50 374 GLY A N 1
ATOM 2900 C CA . GLY A 1 374 ? 12.894 -6.116 -11.743 1.00 74.50 374 GLY A CA 1
ATOM 2901 C C . GLY A 1 374 ? 12.649 -7.346 -12.619 1.00 74.50 374 GLY A C 1
ATOM 2902 O O . GLY A 1 374 ? 13.005 -7.403 -13.796 1.00 74.50 374 GLY A O 1
ATOM 2903 N N . ARG A 1 375 ? 12.004 -8.343 -12.026 1.00 69.94 375 ARG A N 1
ATOM 2904 C CA . ARG A 1 375 ? 11.714 -9.670 -12.559 1.00 69.94 375 ARG A CA 1
ATOM 2905 C C . ARG A 1 375 ? 10.203 -9.896 -12.685 1.00 69.94 375 ARG A C 1
ATOM 2907 O O . ARG A 1 375 ? 9.589 -10.438 -11.771 1.00 69.94 375 ARG A O 1
ATOM 2914 N N . PRO A 1 376 ? 9.571 -9.575 -13.823 1.00 53.34 376 PRO A N 1
ATOM 2915 C CA . PRO A 1 376 ? 8.183 -9.975 -14.072 1.00 53.34 376 PRO A CA 1
ATOM 2916 C C . PRO A 1 376 ? 8.111 -11.515 -14.169 1.00 53.34 376 PRO A C 1
ATOM 2918 O O . PRO A 1 376 ? 8.990 -12.085 -14.824 1.00 53.34 376 PRO A O 1
ATOM 2921 N N . PRO A 1 377 ? 7.137 -12.244 -13.579 1.00 49.66 377 PRO A N 1
ATOM 2922 C CA . PRO A 1 377 ? 5.957 -11.851 -12.788 1.00 49.66 377 PRO A CA 1
ATOM 2923 C C . PRO A 1 377 ? 6.151 -11.885 -11.253 1.00 49.66 377 PRO A C 1
ATOM 2925 O O . PRO A 1 377 ? 5.170 -11.838 -10.524 1.00 49.66 377 PRO A O 1
ATOM 2928 N N . PHE A 1 378 ? 7.379 -12.032 -10.755 1.00 51.06 378 PHE A N 1
ATOM 2929 C CA . PHE A 1 378 ? 7.656 -12.227 -9.323 1.00 51.06 378 PHE A CA 1
ATOM 2930 C C . PHE A 1 378 ? 7.911 -10.916 -8.576 1.00 51.06 378 PHE A C 1
ATOM 2932 O O . PHE A 1 378 ? 7.510 -10.759 -7.434 1.00 51.06 378 PHE A O 1
ATOM 2939 N N . ASP A 1 379 ? 8.529 -9.953 -9.252 1.00 48.00 379 ASP A N 1
ATOM 2940 C CA . ASP A 1 379 ? 8.623 -8.563 -8.824 1.00 48.00 379 ASP A CA 1
ATOM 2941 C C . ASP A 1 379 ? 7.458 -7.771 -9.428 1.00 48.00 379 ASP A C 1
ATOM 2943 O O . ASP A 1 379 ? 7.642 -6.703 -10.016 1.00 48.00 379 ASP A O 1
ATOM 2947 N N . GLN A 1 380 ? 6.241 -8.314 -9.329 1.00 44.47 380 GLN A N 1
ATOM 2948 C CA . GLN A 1 380 ? 5.062 -7.459 -9.370 1.00 44.47 380 GLN A CA 1
ATOM 2949 C C . GLN A 1 380 ? 5.284 -6.364 -8.319 1.00 44.47 380 GLN A C 1
ATOM 2951 O O . GLN A 1 380 ? 5.604 -6.677 -7.173 1.00 44.47 380 GLN A O 1
ATOM 2956 N N . THR A 1 381 ? 5.246 -5.102 -8.757 1.00 41.59 381 THR A N 1
ATOM 2957 C CA . THR A 1 381 ? 5.405 -3.861 -7.975 1.00 41.59 381 THR A CA 1
ATOM 2958 C C . THR A 1 381 ? 5.354 -4.062 -6.459 1.00 41.59 381 THR A C 1
ATOM 2960 O O . THR A 1 381 ? 4.279 -3.969 -5.894 1.00 41.59 381 THR A O 1
ATOM 2963 N N . GLY A 1 382 ? 6.473 -4.376 -5.792 1.00 41.59 382 GLY A N 1
ATOM 2964 C CA . GLY A 1 382 ? 6.527 -4.476 -4.323 1.00 41.59 382 GLY A CA 1
ATOM 2965 C C . GLY A 1 382 ? 5.386 -5.253 -3.638 1.00 41.59 382 GLY A C 1
ATOM 2966 O O . GLY A 1 382 ? 5.121 -4.977 -2.475 1.00 41.59 382 GLY A O 1
ATOM 2967 N N . LEU A 1 383 ? 4.709 -6.181 -4.329 1.00 38.00 383 LEU A N 1
ATOM 2968 C CA . LEU A 1 383 ? 3.376 -6.653 -3.928 1.00 38.00 383 LEU A CA 1
ATOM 2969 C C . LEU A 1 383 ? 3.395 -7.635 -2.744 1.00 38.00 383 LEU A C 1
ATOM 2971 O O . LEU A 1 383 ? 2.381 -7.772 -2.073 1.00 38.00 383 LEU A O 1
ATOM 2975 N N . ASP A 1 384 ? 4.556 -8.226 -2.437 1.00 38.97 384 ASP A N 1
ATOM 2976 C CA . ASP A 1 384 ? 4.751 -9.157 -1.311 1.00 38.97 384 ASP A CA 1
ATOM 2977 C C . ASP A 1 384 ? 5.627 -8.590 -0.173 1.00 38.97 384 ASP A C 1
ATOM 2979 O O . ASP A 1 384 ? 5.820 -9.245 0.854 1.00 38.97 384 ASP A O 1
ATOM 2983 N N . ALA A 1 385 ? 6.207 -7.396 -0.337 1.00 53.12 385 ALA A N 1
ATOM 2984 C CA . ALA A 1 385 ? 6.982 -6.771 0.731 1.00 53.12 385 ALA A CA 1
ATOM 2985 C C . ALA A 1 385 ? 6.045 -5.906 1.572 1.00 53.12 385 ALA A C 1
ATOM 2987 O O . ALA A 1 385 ? 5.459 -4.957 1.054 1.00 53.12 385 ALA A O 1
ATOM 2988 N N . ALA A 1 386 ? 5.930 -6.220 2.864 1.00 63.34 386 ALA A N 1
ATOM 2989 C CA . ALA A 1 386 ? 5.169 -5.388 3.783 1.00 63.34 386 ALA A CA 1
ATOM 2990 C C . ALA A 1 386 ? 5.649 -3.923 3.688 1.00 63.34 386 ALA A C 1
ATOM 2992 O O . ALA A 1 386 ? 6.865 -3.684 3.679 1.00 63.34 386 ALA A O 1
ATOM 2993 N N . PRO A 1 387 ? 4.731 -2.948 3.597 1.00 79.25 387 PRO A N 1
ATOM 2994 C CA . PRO A 1 387 ? 5.089 -1.550 3.425 1.00 79.25 387 PRO A CA 1
ATOM 2995 C C . PRO A 1 387 ? 5.921 -1.048 4.610 1.00 79.25 387 PRO A C 1
ATOM 2997 O O . PRO A 1 387 ? 5.663 -1.359 5.777 1.00 79.25 387 PRO A O 1
ATOM 3000 N N . ASP A 1 388 ? 6.947 -0.257 4.301 1.00 82.56 388 ASP A N 1
ATOM 3001 C CA . ASP A 1 388 ? 7.792 0.385 5.303 1.00 82.56 388 ASP A CA 1
ATOM 3002 C C . ASP A 1 388 ? 7.072 1.617 5.867 1.00 82.56 388 ASP A C 1
ATOM 3004 O O . ASP A 1 388 ? 7.225 2.739 5.380 1.00 82.56 388 ASP A O 1
ATOM 3008 N N . TRP A 1 389 ? 6.216 1.384 6.863 1.00 90.94 389 TRP A N 1
ATOM 3009 C CA . TRP A 1 389 ? 5.414 2.436 7.486 1.00 90.94 389 TRP A CA 1
ATOM 3010 C C . TRP A 1 389 ? 6.261 3.497 8.203 1.00 90.94 389 TRP A C 1
ATOM 3012 O O . TRP A 1 389 ? 5.813 4.632 8.298 1.00 90.94 389 TRP A O 1
ATOM 3022 N N . GLU A 1 390 ? 7.474 3.176 8.669 1.00 86.94 390 GLU A N 1
ATOM 3023 C CA . GLU A 1 390 ? 8.367 4.142 9.333 1.00 86.94 390 GLU A CA 1
ATOM 3024 C C . GLU A 1 390 ? 8.963 5.110 8.307 1.00 86.94 390 GLU A C 1
ATOM 3026 O O . GLU A 1 390 ? 9.002 6.328 8.514 1.00 86.94 390 GLU A O 1
ATOM 3031 N N . LEU A 1 391 ? 9.361 4.585 7.144 1.00 82.50 391 LEU A N 1
ATOM 3032 C CA . LEU A 1 391 ? 9.769 5.414 6.015 1.00 82.50 391 LEU A CA 1
ATOM 3033 C C . LEU A 1 391 ? 8.609 6.282 5.512 1.00 82.50 391 LEU A C 1
ATOM 3035 O O . LEU A 1 391 ? 8.804 7.454 5.190 1.00 82.50 391 LEU A O 1
ATOM 3039 N N . LEU A 1 392 ? 7.403 5.715 5.457 1.00 84.62 392 LEU A N 1
ATOM 3040 C CA . LEU A 1 392 ? 6.203 6.444 5.061 1.00 84.62 392 LEU A CA 1
ATOM 3041 C C . LEU A 1 392 ? 5.908 7.584 6.041 1.00 84.62 392 LEU A C 1
ATOM 3043 O O . LEU A 1 392 ? 5.787 8.730 5.619 1.00 84.62 392 LEU A O 1
ATOM 3047 N N . LEU A 1 393 ? 5.879 7.282 7.340 1.00 87.12 393 LEU A N 1
ATOM 3048 C CA . LEU A 1 393 ? 5.654 8.240 8.417 1.00 87.12 393 LEU A CA 1
ATOM 3049 C C . LEU A 1 393 ? 6.682 9.375 8.365 1.00 87.12 393 LEU A C 1
ATOM 3051 O O . LEU A 1 393 ? 6.296 10.536 8.304 1.00 87.12 393 LEU A O 1
ATOM 3055 N N . SER A 1 394 ? 7.979 9.057 8.303 1.00 83.62 394 SER A N 1
ATOM 3056 C CA . SER A 1 394 ? 9.043 10.074 8.265 1.00 83.62 394 SER A CA 1
ATOM 3057 C C . SER A 1 394 ? 8.944 11.004 7.052 1.00 83.62 394 SER A C 1
ATOM 3059 O O . SER A 1 394 ? 9.192 12.202 7.179 1.00 83.62 394 SER A O 1
ATOM 3061 N N . ARG A 1 395 ? 8.538 10.482 5.888 1.00 83.69 395 ARG A N 1
ATOM 3062 C CA . ARG A 1 395 ? 8.333 11.276 4.671 1.00 83.69 395 ARG A CA 1
ATOM 3063 C C . ARG A 1 395 ? 7.086 12.156 4.751 1.00 83.69 395 ARG A C 1
ATOM 3065 O O . ARG A 1 395 ? 7.151 13.314 4.349 1.00 83.69 395 ARG A O 1
ATOM 3072 N N . LEU A 1 396 ? 5.973 11.624 5.248 1.00 90.88 396 LEU A N 1
ATOM 3073 C CA . LEU A 1 396 ? 4.714 12.365 5.372 1.00 90.88 396 LEU A CA 1
ATOM 3074 C C . LEU A 1 396 ? 4.797 13.460 6.451 1.00 90.88 396 LEU A C 1
ATOM 3076 O O . LEU A 1 396 ? 4.231 14.532 6.266 1.00 90.88 396 LEU A O 1
ATOM 3080 N N . SER A 1 397 ? 5.574 13.251 7.521 1.00 88.56 397 SER A N 1
ATOM 3081 C CA . SER A 1 397 ? 5.816 14.261 8.569 1.00 88.56 397 SER A CA 1
ATOM 3082 C C . SER A 1 397 ? 6.471 15.541 8.056 1.00 88.56 397 SER A C 1
ATOM 3084 O O . SER A 1 397 ? 6.292 16.597 8.658 1.00 88.56 397 SER A O 1
ATOM 3086 N N . VAL A 1 398 ? 7.192 15.467 6.935 1.00 87.94 398 VAL A N 1
ATOM 3087 C CA . VAL A 1 398 ? 7.792 16.622 6.249 1.00 87.94 398 VAL A CA 1
ATOM 3088 C C . VAL A 1 398 ? 7.024 17.010 4.978 1.00 87.94 398 VAL A C 1
ATOM 3090 O O . VAL A 1 398 ? 7.615 17.518 4.029 1.00 87.94 398 VAL A O 1
ATOM 3093 N N . GLU A 1 399 ? 5.716 16.726 4.936 1.00 86.62 399 GLU A N 1
ATOM 3094 C CA . GLU A 1 399 ? 4.799 17.051 3.827 1.00 86.62 399 GLU A CA 1
ATOM 3095 C C . GLU A 1 399 ? 5.175 16.381 2.488 1.00 86.62 399 GLU A C 1
ATOM 3097 O O . GLU A 1 399 ? 4.752 16.790 1.401 1.00 86.62 399 GLU A O 1
ATOM 3102 N N . GLY A 1 400 ? 5.982 15.317 2.544 1.00 74.75 400 GLY A N 1
ATOM 3103 C CA . GLY A 1 400 ? 6.372 14.547 1.375 1.00 74.75 400 GLY A CA 1
ATOM 3104 C C . GLY A 1 400 ? 5.184 13.791 0.787 1.00 74.75 400 GLY A C 1
ATOM 3105 O O . GLY A 1 400 ? 4.386 13.203 1.504 1.00 74.75 400 GLY A O 1
ATOM 3106 N N . ARG A 1 401 ? 5.084 13.748 -0.545 1.00 80.50 401 ARG A N 1
ATOM 3107 C CA . ARG A 1 401 ? 4.010 13.016 -1.235 1.00 80.50 401 ARG A CA 1
ATOM 3108 C C . ARG A 1 401 ? 4.393 11.567 -1.525 1.00 80.50 401 ARG A C 1
ATOM 3110 O O . ARG A 1 401 ? 5.569 11.261 -1.777 1.00 80.50 401 ARG A O 1
ATOM 3117 N N . ILE A 1 402 ? 3.381 10.702 -1.524 1.00 83.44 402 ILE A N 1
ATOM 3118 C CA . ILE A 1 402 ? 3.456 9.322 -2.011 1.00 83.44 402 ILE A CA 1
ATOM 3119 C C . ILE A 1 402 ? 3.196 9.358 -3.516 1.00 83.44 402 ILE A C 1
ATOM 3121 O O . ILE A 1 402 ? 2.377 10.135 -4.000 1.00 83.44 402 ILE A O 1
ATOM 3125 N N . GLU A 1 403 ? 3.918 8.550 -4.285 1.00 79.38 403 GLU A N 1
ATOM 3126 C CA . GLU A 1 403 ? 3.642 8.442 -5.715 1.00 79.38 403 GLU A CA 1
ATOM 3127 C C . GLU A 1 403 ? 2.273 7.784 -5.929 1.00 79.38 403 GLU A C 1
ATOM 3129 O O . GLU A 1 403 ? 1.949 6.788 -5.283 1.00 79.38 403 GLU A O 1
ATOM 3134 N N . ARG A 1 404 ? 1.477 8.304 -6.867 1.00 85.94 404 ARG A N 1
ATOM 3135 C CA . ARG A 1 404 ? 0.124 7.812 -7.163 1.00 85.94 404 ARG A CA 1
ATOM 3136 C C . ARG A 1 404 ? 0.048 6.288 -7.305 1.00 85.94 404 ARG A C 1
ATOM 3138 O O . ARG A 1 404 ? -0.825 5.665 -6.715 1.00 85.94 404 ARG A O 1
ATOM 3145 N N . ASN A 1 405 ? 0.969 5.686 -8.056 1.00 69.75 405 ASN A N 1
ATOM 3146 C CA . ASN A 1 405 ? 0.982 4.239 -8.284 1.00 69.75 405 ASN A CA 1
ATOM 3147 C C . ASN A 1 405 ? 1.193 3.447 -6.984 1.00 69.75 405 ASN A C 1
ATOM 3149 O O . ASN A 1 405 ? 0.600 2.387 -6.804 1.00 69.75 405 ASN A O 1
ATOM 3153 N N . ILE A 1 406 ? 2.002 3.982 -6.062 1.00 75.50 406 ILE A N 1
ATOM 3154 C CA . ILE A 1 406 ? 2.231 3.395 -4.737 1.00 75.50 406 ILE A CA 1
ATOM 3155 C C . ILE A 1 406 ? 0.982 3.557 -3.866 1.00 75.50 406 ILE A C 1
ATOM 3157 O O . ILE A 1 406 ? 0.619 2.619 -3.167 1.00 75.50 406 ILE A O 1
ATOM 3161 N N . MET A 1 407 ? 0.297 4.702 -3.934 1.00 87.00 407 MET A N 1
ATOM 3162 C CA . MET A 1 407 ? -0.966 4.915 -3.219 1.00 87.00 407 MET A CA 1
ATOM 3163 C C . MET A 1 407 ? -2.044 3.923 -3.673 1.00 87.00 407 MET A C 1
ATOM 3165 O O . MET A 1 407 ? -2.643 3.248 -2.844 1.00 87.00 407 MET A O 1
ATOM 3169 N N . VAL A 1 408 ? -2.248 3.780 -4.986 1.00 79.94 408 VAL A N 1
ATOM 3170 C CA . VAL A 1 408 ? -3.199 2.809 -5.559 1.00 79.94 408 VAL A CA 1
ATOM 3171 C C . VAL A 1 408 ? -2.867 1.387 -5.104 1.00 79.94 408 VAL A C 1
ATOM 3173 O O . VAL A 1 408 ? -3.750 0.648 -4.676 1.00 79.94 408 VAL A O 1
ATOM 3176 N N . LEU A 1 409 ? -1.587 1.012 -5.150 1.00 77.81 409 LEU A N 1
ATOM 3177 C CA . LEU A 1 409 ? -1.126 -0.288 -4.672 1.00 77.81 409 LEU A CA 1
ATOM 3178 C C . LEU A 1 409 ? -1.448 -0.505 -3.186 1.00 77.81 409 LEU A C 1
ATOM 3180 O O . LEU A 1 409 ? -1.970 -1.556 -2.818 1.00 77.81 409 LEU A O 1
ATOM 3184 N N . LEU A 1 410 ? -1.145 0.490 -2.353 1.00 85.88 410 LEU A N 1
ATOM 3185 C CA . LEU A 1 410 ? -1.366 0.449 -0.913 1.00 85.88 410 LEU A CA 1
ATOM 3186 C C . LEU A 1 410 ? -2.855 0.284 -0.578 1.00 85.88 410 LEU A C 1
ATOM 3188 O O . LEU A 1 410 ? -3.196 -0.554 0.253 1.00 85.88 410 LEU A O 1
ATOM 3192 N N . ILE A 1 411 ? -3.736 1.019 -1.267 1.00 90.31 411 ILE A N 1
ATOM 3193 C CA . ILE A 1 411 ? -5.192 0.910 -1.097 1.00 90.31 411 ILE A CA 1
ATOM 3194 C C . ILE A 1 411 ? -5.683 -0.487 -1.488 1.00 90.31 411 ILE A C 1
ATOM 3196 O O . ILE A 1 411 ? -6.464 -1.087 -0.753 1.00 90.31 411 ILE A O 1
ATOM 3200 N N . ASN A 1 412 ? -5.204 -1.040 -2.604 1.00 83.56 412 ASN A N 1
ATOM 3201 C CA . ASN A 1 412 ? -5.619 -2.367 -3.064 1.00 83.56 412 ASN A CA 1
ATOM 3202 C C . ASN A 1 412 ? -5.198 -3.478 -2.088 1.00 83.56 412 ASN A C 1
ATOM 3204 O O . ASN A 1 412 ? -6.023 -4.313 -1.723 1.00 83.56 412 ASN A O 1
ATOM 3208 N N . GLN A 1 413 ? -3.945 -3.461 -1.617 1.00 83.12 413 GLN A N 1
ATOM 3209 C CA . GLN A 1 413 ? -3.455 -4.421 -0.618 1.00 83.12 413 GLN A CA 1
ATOM 3210 C C . GLN A 1 413 ? -4.210 -4.304 0.707 1.00 83.12 413 GLN A C 1
ATOM 3212 O O . GLN A 1 413 ? -4.555 -5.307 1.331 1.00 83.12 413 GLN A O 1
ATOM 3217 N N . PHE A 1 414 ? -4.482 -3.074 1.141 1.00 94.62 414 PHE A N 1
ATOM 3218 C CA . PHE A 1 414 ? -5.270 -2.828 2.338 1.00 94.62 414 PHE A CA 1
ATOM 3219 C C . PHE A 1 414 ? -6.689 -3.374 2.193 1.00 94.62 414 PHE A C 1
ATOM 3221 O O . PHE A 1 414 ? -7.151 -4.077 3.086 1.00 94.62 414 PHE A O 1
ATOM 3228 N N . THR A 1 415 ? -7.339 -3.106 1.057 1.00 92.75 415 THR A N 1
ATOM 3229 C CA . THR A 1 415 ? -8.694 -3.581 0.742 1.00 92.75 415 THR A CA 1
ATOM 3230 C C . THR A 1 415 ? -8.766 -5.102 0.799 1.00 92.75 415 THR A C 1
ATOM 3232 O O . THR A 1 415 ? -9.669 -5.645 1.430 1.00 92.75 415 THR A O 1
ATOM 3235 N N . GLU A 1 416 ? -7.790 -5.800 0.212 1.00 86.62 416 GLU A N 1
ATOM 3236 C CA . GLU A 1 416 ? -7.694 -7.261 0.289 1.00 86.62 416 GLU A CA 1
ATOM 3237 C C . GLU A 1 416 ? -7.565 -7.749 1.742 1.00 86.62 416 GLU A C 1
ATOM 3239 O O . GLU A 1 416 ? -8.278 -8.668 2.151 1.00 86.62 416 GLU A O 1
ATOM 3244 N N . ALA A 1 417 ? -6.717 -7.096 2.544 1.00 88.88 417 ALA A N 1
ATOM 3245 C CA . ALA A 1 417 ? -6.497 -7.463 3.941 1.00 88.88 417 ALA A CA 1
ATOM 3246 C C . ALA A 1 417 ? -7.758 -7.301 4.809 1.00 88.88 417 ALA A C 1
ATOM 3248 O O . ALA A 1 417 ? -8.084 -8.201 5.582 1.00 88.88 417 ALA A O 1
ATOM 3249 N N . ILE A 1 418 ? -8.484 -6.185 4.684 1.00 94.12 418 ILE A N 1
ATOM 3250 C CA . ILE A 1 418 ? -9.694 -5.922 5.488 1.00 94.12 418 ILE A CA 1
ATOM 3251 C C . ILE A 1 418 ? -10.931 -6.662 4.967 1.00 94.12 418 ILE A C 1
ATOM 3253 O O . ILE A 1 418 ? -11.827 -6.985 5.746 1.00 94.12 418 ILE A O 1
ATOM 3257 N N . ALA A 1 419 ? -11.001 -6.970 3.667 1.00 91.94 419 ALA A N 1
ATOM 3258 C CA . ALA A 1 419 ? -12.114 -7.726 3.093 1.00 91.94 419 ALA A CA 1
ATOM 3259 C C . ALA A 1 419 ? -12.176 -9.166 3.627 1.00 91.94 419 ALA A C 1
ATOM 3261 O O . ALA A 1 419 ? -13.257 -9.753 3.676 1.00 91.94 419 ALA A O 1
ATOM 3262 N N . ALA A 1 420 ? -11.039 -9.721 4.058 1.00 90.31 420 ALA A N 1
ATOM 3263 C CA . ALA A 1 420 ? -10.964 -11.035 4.689 1.00 90.31 420 ALA A CA 1
ATOM 3264 C C . ALA A 1 420 ? -11.487 -11.055 6.140 1.00 90.31 420 ALA A C 1
ATOM 3266 O O . ALA A 1 420 ? -11.734 -12.131 6.689 1.00 90.31 420 ALA A O 1
ATOM 3267 N N . GLU A 1 421 ? -11.659 -9.895 6.780 1.00 96.94 421 GLU A N 1
ATOM 3268 C CA . GLU A 1 421 ? -12.058 -9.809 8.186 1.00 96.94 421 GLU A CA 1
ATOM 3269 C C . GLU A 1 421 ? -13.583 -9.896 8.376 1.00 96.94 421 GLU A C 1
ATOM 3271 O O . GLU A 1 421 ? -14.342 -9.336 7.582 1.00 96.94 421 GLU A O 1
ATOM 3276 N N . PRO A 1 422 ? -14.085 -10.529 9.452 1.00 98.00 422 PRO A N 1
ATOM 3277 C CA . PRO A 1 422 ? -15.521 -10.593 9.739 1.00 98.00 422 PRO A CA 1
ATOM 3278 C C . PRO A 1 422 ? -16.085 -9.230 10.172 1.00 98.00 422 PRO A C 1
ATOM 3280 O O . PRO A 1 422 ? -15.343 -8.302 10.480 1.00 98.00 422 PRO A O 1
ATOM 3283 N N . ASN A 1 423 ? -17.415 -9.078 10.217 1.00 98.31 423 ASN A N 1
ATOM 3284 C CA . ASN A 1 423 ? -18.043 -7.843 10.729 1.00 98.31 423 ASN A CA 1
ATOM 3285 C C . ASN A 1 423 ? -17.781 -7.599 12.212 1.00 98.31 423 ASN A C 1
ATOM 3287 O O . ASN A 1 423 ? -17.721 -6.445 12.632 1.00 98.31 423 ASN A O 1
ATOM 3291 N N . VAL A 1 424 ? -17.664 -8.690 12.972 1.00 98.50 424 VAL A N 1
ATOM 3292 C CA . VAL A 1 424 ? -17.380 -8.695 14.404 1.00 98.50 424 VAL A CA 1
ATOM 3293 C C . VAL A 1 424 ? -15.988 -9.279 14.592 1.00 98.50 424 VAL A C 1
ATOM 3295 O O . VAL A 1 424 ? -15.808 -10.491 14.463 1.00 98.50 424 VAL A O 1
ATOM 3298 N N . LEU A 1 425 ? -15.005 -8.428 14.870 1.00 98.38 425 LEU A N 1
ATOM 3299 C CA . LEU A 1 425 ? -13.650 -8.875 15.189 1.00 98.38 425 LEU A CA 1
ATOM 3300 C C . LEU A 1 425 ? -13.612 -9.461 16.606 1.00 98.38 425 LEU A C 1
ATOM 3302 O O . LEU A 1 425 ? -14.302 -8.975 17.498 1.00 98.38 425 LEU A O 1
ATOM 3306 N N . GLU A 1 426 ? -12.789 -10.479 16.834 1.00 97.69 426 GLU A N 1
ATOM 3307 C CA . GLU A 1 426 ? -12.592 -11.099 18.151 1.00 97.69 426 GLU A CA 1
ATOM 3308 C C . GLU A 1 426 ? -11.146 -10.871 18.584 1.00 97.69 426 GLU A C 1
ATOM 3310 O O . GLU A 1 426 ? -10.228 -11.439 17.994 1.00 97.69 426 GLU A O 1
ATOM 3315 N N . LEU A 1 427 ? -10.943 -10.008 19.580 1.00 97.19 427 LEU A N 1
ATOM 3316 C CA . LEU A 1 427 ? -9.626 -9.477 19.937 1.00 97.19 427 LEU A CA 1
ATOM 3317 C C . LEU A 1 427 ? -9.270 -9.773 21.396 1.00 97.19 427 LEU A C 1
ATOM 3319 O O . LEU A 1 427 ? -10.143 -9.897 22.257 1.00 97.19 427 LEU A O 1
ATOM 3323 N N . GLU A 1 428 ? -7.970 -9.824 21.681 1.00 94.81 428 GLU A N 1
ATOM 3324 C CA . GLU A 1 428 ? -7.426 -10.098 23.015 1.00 94.81 428 GLU A CA 1
ATOM 3325 C C . GLU A 1 428 ? -6.423 -9.024 23.450 1.00 94.81 428 GLU A C 1
ATOM 3327 O O . GLU A 1 428 ? -5.679 -8.485 22.624 1.00 94.81 428 GLU A O 1
ATOM 3332 N N . GLU A 1 429 ? -6.367 -8.761 24.756 1.00 91.31 429 GLU A N 1
ATOM 3333 C CA . GLU A 1 429 ? -5.362 -7.890 25.377 1.00 91.31 429 GLU A CA 1
ATOM 3334 C C . GLU A 1 429 ? -3.916 -8.420 25.177 1.00 91.31 429 GLU A C 1
ATOM 3336 O O . GLU A 1 429 ? -3.725 -9.597 24.848 1.00 91.31 429 GLU A O 1
ATOM 3341 N N . PRO A 1 430 ? -2.869 -7.590 25.352 1.00 94.62 430 PRO A N 1
ATOM 3342 C CA . PRO A 1 430 ? -2.896 -6.132 25.519 1.00 94.62 430 PRO A CA 1
ATOM 3343 C C . PRO A 1 430 ? -3.382 -5.418 24.247 1.00 94.62 430 PRO A C 1
ATOM 3345 O O . PRO A 1 430 ? -3.009 -5.804 23.140 1.00 94.62 430 PRO A O 1
ATOM 3348 N N . LEU A 1 431 ? -4.216 -4.386 24.401 1.00 97.00 431 LEU A N 1
ATOM 3349 C CA . LEU A 1 431 ? -4.829 -3.655 23.285 1.00 97.00 431 LEU A CA 1
ATOM 3350 C C . LEU A 1 431 ? -4.931 -2.154 23.579 1.00 97.00 431 LEU A C 1
ATOM 3352 O O . LEU A 1 431 ? -5.379 -1.747 24.650 1.00 97.00 431 LEU A O 1
ATOM 3356 N N . ILE A 1 432 ? -4.556 -1.331 22.606 1.00 98.19 432 ILE A N 1
ATOM 3357 C CA . ILE A 1 432 ? -4.747 0.118 22.604 1.00 98.19 432 ILE A CA 1
ATOM 3358 C C . ILE A 1 432 ? -5.951 0.433 21.722 1.00 98.19 432 ILE A C 1
ATOM 3360 O O . ILE A 1 432 ? -5.967 0.085 20.546 1.00 98.19 432 ILE A O 1
ATOM 3364 N N . ILE A 1 433 ? -6.959 1.090 22.284 1.00 98.44 433 ILE A N 1
ATOM 3365 C CA . ILE A 1 433 ? -8.164 1.515 21.580 1.00 98.44 433 ILE A CA 1
ATOM 3366 C C . ILE A 1 433 ? -8.081 3.021 21.327 1.00 98.44 433 ILE A C 1
ATOM 3368 O O . ILE A 1 433 ? -7.865 3.809 22.254 1.00 98.44 433 ILE A O 1
ATOM 3372 N N . VAL A 1 434 ? -8.250 3.400 20.064 1.00 98.81 434 VAL A N 1
ATOM 3373 C CA . VAL A 1 434 ? -8.125 4.768 19.553 1.00 98.81 434 VAL A CA 1
ATOM 3374 C C . VAL A 1 434 ? -9.466 5.198 18.960 1.00 98.81 434 VAL A C 1
ATOM 3376 O O . VAL A 1 434 ? -10.061 4.449 18.184 1.00 98.81 434 VAL A O 1
ATOM 3379 N N . GLY A 1 435 ? -9.952 6.376 19.352 1.00 98.69 435 GLY A N 1
ATOM 3380 C CA . GLY A 1 435 ? -11.174 6.984 18.820 1.00 98.69 435 GLY A CA 1
ATOM 3381 C C . GLY A 1 435 ? -10.925 7.758 17.523 1.00 98.69 435 GLY A C 1
ATOM 3382 O O . GLY A 1 435 ? -9.994 7.445 16.782 1.00 98.69 435 GLY A O 1
ATOM 3383 N N . ASP A 1 436 ? -11.740 8.785 17.284 1.00 98.81 436 ASP A N 1
ATOM 3384 C CA . ASP A 1 436 ? -11.707 9.596 16.058 1.00 98.81 436 ASP A CA 1
ATOM 3385 C C . ASP A 1 436 ? -10.348 10.290 15.856 1.00 98.81 436 ASP A C 1
ATOM 3387 O O . ASP A 1 436 ? -9.742 10.774 16.820 1.00 98.81 436 ASP A O 1
ATOM 3391 N N . ILE A 1 437 ? -9.900 10.374 14.596 1.00 98.62 437 ILE A N 1
ATOM 3392 C CA . ILE A 1 437 ? -8.636 11.019 14.184 1.00 98.62 437 ILE A CA 1
ATOM 3393 C C . ILE A 1 437 ? -8.890 12.232 13.279 1.00 98.62 437 ILE A C 1
ATOM 3395 O O . ILE A 1 437 ? -8.182 13.231 13.387 1.00 98.62 437 ILE A O 1
ATOM 3399 N N . HIS A 1 438 ? -9.881 12.156 12.384 1.00 98.31 438 HIS A N 1
ATOM 3400 C CA . HIS A 1 438 ? -10.328 13.265 11.534 1.00 98.31 438 HIS A CA 1
ATOM 3401 C C . HIS A 1 438 ? -9.210 14.003 10.781 1.00 98.31 438 HIS A C 1
ATOM 3403 O O . HIS A 1 438 ? -9.098 15.229 10.827 1.00 98.31 438 HIS A O 1
ATOM 3409 N N . GLY A 1 439 ? -8.332 13.261 10.105 1.00 97.25 439 GLY A N 1
ATOM 3410 C CA . GLY A 1 439 ? -7.270 13.847 9.287 1.00 97.25 439 GLY A CA 1
ATOM 3411 C C . GLY A 1 439 ? -6.250 14.695 10.057 1.00 97.25 439 GLY A C 1
ATOM 3412 O O . GLY A 1 439 ? -5.539 15.484 9.433 1.00 97.25 439 GLY A O 1
ATOM 3413 N N . GLN A 1 440 ? -6.153 14.558 11.385 1.00 98.06 440 GLN A N 1
ATOM 3414 C CA . GLN A 1 440 ? -5.118 15.191 12.210 1.00 98.06 440 GLN A CA 1
ATOM 3415 C C . GLN A 1 440 ? -3.844 14.331 12.235 1.00 98.06 440 GLN A C 1
ATOM 3417 O O . GLN A 1 440 ? -3.506 13.691 13.231 1.00 98.06 440 GLN A O 1
ATOM 3422 N N . PHE A 1 441 ? -3.124 14.297 11.109 1.00 98.00 441 PHE A N 1
ATOM 3423 C CA . PHE A 1 441 ? -1.959 13.421 10.915 1.00 98.00 441 PHE A CA 1
ATOM 3424 C C . PHE A 1 441 ? -0.867 13.574 11.986 1.00 98.00 441 PHE A C 1
ATOM 3426 O O . PHE A 1 441 ? -0.331 12.577 12.460 1.00 98.00 441 PHE A O 1
ATOM 3433 N N . TYR A 1 442 ? -0.558 14.800 12.405 1.00 97.44 442 TYR A N 1
ATOM 3434 C CA . TYR A 1 442 ? 0.505 15.066 13.381 1.00 97.44 442 TYR A CA 1
ATOM 3435 C C . TYR A 1 442 ? 0.139 14.584 14.792 1.00 97.44 442 TYR A C 1
ATOM 3437 O O . TYR A 1 442 ? 0.988 14.057 15.510 1.00 97.44 442 TYR A O 1
ATOM 3445 N N . ASP A 1 443 ? -1.140 14.660 15.161 1.00 98.12 443 ASP A N 1
ATOM 3446 C CA . ASP A 1 443 ? -1.643 14.061 16.399 1.00 98.12 443 ASP A CA 1
ATOM 3447 C C . ASP A 1 443 ? -1.721 12.539 16.299 1.00 98.12 443 ASP A C 1
ATOM 3449 O O . ASP A 1 443 ? -1.442 11.831 17.265 1.00 98.12 443 ASP A O 1
ATOM 3453 N N . PHE A 1 444 ? -2.012 12.008 15.113 1.00 98.25 444 PHE A N 1
ATOM 3454 C CA . PHE A 1 444 ? -1.921 10.577 14.857 1.00 98.25 444 PHE A CA 1
ATOM 3455 C C . PHE A 1 444 ? -0.484 10.047 14.999 1.00 98.25 444 PHE A C 1
ATOM 3457 O O . PHE A 1 444 ? -0.282 8.992 15.605 1.00 98.25 444 PHE A O 1
ATOM 3464 N N . VAL A 1 445 ? 0.533 10.795 14.555 1.00 97.06 445 VAL A N 1
ATOM 3465 C CA . VAL A 1 445 ? 1.940 10.469 14.856 1.00 97.06 445 VAL A CA 1
ATOM 3466 C C . VAL A 1 445 ? 2.152 10.409 16.368 1.00 97.06 445 VAL A C 1
ATOM 3468 O O . VAL A 1 445 ? 2.755 9.457 16.867 1.00 97.06 445 VAL A O 1
ATOM 3471 N N . LYS A 1 446 ? 1.581 11.361 17.119 1.00 96.75 446 LYS A N 1
ATOM 3472 C CA . LYS A 1 446 ? 1.665 11.365 18.581 1.00 96.75 446 LYS A CA 1
ATOM 3473 C C . LYS A 1 446 ? 1.028 10.127 19.213 1.00 96.75 446 LYS A C 1
ATOM 3475 O O . LYS A 1 446 ? 1.589 9.577 20.159 1.00 96.75 446 LYS A O 1
ATOM 3480 N N . ILE A 1 447 ? -0.096 9.645 18.685 1.00 97.62 447 ILE A N 1
ATOM 3481 C CA . ILE A 1 447 ? -0.734 8.397 19.134 1.00 97.62 447 ILE A CA 1
ATOM 3482 C C . ILE A 1 447 ? 0.228 7.210 18.987 1.00 97.62 447 ILE A C 1
ATOM 3484 O O . ILE A 1 447 ? 0.375 6.432 19.933 1.00 97.62 447 ILE A O 1
ATOM 3488 N N . LEU A 1 448 ? 0.920 7.097 17.849 1.00 95.69 448 LEU A N 1
ATOM 3489 C CA . LEU A 1 448 ? 1.902 6.033 17.609 1.00 95.69 448 LEU A CA 1
ATOM 3490 C C . LEU A 1 448 ? 3.139 6.162 18.511 1.00 95.69 448 LEU A C 1
ATOM 3492 O O . LEU A 1 448 ? 3.643 5.149 18.993 1.00 95.69 448 LEU A O 1
ATOM 3496 N N . GLU A 1 449 ? 3.606 7.382 18.795 1.00 94.31 449 GLU A N 1
ATOM 3497 C CA . GLU A 1 449 ? 4.695 7.623 19.756 1.00 94.31 449 GLU A CA 1
ATOM 3498 C C . GLU A 1 449 ? 4.318 7.197 21.177 1.00 94.31 449 GLU A C 1
ATOM 3500 O O . GLU A 1 449 ? 5.131 6.609 21.890 1.00 94.31 449 GLU A O 1
ATOM 3505 N N . LEU A 1 450 ? 3.092 7.514 21.604 1.00 93.69 450 LEU A N 1
ATOM 3506 C CA . LEU A 1 450 ? 2.605 7.143 22.926 1.00 93.69 450 LEU A CA 1
ATOM 3507 C C . LEU A 1 450 ? 2.445 5.630 23.011 1.00 93.69 450 LEU A C 1
ATOM 3509 O O . LEU A 1 450 ? 2.899 5.022 23.980 1.00 93.69 450 LEU A O 1
ATOM 3513 N N . GLY A 1 451 ? 1.775 5.022 22.034 1.00 90.12 451 GLY A N 1
ATOM 3514 C CA . GLY A 1 451 ? 1.449 3.603 22.045 1.00 90.12 451 GLY A CA 1
ATOM 3515 C C . GLY A 1 451 ? 2.656 2.688 21.829 1.00 90.12 451 GLY A C 1
ATOM 3516 O O . GLY A 1 451 ? 2.783 1.703 22.555 1.00 90.12 451 GLY A O 1
ATOM 3517 N N . GLY A 1 452 ? 3.566 3.056 20.925 1.00 90.12 452 GLY A N 1
ATOM 3518 C CA . GLY A 1 452 ? 4.708 2.256 20.479 1.00 90.12 452 GLY A CA 1
ATOM 3519 C C . GLY A 1 452 ? 4.449 1.544 19.145 1.00 90.12 452 GLY A C 1
ATOM 3520 O O . GLY A 1 452 ? 3.309 1.436 18.690 1.00 90.12 452 GLY A O 1
ATOM 3521 N N . ALA A 1 453 ? 5.511 1.043 18.510 1.00 90.00 453 ALA A N 1
ATOM 3522 C CA . ALA A 1 453 ? 5.393 0.280 17.267 1.00 90.00 453 ALA A CA 1
ATOM 3523 C C . ALA A 1 453 ? 4.525 -0.979 17.472 1.00 90.00 453 ALA A C 1
ATOM 3525 O O . ALA A 1 453 ? 4.690 -1.647 18.498 1.00 90.00 453 ALA A O 1
ATOM 3526 N N . PRO A 1 454 ? 3.632 -1.333 16.526 1.00 93.88 454 PRO A N 1
ATOM 3527 C CA . PRO A 1 454 ? 2.806 -2.518 16.691 1.00 93.88 454 PRO A CA 1
ATOM 3528 C C . PRO A 1 454 ? 3.626 -3.806 16.739 1.00 93.88 454 PRO A C 1
ATOM 3530 O O . PRO A 1 454 ? 4.505 -4.044 15.907 1.00 93.88 454 PRO A O 1
ATOM 3533 N N . ASP A 1 455 ? 3.296 -4.653 17.705 1.00 90.94 455 ASP A N 1
ATOM 3534 C CA . ASP A 1 455 ? 3.831 -5.999 17.869 1.00 90.94 455 ASP A CA 1
ATOM 3535 C C . ASP A 1 455 ? 2.820 -6.862 18.662 1.00 90.94 455 ASP A C 1
ATOM 3537 O O . ASP A 1 455 ? 1.789 -6.355 19.114 1.00 90.94 455 ASP A O 1
ATOM 3541 N N . PRO A 1 456 ? 3.062 -8.168 18.876 1.00 87.81 456 PRO A N 1
ATOM 3542 C CA . PRO A 1 456 ? 2.131 -9.009 19.636 1.00 87.81 456 PRO A CA 1
ATOM 3543 C C . PRO A 1 456 ? 1.846 -8.557 21.085 1.00 87.81 456 PRO A C 1
ATOM 3545 O O . PRO A 1 456 ? 0.900 -9.055 21.695 1.00 87.81 456 PRO A O 1
ATOM 3548 N N . LYS A 1 457 ? 2.651 -7.650 21.652 1.00 88.06 457 LYS A N 1
ATOM 3549 C CA . LYS A 1 457 ? 2.492 -7.031 22.980 1.00 88.06 457 LYS A CA 1
ATOM 3550 C C . LYS A 1 457 ? 1.957 -5.592 22.912 1.00 88.06 457 LYS A C 1
ATOM 3552 O O . LYS A 1 457 ? 1.576 -5.051 23.946 1.00 88.06 457 LYS A O 1
ATOM 3557 N N . CYS A 1 458 ? 1.918 -4.984 21.733 1.00 91.88 458 CYS A N 1
ATOM 3558 C CA . CYS A 1 458 ? 1.400 -3.650 21.466 1.00 91.88 458 CYS A CA 1
ATOM 3559 C C . CYS A 1 458 ? 0.450 -3.712 20.266 1.00 91.88 458 CYS A C 1
ATOM 3561 O O . CYS A 1 458 ? 0.848 -3.538 19.114 1.00 91.88 458 CYS A O 1
ATOM 3563 N N . LYS A 1 459 ? -0.822 -4.007 20.542 1.00 97.62 459 LYS A N 1
ATOM 3564 C CA . LYS A 1 459 ? -1.864 -4.119 19.520 1.00 97.62 459 LYS A CA 1
ATOM 3565 C C . LYS A 1 459 ? -2.743 -2.871 19.499 1.00 97.62 459 LYS A C 1
ATOM 3567 O O . LYS A 1 459 ? -2.932 -2.244 20.538 1.00 97.62 459 LYS A O 1
ATOM 3572 N N . TYR A 1 460 ? -3.346 -2.563 18.355 1.00 98.62 460 TYR A N 1
ATOM 3573 C CA . TYR A 1 460 ? -4.201 -1.396 18.151 1.00 98.62 460 TYR A CA 1
ATOM 3574 C C . TYR A 1 460 ? -5.563 -1.762 17.571 1.00 98.62 460 TYR A C 1
ATOM 3576 O O . TYR A 1 460 ? -5.659 -2.533 16.618 1.00 98.62 460 TYR A O 1
ATOM 3584 N N . LEU A 1 461 ? -6.605 -1.124 18.094 1.00 98.75 461 LEU A N 1
ATOM 3585 C CA . LEU A 1 461 ? -7.943 -1.079 17.523 1.00 98.75 461 LEU A CA 1
ATOM 3586 C C . LEU A 1 461 ? -8.345 0.385 17.316 1.00 98.75 461 LEU A C 1
ATOM 3588 O O . LEU A 1 461 ? -8.473 1.137 18.281 1.00 98.75 461 LEU A O 1
ATOM 3592 N N . PHE A 1 462 ? -8.576 0.772 16.068 1.00 98.88 462 PHE A N 1
ATOM 3593 C CA . PHE A 1 462 ? -9.054 2.101 15.699 1.00 98.88 462 PHE A CA 1
ATOM 3594 C C . PHE A 1 462 ? -10.559 2.063 15.433 1.00 98.88 462 PHE A C 1
ATOM 3596 O O . PHE A 1 462 ? -11.016 1.249 14.632 1.00 98.88 462 PHE A O 1
ATOM 3603 N N . LEU A 1 463 ? -11.328 2.933 16.088 1.00 98.88 463 LEU A N 1
ATOM 3604 C CA . LEU A 1 463 ? -12.791 2.841 16.113 1.00 98.88 463 LEU A CA 1
ATOM 3605 C C . LEU A 1 463 ? -13.508 3.475 14.908 1.00 98.88 463 LEU A C 1
ATOM 3607 O O . LEU A 1 463 ? -14.679 3.167 14.720 1.00 98.88 463 LEU A O 1
ATOM 3611 N N . GLY A 1 464 ? -12.821 4.276 14.088 1.00 98.25 464 GLY A N 1
ATOM 3612 C CA . GLY A 1 464 ? -13.389 4.907 12.890 1.00 98.25 464 GLY A CA 1
ATOM 3613 C C . GLY A 1 464 ? -13.040 6.392 12.790 1.00 98.25 464 GLY A C 1
ATOM 3614 O O . GLY A 1 464 ? -12.250 6.895 13.590 1.00 98.25 464 GLY A O 1
ATOM 3615 N N . ASP A 1 465 ? -13.619 7.078 11.803 1.00 98.75 465 ASP A N 1
ATOM 3616 C CA . ASP A 1 465 ? -13.473 8.515 11.537 1.00 98.75 465 ASP A CA 1
ATOM 3617 C C . ASP A 1 465 ? -12.007 8.950 11.385 1.00 98.75 465 ASP A C 1
ATOM 3619 O O . ASP A 1 465 ? -11.446 9.758 12.134 1.00 98.75 465 ASP A O 1
ATOM 3623 N N . TYR A 1 466 ? -11.369 8.391 10.362 1.00 98.75 466 TYR A N 1
ATOM 3624 C CA . TYR A 1 466 ? -9.989 8.669 9.970 1.00 98.75 466 TYR A CA 1
ATOM 3625 C C . TYR A 1 466 ? -9.873 9.942 9.134 1.00 98.75 466 TYR A C 1
ATOM 3627 O O . TYR A 1 466 ? -8.828 10.596 9.140 1.00 98.75 466 TYR A O 1
ATOM 3635 N N . VAL A 1 467 ? -10.942 10.274 8.409 1.00 98.38 467 VAL A N 1
ATOM 3636 C CA . VAL A 1 467 ? -10.982 11.320 7.383 1.00 98.38 467 VAL A CA 1
ATOM 3637 C C . VAL A 1 467 ? -11.900 12.484 7.752 1.00 98.38 467 VAL A C 1
ATOM 3639 O O . VAL A 1 467 ? -12.583 12.474 8.779 1.00 98.38 467 VAL A O 1
ATOM 3642 N N . ASP A 1 468 ? -11.912 13.472 6.855 1.00 96.94 468 ASP A N 1
ATOM 3643 C CA . ASP A 1 468 ? -12.637 14.736 6.937 1.00 96.94 468 ASP A CA 1
ATOM 3644 C C . ASP A 1 468 ? -12.218 15.635 8.109 1.00 96.94 468 ASP A C 1
ATOM 3646 O O . ASP A 1 468 ? -11.596 15.204 9.077 1.00 96.94 468 ASP A O 1
ATOM 3650 N N . ARG A 1 469 ? -12.635 16.906 8.034 1.00 93.75 469 ARG A N 1
ATOM 3651 C CA . ARG A 1 469 ? -12.402 17.983 9.015 1.00 93.75 469 ARG A CA 1
ATOM 3652 C C . ARG A 1 469 ? -10.957 18.475 9.008 1.00 93.75 469 ARG A C 1
ATOM 3654 O O . ARG A 1 469 ? -10.730 19.637 8.675 1.00 93.75 469 ARG A O 1
ATOM 3661 N N . GLY A 1 470 ? -10.000 17.605 9.317 1.00 92.44 470 GLY A N 1
ATOM 3662 C CA . GLY A 1 470 ? -8.573 17.863 9.143 1.00 92.44 470 GLY A CA 1
ATOM 3663 C C . GLY A 1 470 ? -8.156 17.807 7.672 1.00 92.44 470 GLY A C 1
ATOM 3664 O O . GLY A 1 470 ? -8.890 17.319 6.815 1.00 92.44 470 GLY A O 1
ATOM 3665 N N . GLN A 1 471 ? -6.968 18.331 7.367 1.00 91.56 471 GLN A N 1
ATOM 3666 C CA . GLN A 1 471 ? -6.461 18.480 5.988 1.00 91.56 471 GLN A CA 1
ATOM 3667 C C . GLN A 1 471 ? -5.494 17.361 5.557 1.00 91.56 471 GLN A C 1
ATOM 3669 O O . GLN A 1 471 ? -4.948 17.396 4.448 1.00 91.56 471 GLN A O 1
ATOM 3674 N N . PHE A 1 472 ? -5.253 16.387 6.440 1.00 95.88 472 PHE A N 1
ATOM 3675 C CA . PHE A 1 472 ? -4.263 15.327 6.250 1.00 95.88 472 PHE A CA 1
ATOM 3676 C C . PHE A 1 472 ? -4.882 13.923 6.354 1.00 95.88 472 PHE A C 1
ATOM 3678 O O . PHE A 1 472 ? -4.295 13.005 6.934 1.00 95.88 472 PHE A O 1
ATOM 3685 N N . GLY A 1 473 ? -6.105 13.751 5.836 1.00 96.94 473 GLY A N 1
ATOM 3686 C CA . GLY A 1 473 ? -6.816 12.472 5.856 1.00 96.94 473 GLY A CA 1
ATOM 3687 C C . GLY A 1 473 ? -6.092 11.394 5.051 1.00 96.94 473 GLY A C 1
ATOM 3688 O O . GLY A 1 473 ? -6.014 10.243 5.481 1.00 96.94 473 GLY A O 1
ATOM 3689 N N . ILE A 1 474 ? -5.498 11.756 3.911 1.00 97.38 474 ILE A N 1
ATOM 3690 C CA . ILE A 1 474 ? -4.774 10.800 3.064 1.00 97.38 474 ILE A CA 1
ATOM 3691 C C . ILE A 1 474 ? -3.502 10.303 3.750 1.00 97.38 474 ILE A C 1
ATOM 3693 O O . ILE A 1 474 ? -3.170 9.124 3.645 1.00 97.38 474 ILE A O 1
ATOM 3697 N N . GLU A 1 475 ? -2.796 11.171 4.468 1.00 97.44 475 GLU A N 1
ATOM 3698 C CA . GLU A 1 475 ? -1.588 10.821 5.209 1.00 97.44 475 GLU A CA 1
ATOM 3699 C C . GLU A 1 475 ? -1.904 9.887 6.386 1.00 97.44 475 GLU A C 1
ATOM 3701 O O . GLU A 1 475 ? -1.204 8.887 6.572 1.00 97.44 475 GLU A O 1
ATOM 3706 N N . VAL A 1 476 ? -2.994 10.154 7.121 1.00 98.50 476 VAL A N 1
ATOM 3707 C CA . VAL A 1 476 ? -3.512 9.258 8.172 1.00 98.50 476 VAL A CA 1
ATOM 3708 C C . VAL A 1 476 ? -3.800 7.874 7.594 1.00 98.50 476 VAL A C 1
ATOM 3710 O O . VAL A 1 476 ? -3.266 6.875 8.083 1.00 98.50 476 VAL A O 1
ATOM 3713 N N . LEU A 1 477 ? -4.588 7.803 6.518 1.00 98.44 477 LEU A N 1
ATOM 3714 C CA . LEU A 1 477 ? -4.933 6.530 5.889 1.00 98.44 477 LEU A CA 1
ATOM 3715 C C . LEU A 1 477 ? -3.707 5.805 5.348 1.00 98.44 477 LEU A C 1
ATOM 3717 O O . LEU A 1 477 ? -3.595 4.601 5.533 1.00 98.44 477 LEU A O 1
ATOM 3721 N N . ALA A 1 478 ? -2.772 6.500 4.704 1.00 97.12 478 ALA A N 1
ATOM 3722 C CA . ALA A 1 478 ? -1.591 5.864 4.136 1.00 97.12 478 ALA A CA 1
ATOM 3723 C C . ALA A 1 478 ? -0.786 5.106 5.201 1.00 97.12 478 ALA A C 1
ATOM 3725 O O . ALA A 1 478 ? -0.411 3.949 5.001 1.00 97.12 478 ALA A O 1
ATOM 3726 N N . VAL A 1 479 ? -0.563 5.719 6.364 1.00 97.69 479 VAL A N 1
ATOM 3727 C CA . VAL A 1 479 ? 0.143 5.047 7.461 1.00 97.69 479 VAL A CA 1
ATOM 3728 C C . VAL A 1 479 ? -0.709 3.940 8.076 1.00 97.69 479 VAL A C 1
ATOM 3730 O O . VAL A 1 479 ? -0.194 2.845 8.285 1.00 97.69 479 VAL A O 1
ATOM 3733 N N . LEU A 1 480 ? -2.004 4.166 8.310 1.00 98.44 480 LEU A N 1
ATOM 3734 C CA . LEU A 1 480 ? -2.915 3.142 8.832 1.00 98.44 480 LEU A CA 1
ATOM 3735 C C . LEU A 1 480 ? -2.984 1.895 7.936 1.00 98.44 480 LEU A C 1
ATOM 3737 O O . LEU A 1 480 ? -2.876 0.770 8.426 1.00 98.44 480 LEU A O 1
ATOM 3741 N N . MET A 1 481 ? -3.094 2.086 6.621 1.00 97.88 481 MET A N 1
ATOM 3742 C CA . MET A 1 481 ? -3.073 1.013 5.628 1.00 97.88 481 MET A CA 1
ATOM 3743 C C . MET A 1 481 ? -1.743 0.258 5.672 1.00 97.88 481 MET A C 1
ATOM 3745 O O . MET A 1 481 ? -1.731 -0.972 5.720 1.00 97.88 481 MET A O 1
ATOM 3749 N N . ALA A 1 482 ? -0.618 0.979 5.732 1.00 94.88 482 ALA A N 1
ATOM 3750 C CA . ALA A 1 482 ? 0.699 0.360 5.828 1.00 94.88 482 ALA A CA 1
ATOM 3751 C C . ALA A 1 482 ? 0.866 -0.465 7.117 1.00 94.88 482 ALA A C 1
ATOM 3753 O O . ALA A 1 482 ? 1.376 -1.587 7.081 1.00 94.88 482 ALA A O 1
ATOM 3754 N N . LEU A 1 483 ? 0.388 0.058 8.249 1.00 96.31 483 LEU A N 1
ATOM 3755 C CA . LEU A 1 483 ? 0.371 -0.650 9.526 1.00 96.31 483 LEU A CA 1
ATOM 3756 C C . LEU A 1 483 ? -0.494 -1.914 9.456 1.00 96.31 483 LEU A C 1
ATOM 3758 O O . LEU A 1 483 ? -0.036 -2.970 9.887 1.00 96.31 483 LEU A O 1
ATOM 3762 N N . LYS A 1 484 ? -1.694 -1.844 8.866 1.00 96.19 484 LYS A N 1
ATOM 3763 C CA . LYS A 1 484 ? -2.579 -3.008 8.712 1.00 96.19 484 LYS A CA 1
ATOM 3764 C C . LYS A 1 484 ? -1.954 -4.103 7.852 1.00 96.19 484 LYS A C 1
ATOM 3766 O O . LYS A 1 484 ? -1.985 -5.267 8.240 1.00 96.19 484 LYS A O 1
ATOM 3771 N N . ILE A 1 485 ? -1.368 -3.740 6.711 1.00 92.12 485 ILE A N 1
ATOM 3772 C CA . ILE A 1 485 ? -0.743 -4.703 5.793 1.00 92.12 485 ILE A CA 1
ATOM 3773 C C . ILE A 1 485 ? 0.472 -5.368 6.453 1.00 92.12 485 ILE A C 1
ATOM 3775 O O . ILE A 1 485 ? 0.677 -6.570 6.300 1.00 92.12 485 ILE A O 1
ATOM 3779 N N . LYS A 1 486 ? 1.283 -4.608 7.203 1.00 89.94 486 LYS A N 1
ATOM 3780 C CA . LYS A 1 486 ? 2.471 -5.147 7.882 1.00 89.94 486 LYS A CA 1
ATOM 3781 C C . LYS A 1 486 ? 2.134 -5.967 9.130 1.00 89.94 486 LYS A C 1
ATOM 3783 O O . LYS A 1 486 ? 2.835 -6.937 9.410 1.00 89.94 486 LYS A O 1
ATOM 3788 N N . TYR A 1 487 ? 1.091 -5.589 9.866 1.00 94.31 487 TYR A N 1
ATOM 3789 C CA . TYR A 1 487 ? 0.709 -6.198 11.143 1.00 94.31 487 TYR A CA 1
ATOM 3790 C C . TYR A 1 487 ? -0.774 -6.611 11.162 1.00 94.31 487 TYR A C 1
ATOM 3792 O O . TYR A 1 487 ? -1.552 -6.092 11.971 1.00 94.31 487 TYR A O 1
ATOM 3800 N N . PRO A 1 488 ? -1.189 -7.562 10.305 1.00 93.19 488 PRO A N 1
ATOM 3801 C CA . PRO A 1 488 ? -2.598 -7.927 10.148 1.00 93.19 488 PRO A CA 1
ATOM 3802 C C . PRO A 1 488 ? -3.237 -8.454 11.440 1.00 93.19 488 PRO A C 1
ATOM 3804 O O . PRO A 1 488 ? -4.419 -8.199 11.662 1.00 93.19 488 PRO A O 1
ATOM 3807 N N . ASP A 1 489 ? -2.443 -9.097 12.305 1.00 94.31 489 ASP A N 1
ATOM 3808 C CA . ASP A 1 489 ? -2.865 -9.671 13.592 1.00 94.31 489 ASP A CA 1
ATOM 3809 C C . ASP A 1 489 ? -2.567 -8.764 14.802 1.00 94.31 489 ASP A C 1
ATOM 3811 O O . ASP A 1 489 ? -2.607 -9.215 15.950 1.00 94.31 489 ASP A O 1
ATOM 3815 N N . CYS A 1 490 ? -2.185 -7.502 14.580 1.00 96.69 490 CYS A N 1
ATOM 3816 C CA . CYS A 1 490 ? -1.935 -6.545 15.666 1.00 96.69 490 CYS A CA 1
ATOM 3817 C C . CYS A 1 490 ? -2.611 -5.189 15.451 1.00 96.69 490 CYS A C 1
ATOM 3819 O O . CYS A 1 490 ? -2.682 -4.414 16.398 1.00 96.69 490 CYS A O 1
ATOM 3821 N N . VAL A 1 491 ? -3.083 -4.878 14.243 1.00 98.19 491 VAL A N 1
ATOM 3822 C CA . VAL A 1 491 ? -3.730 -3.601 13.922 1.00 98.19 491 VAL A CA 1
ATOM 3823 C C . VAL A 1 491 ? -5.088 -3.873 13.288 1.00 98.19 491 VAL A C 1
ATOM 3825 O O . VAL A 1 491 ? -5.183 -4.560 12.269 1.00 98.19 491 VAL A O 1
ATOM 3828 N N . TRP A 1 492 ? -6.141 -3.312 13.877 1.00 98.69 492 TRP A N 1
ATOM 3829 C CA . TRP A 1 492 ? -7.521 -3.445 13.412 1.00 98.69 492 TRP A CA 1
ATOM 3830 C C . TRP A 1 492 ? -8.190 -2.089 13.264 1.00 98.69 492 TRP A C 1
ATOM 3832 O O . TRP A 1 492 ? -7.936 -1.167 14.040 1.00 9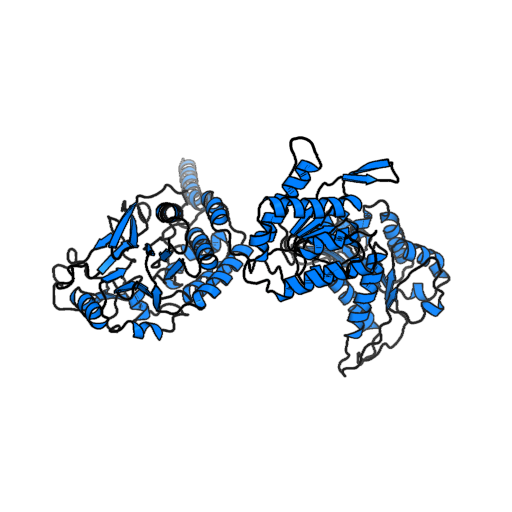8.69 492 TRP A O 1
ATOM 3842 N N . LEU A 1 493 ? -9.048 -1.989 12.254 1.00 98.81 493 LEU A N 1
ATOM 3843 C CA . LEU A 1 493 ? -9.728 -0.765 11.864 1.00 98.81 493 LEU A CA 1
ATOM 3844 C C . LEU A 1 493 ? -11.220 -1.052 11.750 1.00 98.81 493 LEU A C 1
ATOM 3846 O O . LEU A 1 493 ? -11.614 -1.989 11.060 1.00 98.81 493 LEU A O 1
ATOM 3850 N N . LEU A 1 494 ? -12.035 -0.266 12.442 1.00 98.88 494 LEU A N 1
ATOM 3851 C CA . LEU A 1 494 ? -13.485 -0.282 12.311 1.00 98.88 494 LEU A CA 1
ATOM 3852 C C . LEU A 1 494 ? -13.952 0.845 11.392 1.00 98.88 494 LEU A C 1
ATOM 3854 O O . LEU A 1 494 ? -13.278 1.852 11.202 1.00 98.88 494 LEU A O 1
ATOM 3858 N N . ARG A 1 495 ? -15.139 0.681 10.821 1.00 98.81 495 ARG A N 1
ATOM 3859 C CA . ARG A 1 495 ? -15.776 1.713 10.014 1.00 98.81 495 ARG A CA 1
ATOM 3860 C C . ARG A 1 495 ? -16.375 2.784 10.921 1.00 98.81 495 ARG A C 1
ATOM 3862 O O . ARG A 1 495 ? -17.185 2.450 11.784 1.00 98.81 495 ARG A O 1
ATOM 3869 N N . GLY A 1 496 ? -16.031 4.046 10.682 1.00 98.75 496 GLY A N 1
ATOM 3870 C CA . GLY A 1 496 ? -16.747 5.196 11.215 1.00 98.75 496 GLY A CA 1
ATOM 3871 C C . GLY A 1 496 ? -17.820 5.707 10.259 1.00 98.75 496 GLY A C 1
ATOM 3872 O O . GLY A 1 496 ? -18.028 5.177 9.162 1.00 98.75 496 GLY A O 1
ATOM 3873 N N . ASN A 1 497 ? -18.551 6.741 10.668 1.00 98.56 497 ASN A N 1
ATOM 3874 C CA . ASN A 1 497 ? -19.574 7.339 9.813 1.00 98.56 497 ASN A CA 1
ATOM 3875 C C . ASN A 1 497 ? -18.965 8.191 8.687 1.00 98.56 497 ASN A C 1
ATOM 3877 O O . ASN A 1 497 ? -19.596 8.347 7.633 1.00 98.56 497 ASN A O 1
ATOM 3881 N N . HIS A 1 498 ? -17.750 8.708 8.880 1.00 98.56 498 HIS A N 1
ATOM 3882 C CA . HIS A 1 498 ? -17.016 9.465 7.870 1.00 98.56 498 HIS A CA 1
ATOM 3883 C C . HIS A 1 498 ? -16.392 8.592 6.776 1.00 98.56 498 HIS A C 1
ATOM 3885 O O . HIS A 1 498 ? -16.178 9.082 5.672 1.00 98.56 498 HIS A O 1
ATOM 3891 N N . GLU A 1 499 ? -16.225 7.285 6.986 1.00 98.62 499 GLU A N 1
ATOM 3892 C CA . GLU A 1 499 ? -15.817 6.326 5.947 1.00 98.62 499 GLU A CA 1
ATOM 3893 C C . GLU A 1 499 ? -16.990 5.969 4.999 1.00 98.62 499 GLU A C 1
ATOM 3895 O O . GLU A 1 499 ? -17.361 4.804 4.797 1.00 98.62 499 GLU A O 1
ATOM 3900 N N . SER A 1 500 ? -17.616 7.002 4.426 1.00 98.25 500 SER A N 1
ATOM 3901 C CA . SER A 1 500 ? -18.785 6.936 3.545 1.00 98.25 500 SER A CA 1
ATOM 3902 C C . SER A 1 500 ? -18.712 7.982 2.428 1.00 98.25 500 SER A C 1
ATOM 3904 O O . SER A 1 500 ? -18.145 9.070 2.586 1.00 98.25 500 SER A O 1
ATOM 3906 N N . ARG A 1 501 ? -19.319 7.685 1.274 1.00 98.12 501 ARG A N 1
ATOM 3907 C CA . ARG A 1 501 ? -19.380 8.625 0.141 1.00 98.12 501 ARG A CA 1
ATOM 3908 C C . ARG A 1 501 ? -20.163 9.874 0.515 1.00 98.12 501 ARG A C 1
ATOM 3910 O O . ARG A 1 501 ? -19.793 10.973 0.103 1.00 98.12 501 ARG A O 1
ATOM 3917 N N . GLN A 1 502 ? -21.233 9.711 1.298 1.00 95.94 502 GLN A N 1
ATOM 3918 C CA . GLN A 1 502 ? -22.079 10.823 1.720 1.00 95.94 502 GLN A CA 1
ATOM 3919 C C . GLN A 1 502 ? -21.302 11.854 2.550 1.00 95.94 502 GLN A C 1
ATOM 3921 O O . GLN A 1 502 ? -21.439 13.049 2.290 1.00 95.94 502 GLN A O 1
ATOM 3926 N N . MET A 1 503 ? -20.495 11.416 3.522 1.00 97.19 503 MET A N 1
ATOM 3927 C CA . MET A 1 503 ? -19.734 12.336 4.375 1.00 97.19 503 MET A CA 1
ATOM 3928 C C . MET A 1 503 ? -18.543 12.938 3.636 1.00 97.19 503 MET A C 1
ATOM 3930 O O . MET A 1 503 ? -18.426 14.159 3.578 1.00 97.19 503 MET A O 1
ATOM 3934 N N . THR A 1 504 ? -17.740 12.110 2.969 1.00 97.75 504 THR A N 1
ATOM 3935 C CA . THR A 1 504 ? -16.511 12.571 2.299 1.00 97.75 504 THR A CA 1
ATOM 3936 C C . THR A 1 504 ? -16.754 13.507 1.116 1.00 97.75 504 THR A C 1
ATOM 3938 O O . THR A 1 504 ? -15.871 14.285 0.762 1.00 97.75 504 THR A O 1
ATOM 3941 N N . THR A 1 505 ? -17.940 13.446 0.495 1.00 94.31 505 THR A N 1
ATOM 3942 C CA . THR A 1 505 ? -18.366 14.405 -0.542 1.00 94.31 505 THR A CA 1
ATOM 3943 C C . THR A 1 505 ? -18.897 15.708 0.056 1.00 94.31 505 THR A C 1
ATOM 3945 O O . THR A 1 505 ? -18.816 16.750 -0.587 1.00 94.31 505 THR A O 1
ATOM 3948 N N . PHE A 1 506 ? -19.494 15.651 1.248 1.00 94.56 506 PHE A N 1
ATOM 3949 C CA . PHE A 1 506 ? -20.032 16.830 1.926 1.00 94.56 506 PHE A CA 1
ATOM 3950 C C . PHE A 1 506 ? -18.932 17.649 2.612 1.00 94.56 506 PHE A C 1
ATOM 3952 O O . PHE A 1 506 ? -18.993 18.877 2.619 1.00 94.56 506 PHE A O 1
ATOM 3959 N N . PHE A 1 507 ? -17.944 16.967 3.190 1.00 94.56 507 PHE A N 1
ATOM 3960 C CA . PHE A 1 507 ? -16.758 17.566 3.791 1.00 94.56 507 PHE A CA 1
ATOM 3961 C C . PHE A 1 507 ? -15.602 17.613 2.777 1.00 94.56 507 PHE A C 1
ATOM 3963 O O . PHE A 1 507 ? -15.824 17.810 1.586 1.00 94.56 507 PHE A O 1
ATOM 3970 N N . ASN A 1 508 ? -14.356 17.520 3.242 1.00 93.69 508 ASN A N 1
ATOM 3971 C CA . ASN A 1 508 ? -13.178 17.867 2.456 1.00 93.69 508 ASN A CA 1
ATOM 3972 C C . ASN A 1 508 ? -12.383 16.666 1.926 1.00 93.69 508 ASN A C 1
ATOM 3974 O O . ASN A 1 508 ? -11.518 16.888 1.082 1.00 93.69 508 ASN A O 1
ATOM 3978 N N . PHE A 1 509 ? -12.635 15.419 2.343 1.00 96.94 509 PHE A N 1
ATOM 3979 C CA . PHE A 1 509 ? -11.774 14.298 1.935 1.00 96.94 509 PHE A CA 1
ATOM 3980 C C . PHE A 1 509 ? -11.815 14.008 0.427 1.00 96.94 509 PHE A C 1
ATOM 3982 O O . PHE A 1 509 ? -10.787 13.683 -0.175 1.00 96.94 509 PHE A O 1
ATOM 3989 N N . ARG A 1 510 ? -12.975 14.166 -0.229 1.00 96.62 510 ARG A N 1
ATOM 3990 C CA . ARG A 1 510 ? -13.058 14.031 -1.692 1.00 96.62 510 ARG A CA 1
ATOM 3991 C C . ARG A 1 510 ? -12.194 15.075 -2.398 1.00 96.62 510 ARG A C 1
ATOM 3993 O O . ARG A 1 510 ? -11.452 14.736 -3.320 1.00 96.62 510 ARG A O 1
ATOM 4000 N N . ASP A 1 511 ? -12.283 16.326 -1.962 1.00 93.75 511 ASP A N 1
ATOM 4001 C CA . ASP A 1 511 ? -11.509 17.424 -2.539 1.00 93.75 511 ASP A CA 1
ATOM 4002 C C . ASP A 1 511 ? -10.014 17.269 -2.237 1.00 93.75 511 ASP A C 1
ATOM 4004 O O . ASP A 1 511 ? -9.182 17.521 -3.109 1.00 93.75 511 ASP A O 1
ATOM 4008 N N . GLU A 1 512 ? -9.665 16.765 -1.050 1.00 94.19 512 GLU A N 1
ATOM 4009 C CA . GLU A 1 512 ? -8.302 16.387 -0.680 1.00 94.19 512 GLU A CA 1
ATOM 4010 C C . GLU A 1 512 ? -7.734 15.347 -1.659 1.00 94.19 512 GLU A C 1
ATOM 4012 O O . GLU A 1 512 ? -6.653 15.551 -2.218 1.00 94.19 512 GLU A O 1
ATOM 4017 N N . CYS A 1 513 ? -8.482 14.273 -1.935 1.00 95.44 513 CYS A N 1
ATOM 4018 C CA . CYS A 1 513 ? -8.083 13.227 -2.880 1.00 95.44 513 CYS A CA 1
ATOM 4019 C C . CYS A 1 513 ? -7.887 13.770 -4.291 1.00 95.44 513 CYS A C 1
ATOM 4021 O O . CYS A 1 513 ? -6.852 13.515 -4.903 1.00 95.44 513 CYS A O 1
ATOM 4023 N N . VAL A 1 514 ? -8.845 14.550 -4.796 1.00 94.25 514 VAL A N 1
ATOM 4024 C CA . VAL A 1 514 ? -8.787 15.105 -6.155 1.00 94.25 514 VAL A CA 1
ATOM 4025 C C . VAL A 1 514 ? -7.632 16.096 -6.310 1.00 94.25 514 VAL A C 1
ATOM 4027 O O . VAL A 1 514 ? -7.006 16.128 -7.365 1.00 94.25 514 VAL A O 1
ATOM 4030 N N . LYS A 1 515 ? -7.320 16.886 -5.277 1.00 90.00 515 LYS A N 1
ATOM 4031 C CA . LYS A 1 515 ? -6.226 17.867 -5.318 1.00 90.00 515 LYS A CA 1
ATOM 4032 C C . LYS A 1 515 ? -4.846 17.238 -5.144 1.00 90.00 515 LYS A C 1
ATOM 4034 O O . LYS A 1 515 ? -3.902 17.650 -5.819 1.00 90.00 515 LYS A O 1
ATOM 4039 N N . LYS A 1 516 ? -4.692 16.278 -4.225 1.00 89.50 516 LYS A N 1
ATOM 4040 C CA . LYS A 1 516 ? -3.399 15.613 -3.982 1.00 89.50 516 LYS A CA 1
ATOM 4041 C C . LYS A 1 516 ? -3.101 14.538 -5.039 1.00 89.50 516 LYS A C 1
ATOM 4043 O O . LYS A 1 516 ? -1.928 14.330 -5.354 1.00 89.50 516 LYS A O 1
ATOM 4048 N N . TYR A 1 517 ? -4.139 13.908 -5.593 1.00 91.19 517 TYR A N 1
ATOM 4049 C CA . TYR A 1 517 ? -4.070 12.843 -6.596 1.00 91.19 517 TYR A CA 1
ATOM 4050 C C . TYR A 1 517 ? -5.122 13.055 -7.698 1.00 91.19 517 TYR A C 1
ATOM 4052 O O . TYR A 1 517 ? -4.918 13.884 -8.580 1.00 91.19 517 TYR A O 1
ATOM 4060 N N . ASP A 1 518 ? -6.218 12.290 -7.682 1.00 93.62 518 ASP A N 1
ATOM 4061 C CA . ASP A 1 518 ? -7.325 12.364 -8.631 1.00 93.62 518 ASP A CA 1
ATOM 4062 C C . ASP A 1 518 ? -8.588 11.661 -8.086 1.00 93.62 518 ASP A C 1
ATOM 4064 O O . ASP A 1 518 ? -8.617 11.124 -6.976 1.00 93.62 518 ASP A O 1
ATOM 4068 N N . ALA A 1 519 ? -9.660 11.673 -8.883 1.00 94.38 519 ALA A N 1
ATOM 4069 C CA . ALA A 1 519 ? -10.933 11.045 -8.534 1.00 94.38 519 ALA A CA 1
ATOM 4070 C C . ALA A 1 519 ? -10.891 9.503 -8.517 1.00 94.38 519 ALA A C 1
ATOM 4072 O O . ALA A 1 519 ? -11.760 8.888 -7.902 1.00 94.38 519 ALA A O 1
ATOM 4073 N N . GLU A 1 520 ? -9.922 8.867 -9.184 1.00 93.38 520 GLU A N 1
ATOM 4074 C CA . GLU A 1 520 ? -9.784 7.405 -9.173 1.00 93.38 520 GLU A CA 1
ATOM 4075 C C . GLU A 1 520 ? -9.293 6.936 -7.803 1.00 93.38 520 GLU A C 1
ATOM 4077 O O . GLU A 1 520 ? -9.891 6.038 -7.216 1.00 93.38 520 GLU A O 1
ATOM 4082 N N . VAL A 1 521 ? -8.284 7.611 -7.243 1.00 93.56 521 VAL A N 1
ATOM 4083 C CA . VAL A 1 521 ? -7.793 7.343 -5.881 1.00 93.56 521 VAL A CA 1
ATOM 4084 C C . VAL A 1 521 ? -8.909 7.502 -4.844 1.00 93.56 521 VAL A C 1
ATOM 4086 O O . VAL A 1 521 ? -9.042 6.659 -3.961 1.00 93.56 521 VAL A O 1
ATOM 4089 N N . TYR A 1 522 ? -9.764 8.523 -4.980 1.00 98.25 522 TYR A N 1
ATOM 4090 C CA . TYR A 1 522 ? -10.946 8.678 -4.122 1.00 98.25 522 TYR A CA 1
ATOM 4091 C C . TYR A 1 522 ? -11.889 7.469 -4.204 1.00 98.25 522 TYR A C 1
ATOM 4093 O O . TYR A 1 522 ? -12.309 6.943 -3.177 1.00 98.25 522 TYR A O 1
ATOM 4101 N N . ASN A 1 523 ? -12.208 7.005 -5.415 1.00 96.50 523 ASN A N 1
ATOM 4102 C CA . ASN A 1 523 ? -13.106 5.863 -5.593 1.00 96.50 523 ASN A CA 1
ATOM 4103 C C . ASN A 1 523 ? -12.528 4.581 -4.979 1.00 96.50 523 ASN A C 1
ATOM 4105 O O . ASN A 1 523 ? -13.267 3.846 -4.329 1.00 96.50 523 ASN A O 1
ATOM 4109 N N . LEU A 1 524 ? -11.216 4.359 -5.108 1.00 95.56 524 LEU A N 1
ATOM 4110 C CA . LEU A 1 524 ? -10.533 3.229 -4.474 1.00 95.56 524 LEU A CA 1
ATOM 4111 C C . LEU A 1 524 ? -10.611 3.301 -2.942 1.00 95.56 524 LEU A C 1
ATOM 4113 O O . LEU A 1 524 ? -10.864 2.287 -2.297 1.00 95.56 524 LEU A O 1
ATOM 4117 N N . PHE A 1 525 ? -10.471 4.489 -2.343 1.00 98.62 525 PHE A N 1
ATOM 4118 C CA . PHE A 1 525 ? -10.716 4.654 -0.907 1.00 98.62 525 PHE A CA 1
ATOM 4119 C C . PHE A 1 525 ? -12.156 4.305 -0.521 1.00 98.62 525 PHE A C 1
ATOM 4121 O O . PHE A 1 525 ? -12.368 3.670 0.507 1.00 98.62 525 PHE A O 1
ATOM 4128 N N . MET A 1 526 ? -13.148 4.676 -1.335 1.00 98.50 526 MET A N 1
ATOM 4129 C CA . MET A 1 526 ? -14.548 4.335 -1.056 1.00 98.50 526 MET A CA 1
ATOM 4130 C C . MET A 1 526 ? -14.801 2.825 -1.121 1.00 98.50 526 MET A C 1
ATOM 4132 O O . MET A 1 526 ? -15.549 2.296 -0.302 1.00 98.50 526 MET A O 1
ATOM 4136 N N . GLU A 1 527 ? -14.167 2.127 -2.064 1.00 96.69 527 GLU A N 1
ATOM 4137 C CA . GLU A 1 527 ? -14.201 0.662 -2.140 1.00 96.69 527 GLU A CA 1
ATOM 4138 C C . GLU A 1 527 ? -13.542 0.023 -0.909 1.00 96.69 527 GLU A C 1
ATOM 4140 O O . GLU A 1 527 ? -14.122 -0.877 -0.303 1.00 96.69 527 GLU A O 1
ATOM 4145 N N . ALA A 1 528 ? -12.392 0.544 -0.472 1.00 97.81 528 ALA A N 1
ATOM 4146 C CA . ALA A 1 528 ? -11.734 0.100 0.754 1.00 97.81 528 ALA A CA 1
ATOM 4147 C C . ALA A 1 528 ? -12.620 0.316 1.993 1.00 97.81 528 ALA A C 1
ATOM 4149 O O . ALA A 1 528 ? -12.780 -0.578 2.823 1.00 97.81 528 ALA A O 1
ATOM 4150 N N . PHE A 1 529 ? -13.250 1.485 2.114 1.00 98.81 529 PHE A N 1
ATOM 4151 C CA . PHE A 1 529 ? -14.129 1.819 3.235 1.00 98.81 529 PHE A CA 1
ATOM 4152 C C . PHE A 1 529 ? -15.355 0.913 3.325 1.00 98.81 529 PHE A C 1
ATOM 4154 O O . PHE A 1 529 ? -15.785 0.571 4.427 1.00 98.81 529 PHE A O 1
ATOM 4161 N N . ASP A 1 530 ? -15.889 0.464 2.189 1.00 98.25 530 ASP A N 1
ATOM 4162 C CA . ASP A 1 530 ? -16.981 -0.508 2.166 1.00 98.25 530 ASP A CA 1
ATOM 4163 C C . ASP A 1 530 ? -16.580 -1.852 2.800 1.00 98.25 530 ASP A C 1
ATOM 4165 O O . ASP A 1 530 ? -17.422 -2.566 3.349 1.00 98.25 530 ASP A O 1
ATOM 4169 N N . CYS A 1 531 ? -15.291 -2.187 2.796 1.00 98.00 531 CYS A N 1
ATOM 4170 C CA . CYS A 1 531 ? -14.767 -3.422 3.363 1.00 98.00 531 CYS A CA 1
ATOM 4171 C C . CYS A 1 531 ? -14.414 -3.340 4.858 1.00 98.00 531 CYS A C 1
ATOM 4173 O O . CYS A 1 531 ? -14.067 -4.380 5.415 1.00 98.00 531 CYS A O 1
ATOM 4175 N N . LEU A 1 532 ? -14.531 -2.191 5.533 1.00 98.69 532 LEU A N 1
ATOM 4176 C CA . LEU A 1 532 ? -14.155 -2.044 6.949 1.00 98.69 532 LEU A CA 1
ATOM 4177 C C . LEU A 1 532 ? -15.116 -2.774 7.920 1.00 98.69 532 LEU A C 1
ATOM 4179 O O . LEU A 1 532 ? -16.329 -2.572 7.829 1.00 98.69 532 LEU A O 1
ATOM 4183 N N . PRO A 1 533 ? -14.610 -3.578 8.879 1.00 98.69 533 PRO A N 1
ATOM 4184 C CA . PRO A 1 533 ? -15.399 -4.171 9.966 1.00 98.69 533 PRO A CA 1
ATOM 4185 C C . PRO A 1 533 ? -16.255 -3.172 10.752 1.00 98.69 533 PRO A C 1
ATOM 4187 O O . PRO A 1 533 ? -15.933 -1.993 10.843 1.00 98.69 533 PRO A O 1
ATOM 4190 N N . LEU A 1 534 ? -17.355 -3.641 11.347 1.00 98.69 534 LEU A N 1
ATOM 4191 C CA . LEU A 1 534 ? -18.342 -2.759 11.990 1.00 98.69 534 LEU A CA 1
ATOM 4192 C C . LEU A 1 534 ? -18.153 -2.643 13.503 1.00 98.69 534 LEU A C 1
ATOM 4194 O O . LEU A 1 534 ? -18.469 -1.614 14.093 1.00 98.69 534 LEU A O 1
ATOM 4198 N N . CYS A 1 535 ? -17.673 -3.706 14.144 1.00 98.62 535 CYS A N 1
ATOM 4199 C CA . CYS A 1 535 ? -17.429 -3.724 15.579 1.00 98.62 535 CYS A CA 1
ATOM 4200 C C . CYS A 1 535 ? -16.354 -4.753 15.941 1.00 98.62 535 CYS A C 1
ATOM 4202 O O . CYS A 1 535 ? -16.050 -5.665 15.167 1.00 98.62 535 CYS A O 1
ATOM 4204 N N . ALA A 1 536 ? -15.839 -4.674 17.163 1.00 98.44 536 ALA A N 1
ATOM 4205 C CA . ALA A 1 536 ? -15.026 -5.732 17.746 1.00 98.44 536 ALA A CA 1
ATOM 4206 C C . ALA A 1 536 ? -15.521 -6.118 19.141 1.00 98.44 536 ALA A C 1
ATOM 4208 O O . ALA A 1 536 ? -16.098 -5.313 19.877 1.00 98.44 536 ALA A O 1
ATOM 4209 N N . ARG A 1 537 ? -15.263 -7.365 19.521 1.00 97.75 537 ARG A N 1
ATOM 4210 C CA . ARG A 1 537 ? -15.423 -7.869 20.875 1.00 97.75 537 ARG A CA 1
ATOM 4211 C C . ARG A 1 537 ? -14.042 -8.139 21.465 1.00 97.75 537 ARG A C 1
ATOM 4213 O O . ARG A 1 537 ? -13.312 -8.996 20.977 1.00 97.75 537 ARG A O 1
ATOM 4220 N N . VAL A 1 538 ? -13.689 -7.417 22.526 1.00 96.12 538 VAL A N 1
ATOM 4221 C CA . VAL A 1 538 ? -12.365 -7.505 23.169 1.00 96.12 538 VAL A CA 1
ATOM 4222 C C . VAL A 1 538 ? -12.460 -8.323 24.457 1.00 96.12 538 VAL A C 1
ATOM 4224 O O . VAL A 1 538 ? -13.351 -8.091 25.282 1.00 96.12 538 VAL A O 1
ATOM 4227 N N . ASN A 1 539 ? -11.573 -9.311 24.628 1.00 92.31 539 ASN A N 1
ATOM 4228 C CA . ASN A 1 539 ? -11.541 -10.263 25.751 1.00 92.31 539 ASN A CA 1
ATOM 4229 C C . ASN A 1 539 ? -12.900 -10.929 26.038 1.00 92.31 539 ASN A C 1
ATOM 4231 O O . ASN A 1 539 ? -13.200 -11.292 27.176 1.00 92.31 539 ASN A O 1
ATOM 4235 N N . ARG A 1 540 ? -13.766 -11.050 25.020 1.00 92.00 540 ARG A N 1
ATOM 4236 C CA . ARG A 1 540 ? -15.165 -11.505 25.153 1.00 92.00 540 ARG A CA 1
ATOM 4237 C C . ARG A 1 540 ? -16.004 -10.707 26.165 1.00 92.00 540 ARG A C 1
ATOM 4239 O O . ARG A 1 540 ? -17.059 -11.183 26.566 1.00 92.00 540 ARG A O 1
ATOM 4246 N N . ARG A 1 541 ? -15.545 -9.523 26.584 1.00 92.19 541 ARG A N 1
ATOM 4247 C CA . ARG A 1 541 ? -16.155 -8.711 27.650 1.00 92.19 541 ARG A CA 1
ATOM 4248 C C . ARG A 1 541 ? -16.494 -7.295 27.218 1.00 92.19 541 ARG A C 1
ATOM 4250 O O . ARG A 1 541 ? -17.395 -6.711 27.802 1.00 92.19 541 ARG A O 1
ATOM 4257 N N . LEU A 1 542 ? -15.799 -6.727 26.241 1.00 96.06 542 LEU A N 1
ATOM 4258 C CA . LEU A 1 542 ? -16.029 -5.349 25.808 1.00 96.06 542 LEU A CA 1
ATOM 4259 C C . LEU A 1 542 ? -16.615 -5.360 24.401 1.00 96.06 542 LEU A C 1
ATOM 4261 O O . LEU A 1 542 ? -16.059 -6.014 23.519 1.00 96.06 542 LEU A O 1
ATOM 4265 N N . PHE A 1 543 ? -17.718 -4.644 24.199 1.00 98.31 543 PHE A N 1
ATOM 4266 C CA . PHE A 1 543 ? -18.232 -4.340 22.867 1.00 98.31 543 PHE A CA 1
ATOM 4267 C C . PHE A 1 543 ? -17.618 -3.028 22.399 1.00 98.31 543 PHE A C 1
ATOM 4269 O O . PHE A 1 543 ? -17.729 -2.027 23.097 1.00 98.31 543 PHE A O 1
ATOM 4276 N N . THR A 1 544 ? -16.965 -3.025 21.245 1.00 98.50 544 THR A N 1
ATOM 4277 C CA . THR A 1 544 ? -16.334 -1.831 20.672 1.00 98.50 544 THR A CA 1
ATOM 4278 C C . THR A 1 544 ? -16.961 -1.522 19.322 1.00 98.50 544 THR A C 1
ATOM 4280 O O . THR A 1 544 ? -17.103 -2.416 18.489 1.00 98.50 544 THR A O 1
ATOM 4283 N N . VAL A 1 545 ? -17.372 -0.278 19.120 1.00 98.69 545 VAL A N 1
ATOM 4284 C CA . VAL A 1 545 ? -18.122 0.178 17.940 1.00 98.69 545 VAL A CA 1
ATOM 4285 C C . VAL A 1 545 ? -17.859 1.669 17.731 1.00 98.69 545 VAL A C 1
ATOM 4287 O O . VAL A 1 545 ? -17.462 2.339 18.675 1.00 98.69 545 VAL A O 1
ATOM 4290 N N . HIS A 1 546 ? -18.072 2.213 16.535 1.00 98.81 546 HIS A N 1
ATOM 4291 C CA . HIS A 1 546 ? -17.898 3.652 16.310 1.00 98.81 546 HIS A CA 1
ATOM 4292 C C . HIS A 1 546 ? -18.943 4.508 17.042 1.00 98.81 546 HIS A C 1
ATOM 4294 O O . HIS A 1 546 ? -18.612 5.268 17.955 1.00 98.81 546 HIS A O 1
ATOM 4300 N N . GLY A 1 547 ? -20.212 4.349 16.656 1.00 98.38 547 GLY A N 1
ATOM 4301 C CA . GLY A 1 547 ? -21.355 5.066 17.212 1.00 98.38 547 GLY A CA 1
ATOM 4302 C C . GLY A 1 547 ? -21.878 4.382 18.468 1.00 98.38 547 GLY A C 1
ATOM 4303 O O . GLY A 1 547 ? -21.547 4.779 19.580 1.00 98.38 547 GLY A O 1
ATOM 4304 N N . GLY A 1 548 ? -22.695 3.336 18.320 1.00 97.19 548 GLY A N 1
ATOM 4305 C CA . GLY A 1 548 ? -23.303 2.691 19.486 1.00 97.19 548 GLY A CA 1
ATOM 4306 C C . GLY A 1 548 ? -24.347 1.621 19.179 1.00 97.19 548 GLY A C 1
ATOM 4307 O O . GLY A 1 548 ? -24.075 0.667 18.452 1.00 97.19 548 GLY A O 1
ATOM 4308 N N . LEU A 1 549 ? -25.516 1.728 19.816 1.00 97.56 549 LEU A N 1
ATOM 4309 C CA . LEU A 1 549 ? -26.568 0.712 19.805 1.00 97.56 549 LEU A CA 1
ATOM 4310 C C . LEU A 1 549 ? -27.726 1.049 18.859 1.00 97.56 549 LEU A C 1
ATOM 4312 O O . LEU A 1 549 ? -28.061 2.206 18.623 1.00 97.56 549 LEU A O 1
ATOM 4316 N N . SER A 1 550 ? -28.417 0.001 18.410 1.00 97.25 550 SER A N 1
ATOM 4317 C CA . SER A 1 550 ? -29.649 0.087 17.621 1.00 97.25 550 SER A CA 1
ATOM 4318 C C . SER A 1 550 ? -30.830 -0.513 18.391 1.00 97.25 550 SER A C 1
ATOM 4320 O O . SER A 1 550 ? -30.640 -1.532 19.058 1.00 97.25 550 SER A O 1
ATOM 4322 N N . PRO A 1 551 ? -32.067 -0.003 18.225 1.00 95.44 551 PRO A N 1
ATOM 4323 C CA . PRO A 1 551 ? -33.269 -0.694 18.696 1.00 95.44 551 PRO A CA 1
ATOM 4324 C C . PRO A 1 551 ? -33.431 -2.103 18.104 1.00 95.44 551 PRO A C 1
ATOM 4326 O O . PRO A 1 551 ? -34.084 -2.953 18.702 1.00 95.44 551 PRO A O 1
ATOM 4329 N N . GLY A 1 552 ? -32.861 -2.350 16.918 1.00 94.56 552 GLY A N 1
ATOM 4330 C CA . GLY A 1 552 ? -32.886 -3.652 16.249 1.00 94.56 552 GLY A CA 1
ATOM 4331 C C . GLY A 1 552 ? -31.760 -4.604 16.666 1.00 94.56 552 GLY A C 1
ATOM 4332 O O . GLY A 1 552 ? -31.675 -5.698 16.108 1.00 94.56 552 GLY A O 1
ATOM 4333 N N . LEU A 1 553 ? -30.891 -4.195 17.596 1.00 95.88 553 LEU A N 1
ATOM 4334 C CA . LEU A 1 553 ? -29.711 -4.942 18.023 1.00 95.88 553 LEU A CA 1
ATOM 4335 C C . LEU A 1 553 ? -29.855 -5.396 19.482 1.00 95.88 553 LEU A C 1
ATOM 4337 O O . LEU A 1 553 ? -29.595 -4.632 20.408 1.00 95.88 553 LEU A O 1
ATOM 4341 N N . THR A 1 554 ? -30.223 -6.659 19.674 1.00 94.75 554 THR A N 1
ATOM 4342 C CA . THR A 1 554 ? -30.254 -7.322 20.986 1.00 94.75 554 THR A CA 1
ATOM 4343 C C . THR A 1 554 ? -29.013 -8.185 21.201 1.00 94.75 554 THR A C 1
ATOM 4345 O O . THR A 1 554 ? -28.440 -8.177 22.285 1.00 94.75 554 THR A O 1
ATOM 4348 N N . HIS A 1 555 ? -28.522 -8.869 20.161 1.00 95.31 555 HIS A N 1
ATOM 4349 C CA . HIS A 1 555 ? -27.337 -9.728 20.222 1.00 95.31 555 HIS A CA 1
ATOM 4350 C C . HIS A 1 555 ? -26.260 -9.326 19.212 1.00 95.31 555 HIS A C 1
ATOM 4352 O O . HIS A 1 555 ? -26.557 -9.042 18.053 1.00 95.31 555 HIS A O 1
ATOM 4358 N N . ILE A 1 556 ? -24.986 -9.400 19.620 1.00 95.38 556 ILE A N 1
ATOM 4359 C CA . ILE A 1 556 ? -23.828 -9.110 18.747 1.00 95.38 556 ILE A CA 1
ATOM 4360 C C . ILE A 1 556 ? -23.831 -9.986 17.489 1.00 95.38 556 ILE A C 1
ATOM 4362 O O . ILE A 1 556 ? -23.430 -9.535 16.417 1.00 95.38 556 ILE A O 1
ATOM 4366 N N . ASP A 1 557 ? -24.318 -11.223 17.591 1.00 94.06 557 ASP A N 1
ATOM 4367 C CA . ASP A 1 557 ? -24.358 -12.153 16.462 1.00 94.06 557 ASP A CA 1
ATOM 4368 C C . ASP A 1 557 ? -25.192 -11.631 15.283 1.00 94.06 557 ASP A C 1
ATOM 4370 O O . ASP A 1 557 ? -24.857 -11.936 14.142 1.00 94.06 557 ASP A O 1
ATOM 4374 N N . GLN A 1 558 ? -26.184 -10.760 15.516 1.00 96.50 558 GLN A N 1
ATOM 4375 C CA . GLN A 1 558 ? -26.967 -10.132 14.442 1.00 96.50 558 GLN A CA 1
ATOM 4376 C C . GLN A 1 558 ? -26.107 -9.266 13.504 1.00 96.50 558 GLN A C 1
ATOM 4378 O O . GLN A 1 558 ? -26.480 -9.032 12.356 1.00 96.50 558 GLN A O 1
ATOM 4383 N N . ILE A 1 559 ? -24.951 -8.785 13.973 1.00 97.94 559 ILE A N 1
ATOM 4384 C CA . ILE A 1 559 ? -24.029 -7.955 13.186 1.00 97.94 559 ILE A CA 1
ATOM 4385 C C . ILE A 1 559 ? -23.281 -8.808 12.149 1.00 97.94 559 ILE A C 1
ATOM 4387 O O . ILE A 1 559 ? -22.893 -8.303 11.093 1.00 97.94 559 ILE A O 1
ATOM 4391 N N . LYS A 1 560 ? -23.109 -10.114 12.399 1.00 96.19 560 LYS A N 1
ATOM 4392 C CA . LYS A 1 560 ? -22.396 -11.032 11.492 1.00 96.19 560 LYS A CA 1
ATOM 4393 C C . LYS A 1 560 ? -23.083 -11.160 10.132 1.00 96.19 560 LYS A C 1
ATOM 4395 O O . LYS A 1 560 ? -22.391 -11.296 9.130 1.00 96.19 560 LYS A O 1
ATOM 4400 N N . ASP A 1 561 ? -24.407 -11.027 10.100 1.00 94.88 561 ASP A N 1
ATOM 4401 C CA . ASP A 1 561 ? -25.222 -11.197 8.892 1.00 94.88 561 ASP A CA 1
ATOM 4402 C C . ASP A 1 561 ? -25.392 -9.903 8.070 1.00 94.88 561 ASP A C 1
ATOM 4404 O O . ASP A 1 561 ? -26.021 -9.899 7.008 1.00 94.88 561 ASP A O 1
ATOM 4408 N N . ILE A 1 562 ? -24.839 -8.775 8.532 1.00 97.38 562 ILE A N 1
ATOM 4409 C CA . ILE A 1 562 ? -24.926 -7.500 7.812 1.00 97.38 562 ILE A CA 1
ATOM 4410 C C . ILE A 1 562 ? -24.035 -7.539 6.563 1.00 97.38 562 ILE A C 1
ATOM 4412 O O . ILE A 1 562 ? -22.820 -7.693 6.641 1.00 97.38 562 ILE A O 1
ATOM 4416 N N . VAL A 1 563 ? -24.612 -7.296 5.385 1.00 96.75 563 VAL A N 1
ATOM 4417 C CA . VAL A 1 563 ? -23.816 -7.050 4.170 1.00 96.75 563 VAL A CA 1
ATOM 4418 C C . VAL A 1 563 ? -23.183 -5.660 4.272 1.00 96.75 563 VAL A C 1
ATOM 4420 O O . VAL A 1 563 ? -23.851 -4.664 3.979 1.00 96.75 563 VAL A O 1
ATOM 4423 N N . ARG A 1 564 ? -21.925 -5.597 4.729 1.00 96.62 564 ARG A N 1
ATOM 4424 C CA . ARG A 1 564 ? -21.209 -4.337 4.991 1.00 96.62 564 ARG A CA 1
ATOM 4425 C C . ARG A 1 564 ? -20.580 -3.679 3.761 1.00 96.62 564 ARG A C 1
ATOM 4427 O O . ARG A 1 564 ? -20.391 -2.469 3.785 1.00 96.62 564 ARG A O 1
ATOM 4434 N N . THR A 1 565 ? -20.317 -4.455 2.703 1.00 96.50 565 THR A N 1
ATOM 4435 C CA . THR A 1 565 ? -19.633 -4.058 1.452 1.00 96.50 565 THR A CA 1
ATOM 4436 C C . THR A 1 565 ? -20.503 -3.188 0.545 1.00 96.50 565 THR A C 1
ATOM 4438 O O . THR A 1 565 ? -20.803 -3.518 -0.602 1.00 96.50 565 THR A O 1
ATOM 4441 N N . LYS A 1 566 ? -20.988 -2.088 1.110 1.00 96.19 566 LYS A N 1
ATOM 4442 C CA . LYS A 1 566 ? -21.849 -1.097 0.479 1.00 96.19 566 LYS A CA 1
ATOM 4443 C C . LYS A 1 566 ? -21.774 0.214 1.253 1.00 96.19 566 LYS A C 1
ATOM 4445 O O . LYS A 1 566 ? -21.378 0.239 2.420 1.00 96.19 566 LYS A O 1
ATOM 4450 N N . GLU A 1 567 ? -22.275 1.271 0.631 1.00 97.62 567 GLU A N 1
ATOM 4451 C CA . GLU A 1 567 ? -22.544 2.532 1.317 1.00 97.62 567 GLU A CA 1
ATOM 4452 C C . GLU A 1 567 ? -23.486 2.306 2.521 1.00 97.62 567 GLU A C 1
ATOM 4454 O O . GLU A 1 567 ? -24.487 1.582 2.377 1.00 97.62 567 GLU A O 1
ATOM 4459 N N . PRO A 1 568 ? -23.214 2.911 3.696 1.00 97.69 568 PRO A N 1
ATOM 4460 C CA . PRO A 1 568 ? -24.093 2.790 4.848 1.00 97.69 568 PRO A CA 1
ATOM 4461 C C . PRO A 1 568 ? -25.520 3.245 4.498 1.00 97.69 568 PRO A C 1
ATOM 4463 O O . PRO A 1 568 ? -25.710 4.304 3.895 1.00 97.69 568 PRO A O 1
ATOM 4466 N N . PRO A 1 569 ? -26.554 2.458 4.842 1.00 97.00 569 PRO A N 1
ATOM 4467 C CA . PRO A 1 569 ? -27.932 2.860 4.599 1.00 97.00 569 PRO A CA 1
ATOM 4468 C C . PRO A 1 569 ? -28.306 4.060 5.479 1.00 97.00 569 PRO A C 1
ATOM 4470 O O . PRO A 1 569 ? -27.682 4.318 6.503 1.00 97.00 569 PRO A O 1
ATOM 4473 N N . ARG A 1 570 ? -29.389 4.759 5.124 1.00 93.19 570 ARG A N 1
ATOM 4474 C CA . ARG A 1 570 ? -29.901 5.898 5.913 1.00 93.19 570 ARG A CA 1
ATOM 4475 C C . ARG A 1 570 ? -30.590 5.501 7.226 1.00 93.19 570 ARG A C 1
ATOM 4477 O O . ARG A 1 570 ? -30.879 6.371 8.038 1.00 93.19 570 ARG A O 1
ATOM 4484 N N . THR A 1 571 ? -30.919 4.221 7.396 1.00 95.56 571 THR A N 1
ATOM 4485 C CA . THR A 1 571 ? -31.657 3.683 8.549 1.00 95.56 571 THR A CA 1
ATOM 4486 C C . THR A 1 571 ? -31.288 2.223 8.807 1.00 95.56 571 THR A C 1
ATOM 4488 O O . THR A 1 571 ? -30.861 1.518 7.887 1.00 95.56 571 THR A O 1
ATOM 4491 N N . GLY A 1 572 ? -31.573 1.739 10.017 1.00 96.56 572 GLY A N 1
ATOM 4492 C CA . GLY A 1 572 ? -31.425 0.339 10.420 1.00 96.56 572 GLY A CA 1
ATOM 4493 C C . GLY A 1 572 ? -30.079 0.061 11.084 1.00 96.56 572 GLY A C 1
ATOM 4494 O O . GLY A 1 572 ? -29.205 0.919 11.089 1.00 96.56 572 GLY A O 1
ATOM 4495 N N . VAL A 1 573 ? -29.892 -1.163 11.590 1.00 97.81 573 VAL A N 1
ATOM 4496 C CA . VAL A 1 573 ? -28.766 -1.526 12.478 1.00 97.81 573 VAL A CA 1
ATOM 4497 C C . VAL A 1 573 ? -27.401 -1.082 11.944 1.00 97.81 573 VAL A C 1
ATOM 4499 O O . VAL A 1 573 ? -26.599 -0.559 12.703 1.00 97.81 573 VAL A O 1
ATOM 4502 N N . PHE A 1 574 ? -27.139 -1.228 10.642 1.00 98.25 574 PHE A N 1
ATOM 4503 C CA . PHE A 1 574 ? -25.871 -0.785 10.055 1.00 98.25 574 PHE A CA 1
ATOM 4504 C C . PHE A 1 574 ? -25.681 0.744 10.143 1.00 98.25 574 PHE A C 1
ATOM 4506 O O . PHE A 1 574 ? -24.611 1.202 10.521 1.00 98.25 574 PHE A O 1
ATOM 4513 N N . CYS A 1 575 ? -26.718 1.537 9.858 1.00 98.25 575 CYS A N 1
ATOM 4514 C CA . CYS A 1 575 ? -26.675 2.986 10.076 1.00 98.25 575 CYS A CA 1
ATOM 4515 C C . CYS A 1 575 ? -26.441 3.296 11.559 1.00 98.25 575 CYS A C 1
ATOM 4517 O O . CYS A 1 575 ? -25.562 4.077 11.914 1.00 98.25 575 CYS A O 1
ATOM 4519 N N . ASP A 1 576 ? -27.195 2.626 12.425 1.00 98.44 576 ASP A N 1
ATOM 4520 C CA . ASP A 1 576 ? -27.234 2.951 13.842 1.00 98.44 576 ASP A CA 1
ATOM 4521 C C . ASP A 1 576 ? -25.898 2.664 14.544 1.00 98.44 576 ASP A C 1
ATOM 4523 O O . ASP A 1 576 ? -25.434 3.497 15.320 1.00 98.44 576 ASP A O 1
ATOM 4527 N N . LEU A 1 577 ? -25.226 1.556 14.199 1.00 98.62 577 LEU A N 1
ATOM 4528 C CA . LEU A 1 577 ? -23.881 1.223 14.692 1.00 98.62 577 LEU A CA 1
ATOM 4529 C C . LEU A 1 577 ? -22.869 2.353 14.440 1.00 98.62 577 LEU A C 1
ATOM 4531 O O . LEU A 1 577 ? -21.962 2.544 15.245 1.00 98.62 577 LEU A O 1
ATOM 4535 N N . LEU A 1 578 ? -23.025 3.116 13.355 1.00 98.56 578 LEU A N 1
ATOM 4536 C CA . LEU A 1 578 ? -22.119 4.209 12.994 1.00 98.56 578 LEU A CA 1
ATOM 4537 C C . LEU A 1 578 ? -22.546 5.574 13.557 1.00 98.56 578 LEU A C 1
ATOM 4539 O O . LEU A 1 578 ? -21.700 6.445 13.703 1.00 98.56 578 LEU A O 1
ATOM 4543 N N . TRP A 1 579 ? -23.834 5.777 13.856 1.00 98.44 579 TRP A N 1
ATOM 4544 C CA . TRP A 1 579 ? -24.407 7.116 14.085 1.00 98.44 579 TRP A CA 1
ATOM 4545 C C . TRP A 1 579 ? -25.132 7.310 15.419 1.00 98.44 579 TRP A C 1
ATOM 4547 O O . TRP A 1 579 ? -25.522 8.428 15.747 1.00 98.44 579 TRP A O 1
ATOM 4557 N N . SER A 1 580 ? -25.429 6.242 16.160 1.00 98.06 580 SER A N 1
ATOM 4558 C CA . SER A 1 580 ? -26.179 6.382 17.412 1.00 98.06 580 SER A CA 1
ATOM 4559 C C . SER A 1 580 ? -25.324 7.025 18.504 1.00 98.06 580 SER A C 1
ATOM 4561 O O . SER A 1 580 ? -24.129 6.745 18.585 1.00 98.06 580 SER A O 1
ATOM 4563 N N . ASP A 1 581 ? -25.951 7.792 19.395 1.00 97.19 581 ASP A N 1
ATOM 4564 C CA . ASP A 1 581 ? -25.279 8.434 20.529 1.00 97.19 581 ASP A CA 1
ATOM 4565 C C . ASP A 1 581 ? -25.909 8.012 21.872 1.00 97.19 581 ASP A C 1
ATOM 4567 O O . ASP A 1 581 ? -27.112 7.766 21.939 1.00 97.19 581 ASP A O 1
ATOM 4571 N N . PRO A 1 582 ? -25.161 7.909 22.979 1.00 94.69 582 PRO A N 1
ATOM 4572 C CA . PRO A 1 582 ? -25.741 7.722 24.300 1.00 94.69 582 PRO A CA 1
ATOM 4573 C C . PRO A 1 582 ? -26.414 9.014 24.793 1.00 94.69 582 PRO A C 1
ATOM 4575 O O . PRO A 1 582 ? -25.947 10.124 24.543 1.00 94.69 582 PRO A O 1
ATOM 4578 N N . ILE A 1 583 ? -27.486 8.887 25.580 1.00 88.62 583 ILE A N 1
ATOM 4579 C CA . ILE A 1 583 ? -28.113 10.049 26.228 1.00 88.62 583 ILE A CA 1
ATOM 4580 C C . ILE A 1 583 ? -27.128 10.659 27.231 1.00 88.62 583 ILE A C 1
ATOM 4582 O O . ILE A 1 583 ? -26.736 10.008 28.202 1.00 88.62 583 ILE A O 1
ATOM 4586 N N . ASP A 1 584 ? -26.794 11.937 27.044 1.00 75.25 584 ASP A N 1
ATOM 4587 C CA . ASP A 1 584 ? -26.029 12.717 28.014 1.00 75.25 584 ASP A CA 1
ATOM 4588 C C . ASP A 1 584 ? -26.936 13.198 29.167 1.00 75.25 584 ASP A C 1
ATOM 4590 O O . ASP A 1 584 ? -27.776 14.084 28.957 1.00 75.25 584 ASP A O 1
ATOM 4594 N N . PRO A 1 585 ? -26.767 12.687 30.404 1.00 64.56 585 PRO A N 1
ATOM 4595 C CA . PRO A 1 585 ? -27.613 13.069 31.536 1.00 64.56 585 PRO A CA 1
ATOM 4596 C C . PRO A 1 585 ? -27.536 14.564 31.873 1.00 64.56 585 PRO A C 1
ATOM 4598 O O . PRO A 1 585 ? -28.473 15.107 32.457 1.00 64.56 585 PRO A O 1
ATOM 4601 N N . GLN A 1 586 ? -26.433 15.234 31.515 1.00 60.12 586 GLN A N 1
ATOM 4602 C CA . GLN A 1 586 ? -26.247 16.665 31.766 1.00 60.12 586 GLN A CA 1
ATOM 4603 C C . GLN A 1 586 ? -27.011 17.539 30.762 1.00 60.12 586 GLN A C 1
ATOM 4605 O O . GLN A 1 586 ? -27.470 18.617 31.133 1.00 60.12 586 GLN A O 1
ATOM 4610 N N . LYS A 1 587 ? -27.186 17.070 29.519 1.00 58.50 587 LYS A N 1
ATOM 4611 C CA . LYS A 1 587 ? -27.880 17.804 28.444 1.00 58.50 587 LYS A CA 1
ATOM 4612 C C . LYS A 1 587 ? -29.375 17.480 28.367 1.00 58.50 587 LYS A C 1
ATOM 4614 O O . LYS A 1 587 ? -30.156 18.315 27.927 1.00 58.50 587 LYS A O 1
ATOM 4619 N N . HIS A 1 588 ? -29.786 16.300 28.837 1.00 59.91 588 HIS A N 1
ATOM 4620 C CA . HIS A 1 588 ? -31.147 15.775 28.679 1.00 59.91 588 HIS A CA 1
ATOM 4621 C C . HIS A 1 588 ? -31.822 15.429 30.019 1.00 59.91 588 HIS A C 1
ATOM 4623 O O . HIS A 1 588 ? -32.363 14.338 30.201 1.00 59.91 588 HIS A O 1
ATOM 4629 N N . GLN A 1 589 ? -31.821 16.370 30.973 1.00 53.84 589 GLN A N 1
ATOM 4630 C CA . GLN A 1 589 ? -32.407 16.174 32.313 1.00 53.84 589 GLN A CA 1
ATOM 4631 C C . GLN A 1 589 ? -33.901 15.772 32.284 1.00 53.84 589 GLN A C 1
ATOM 4633 O O . GLN A 1 589 ? -34.353 15.021 33.151 1.00 53.84 589 GLN A O 1
ATOM 4638 N N . SER A 1 590 ? -34.655 16.211 31.267 1.00 53.22 590 SER A N 1
ATOM 4639 C CA . SER A 1 590 ? -36.091 15.937 31.087 1.00 53.22 590 SER A CA 1
ATOM 4640 C C . SER A 1 590 ? -36.428 14.555 30.507 1.00 53.22 590 SER A C 1
ATOM 4642 O O . SER A 1 590 ? -37.585 14.150 30.579 1.00 53.22 590 SER A O 1
ATOM 4644 N N . LEU A 1 591 ? -35.448 13.819 29.968 1.00 55.59 591 LEU A N 1
ATOM 4645 C CA . LEU A 1 591 ? -35.634 12.499 29.334 1.00 55.59 591 LEU A CA 1
ATOM 4646 C C . LEU A 1 591 ? -35.190 11.340 30.248 1.00 55.59 591 LEU A C 1
ATOM 4648 O O . LEU A 1 591 ? -35.042 10.193 29.823 1.00 55.59 591 LEU A O 1
ATOM 4652 N N . SER A 1 592 ? -34.953 11.628 31.530 1.00 48.78 592 SER A N 1
ATOM 4653 C CA . SER A 1 592 ? -34.398 10.665 32.475 1.00 48.78 592 SER A CA 1
ATOM 4654 C C . SER A 1 592 ? -35.412 9.579 32.878 1.00 48.78 592 SER A C 1
ATOM 4656 O O . SER A 1 592 ? -36.284 9.770 33.721 1.00 48.78 592 SER A O 1
ATOM 4658 N N . GLY A 1 593 ? -35.246 8.374 32.317 1.00 54.12 593 GLY A N 1
ATOM 4659 C CA . GLY A 1 593 ? -35.476 7.137 33.076 1.00 54.12 593 GLY A CA 1
ATOM 4660 C C . GLY A 1 593 ? -36.475 6.106 32.544 1.00 54.12 593 GLY A C 1
ATOM 4661 O O . GLY A 1 593 ? -36.605 5.072 33.196 1.00 54.12 593 GLY A O 1
ATOM 4662 N N . LYS A 1 594 ? -37.159 6.317 31.408 1.00 56.09 594 LYS A N 1
ATOM 4663 C CA . LYS A 1 594 ? -38.106 5.310 30.867 1.00 56.09 594 LYS A CA 1
ATOM 4664 C C . LYS A 1 594 ? -37.869 4.868 29.424 1.00 56.09 594 LYS A C 1
ATOM 4666 O O . LYS A 1 594 ? -38.150 3.714 29.120 1.00 56.09 594 LYS A O 1
ATOM 4671 N N . GLU A 1 595 ? -37.367 5.735 28.553 1.00 65.38 595 GLU A N 1
ATOM 4672 C CA . GLU A 1 595 ? -37.199 5.412 27.132 1.00 65.38 595 GLU A CA 1
ATOM 4673 C C . GLU A 1 595 ? -35.812 4.810 26.869 1.00 65.38 595 GLU A C 1
ATOM 4675 O O . GLU A 1 595 ? -34.791 5.317 27.338 1.00 65.38 595 GLU A O 1
ATOM 4680 N N . THR A 1 596 ? -35.780 3.681 26.159 1.00 81.25 596 THR A N 1
ATOM 4681 C CA . THR A 1 596 ? -34.547 2.969 25.795 1.00 81.25 596 THR A CA 1
ATOM 4682 C C . THR A 1 596 ? -33.864 3.605 24.588 1.00 81.25 596 THR A C 1
ATOM 4684 O O . THR A 1 596 ? -32.642 3.740 24.599 1.00 81.25 596 THR A O 1
ATOM 4687 N N . PHE A 1 597 ? -34.639 4.049 23.596 1.00 91.81 597 PHE A N 1
ATOM 4688 C CA . PHE A 1 597 ? -34.155 4.690 22.374 1.00 91.81 597 PHE A CA 1
ATOM 4689 C C . PHE A 1 597 ? -35.067 5.849 21.960 1.00 91.81 597 PHE A C 1
ATOM 4691 O O . PHE A 1 597 ? -36.290 5.732 22.043 1.00 91.81 597 PHE A O 1
ATOM 4698 N N . LEU A 1 598 ? -34.471 6.934 21.468 1.00 91.88 598 LEU A N 1
ATOM 4699 C CA . LEU A 1 598 ? -35.147 8.123 20.941 1.00 91.88 598 LEU A CA 1
ATOM 4700 C C . LEU A 1 598 ? -34.561 8.514 19.583 1.00 91.88 598 LEU A C 1
ATOM 4702 O O . LEU A 1 598 ? -33.395 8.218 19.358 1.00 91.88 598 LEU A O 1
ATOM 4706 N N . PRO A 1 599 ? -35.298 9.169 18.671 1.00 92.81 599 PRO A N 1
ATOM 4707 C CA . PRO A 1 599 ? -34.709 9.707 17.443 1.00 92.81 599 PRO A CA 1
ATOM 4708 C C . PRO A 1 599 ? -33.541 10.661 17.738 1.00 92.81 599 PRO A C 1
ATOM 4710 O O . PRO A 1 599 ? -33.616 11.463 18.670 1.00 92.81 599 PRO A O 1
ATOM 4713 N N . ASN A 1 600 ? -32.456 10.576 16.962 1.00 93.81 600 ASN A N 1
ATOM 4714 C CA . ASN A 1 600 ? -31.295 11.449 17.140 1.00 93.81 600 ASN A CA 1
ATOM 4715 C C . ASN A 1 600 ? -31.394 12.704 16.264 1.00 93.81 600 ASN A C 1
ATOM 4717 O O . ASN A 1 600 ? -30.904 12.749 15.134 1.00 93.81 600 ASN A O 1
ATOM 4721 N N . ASP A 1 601 ? -32.012 13.747 16.818 1.00 90.12 601 ASP A N 1
ATOM 4722 C CA . ASP A 1 601 ? -32.188 15.040 16.145 1.00 90.12 601 ASP A CA 1
ATOM 4723 C C . ASP A 1 601 ? -30.857 15.759 15.865 1.00 90.12 601 ASP A C 1
ATOM 4725 O O . ASP A 1 601 ? -30.764 16.527 14.910 1.00 90.12 601 ASP A O 1
ATOM 4729 N N . VAL A 1 602 ? -29.809 15.495 16.660 1.00 90.19 602 VAL A N 1
ATOM 4730 C CA . VAL A 1 602 ? -28.475 16.098 16.471 1.00 90.19 602 VAL A CA 1
ATOM 4731 C C . VAL A 1 602 ? -27.821 15.572 15.195 1.00 90.19 602 VAL A C 1
ATOM 4733 O O . VAL A 1 602 ? -27.183 16.331 14.466 1.00 90.19 602 VAL A O 1
ATOM 4736 N N . ARG A 1 603 ? -27.987 14.276 14.911 1.00 92.19 603 ARG A N 1
ATOM 4737 C CA . ARG A 1 603 ? -27.433 13.625 13.713 1.00 92.19 603 ARG A CA 1
ATOM 4738 C C . ARG A 1 603 ? -28.393 13.641 12.525 1.00 92.19 603 ARG A C 1
ATOM 4740 O O . ARG A 1 603 ? -27.956 13.453 11.393 1.00 92.19 603 ARG A O 1
ATOM 4747 N N . GLY A 1 604 ? -29.692 13.835 12.762 1.00 92.69 604 GLY A N 1
ATOM 4748 C CA . GLY A 1 604 ? -30.739 13.775 11.736 1.00 92.69 604 GLY A CA 1
ATOM 4749 C C . GLY A 1 604 ? -31.004 12.363 11.191 1.00 92.69 604 GLY A C 1
ATOM 4750 O O . GLY A 1 604 ? -31.704 12.208 10.190 1.00 92.69 604 GLY A O 1
ATOM 4751 N N . CYS A 1 605 ? -30.434 11.335 11.822 1.00 94.94 605 CYS A N 1
ATOM 4752 C CA . CYS A 1 605 ? -30.611 9.913 11.529 1.00 94.94 605 CYS A CA 1
ATOM 4753 C C . CYS A 1 605 ? -30.256 9.090 12.778 1.00 94.94 605 CYS A C 1
ATOM 4755 O O . CYS A 1 605 ? -29.696 9.642 13.720 1.00 94.94 605 CYS A O 1
ATOM 4757 N N . SER A 1 606 ? -30.531 7.781 12.784 1.00 96.94 606 SER A N 1
ATOM 4758 C CA . SER A 1 606 ? -30.262 6.900 13.935 1.00 96.94 606 SER A CA 1
ATOM 4759 C C . SER A 1 606 ? -30.997 7.342 15.221 1.00 96.94 606 SER A C 1
ATOM 4761 O O . SER A 1 606 ? -32.010 8.051 15.180 1.00 96.94 606 SER A O 1
ATOM 4763 N N . TYR A 1 607 ? -30.521 6.867 16.371 1.00 95.44 607 TYR A N 1
ATOM 4764 C CA . TYR A 1 607 ? -31.143 6.987 17.678 1.00 95.44 607 TYR A CA 1
ATOM 4765 C C . TYR A 1 607 ? -30.162 7.477 18.743 1.00 95.44 607 TYR A C 1
ATOM 4767 O O . TYR A 1 607 ? -28.954 7.263 18.658 1.00 95.44 607 TYR A O 1
ATOM 4775 N N . VA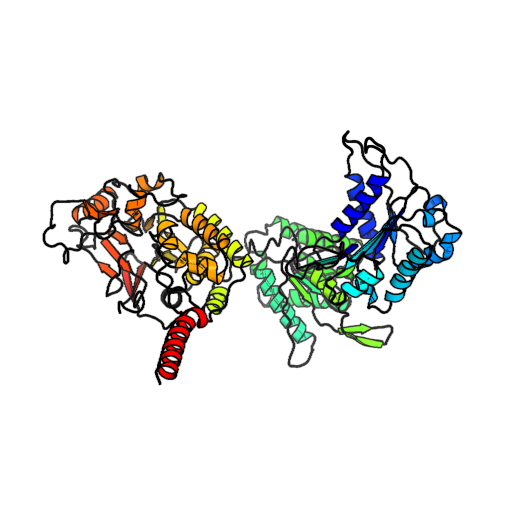L A 1 608 ? -30.705 8.104 19.780 1.00 94.62 608 VAL A N 1
ATOM 4776 C CA . VAL A 1 608 ? -30.035 8.305 21.058 1.00 94.62 608 VAL A CA 1
ATOM 4777 C C . VAL A 1 608 ? -30.460 7.176 21.999 1.00 94.62 608 VAL A C 1
ATOM 4779 O O . VAL A 1 608 ? -31.659 6.937 22.157 1.00 94.62 608 VAL A O 1
ATOM 4782 N N . TYR A 1 609 ? -29.518 6.468 22.622 1.00 94.56 609 TYR A N 1
ATOM 4783 C CA . TYR A 1 609 ? -29.800 5.323 23.495 1.00 94.56 609 TYR A CA 1
ATOM 4784 C C . TYR A 1 609 ? -29.532 5.627 24.973 1.00 94.56 609 TYR A C 1
ATOM 4786 O O . TYR A 1 609 ? -28.521 6.211 25.363 1.00 94.56 609 TYR A O 1
ATOM 4794 N N . GLY A 1 610 ? -30.471 5.236 25.832 1.00 92.25 610 GLY A N 1
ATOM 4795 C CA . GLY A 1 610 ? -30.404 5.489 27.268 1.00 92.25 610 GLY A CA 1
ATOM 4796 C C . GLY A 1 610 ? -29.579 4.458 28.039 1.00 92.25 610 GLY A C 1
ATOM 4797 O O . GLY A 1 610 ? -29.286 3.362 27.560 1.00 92.25 610 GLY A O 1
ATOM 4798 N N . PHE A 1 611 ? -29.294 4.770 29.308 1.00 92.00 611 PHE A N 1
ATOM 4799 C CA . PHE A 1 611 ? -28.631 3.848 30.242 1.00 92.00 611 PHE A CA 1
ATOM 4800 C C . PHE A 1 611 ? -29.308 2.471 30.306 1.00 92.00 611 PHE A C 1
ATOM 4802 O O . PHE A 1 611 ? -28.624 1.457 30.384 1.00 92.00 611 PHE A O 1
ATOM 4809 N N . GLN A 1 612 ? -30.644 2.424 30.253 1.00 91.00 612 GLN A N 1
ATOM 4810 C CA . GLN A 1 612 ? -31.382 1.165 30.328 1.00 91.00 612 GLN A CA 1
ATOM 4811 C C . GLN A 1 612 ? -31.159 0.281 29.091 1.00 91.00 612 GLN A C 1
ATOM 4813 O O . GLN A 1 612 ? -31.043 -0.931 29.246 1.00 91.00 612 GLN A O 1
ATOM 4818 N N . ALA A 1 613 ? -31.045 0.872 27.895 1.00 94.00 613 ALA A N 1
ATOM 4819 C CA . ALA A 1 613 ? -30.736 0.135 26.670 1.00 94.00 613 ALA A CA 1
ATOM 4820 C C . ALA A 1 613 ? -29.313 -0.432 26.706 1.00 94.00 613 ALA A C 1
ATOM 4822 O O . ALA A 1 613 ? -29.116 -1.619 26.461 1.00 94.00 613 ALA A O 1
ATOM 4823 N N . ALA A 1 614 ? -28.336 0.396 27.097 1.00 95.44 614 ALA A N 1
ATOM 4824 C CA . ALA A 1 614 ? -26.952 -0.040 27.268 1.00 95.44 614 ALA A CA 1
ATOM 4825 C C . ALA A 1 614 ? -26.839 -1.170 28.298 1.00 95.44 614 ALA A C 1
ATOM 4827 O O . ALA A 1 614 ? -26.221 -2.196 28.031 1.00 95.44 614 ALA A O 1
ATOM 4828 N N . LYS A 1 615 ? -27.494 -1.013 29.453 1.00 94.75 615 LYS A N 1
ATOM 4829 C CA . LYS A 1 615 ? -27.540 -2.029 30.503 1.00 94.75 615 LYS A CA 1
ATOM 4830 C C . LYS A 1 615 ? -28.110 -3.355 29.987 1.00 94.75 615 LYS A C 1
ATOM 4832 O O . LYS A 1 615 ? -27.475 -4.389 30.162 1.00 94.75 615 LYS A O 1
ATOM 4837 N N . GLN A 1 616 ? -29.283 -3.315 29.356 1.00 94.94 616 GLN A N 1
ATOM 4838 C CA . GLN A 1 616 ? -29.952 -4.512 28.848 1.00 94.94 616 GLN A CA 1
ATOM 4839 C C . GLN A 1 616 ? -29.084 -5.243 27.817 1.00 94.94 616 GLN A C 1
ATOM 4841 O O . GLN A 1 616 ? -28.883 -6.447 27.934 1.00 94.94 616 GLN A O 1
ATOM 4846 N N . PHE A 1 617 ? -28.505 -4.512 26.861 1.00 97.00 617 PHE A N 1
ATOM 4847 C CA . PHE A 1 617 ? -27.613 -5.087 25.856 1.00 97.00 617 PHE A CA 1
ATOM 4848 C C . PHE A 1 617 ? -26.389 -5.772 26.487 1.00 97.00 617 PHE A C 1
ATOM 4850 O O . PHE A 1 617 ? -26.014 -6.874 26.085 1.00 97.00 617 PHE A O 1
ATOM 4857 N N . LEU A 1 618 ? -25.775 -5.147 27.498 1.00 97.44 618 LEU A N 1
ATOM 4858 C CA . LEU A 1 618 ? -24.639 -5.728 28.218 1.00 97.44 618 LEU A CA 1
ATOM 4859 C C . LEU A 1 618 ? -25.021 -7.021 28.951 1.00 97.44 618 LEU A C 1
ATOM 4861 O O . LEU A 1 618 ? -24.290 -8.007 28.855 1.00 97.44 618 LEU A O 1
ATOM 4865 N N . GLU A 1 619 ? -26.164 -7.041 29.642 1.00 95.69 619 GLU A N 1
ATOM 4866 C CA . GLU A 1 619 ? -26.667 -8.226 30.351 1.00 95.69 619 GLU A CA 1
ATOM 4867 C C . GLU A 1 619 ? -26.993 -9.372 29.372 1.00 95.69 619 GLU A C 1
ATOM 4869 O O . GLU A 1 619 ? -26.540 -10.500 29.576 1.00 95.69 619 GLU A O 1
ATOM 4874 N N . GLU A 1 620 ? -27.693 -9.085 28.270 1.00 96.25 620 GLU A N 1
ATOM 4875 C CA . GLU A 1 620 ? -28.080 -10.074 27.248 1.00 96.25 620 GLU A CA 1
ATOM 4876 C C . GLU A 1 620 ? -26.880 -10.703 26.526 1.00 96.25 620 GLU A C 1
ATOM 4878 O O . GLU A 1 620 ? -26.939 -11.865 26.120 1.00 96.25 620 GLU A O 1
ATOM 4883 N N . ASN A 1 621 ? -25.775 -9.966 26.387 1.00 96.94 621 ASN A N 1
ATOM 4884 C CA . ASN A 1 621 ? -24.562 -10.436 25.710 1.00 96.94 621 ASN A CA 1
ATOM 4885 C C . ASN A 1 621 ? -23.442 -10.851 26.677 1.00 96.94 621 ASN A C 1
ATOM 4887 O O . ASN A 1 621 ? -22.354 -11.213 26.226 1.00 96.94 621 ASN A O 1
ATOM 4891 N N . SER A 1 622 ? -23.692 -10.827 27.993 1.00 96.12 622 SER A N 1
ATOM 4892 C CA . SER A 1 622 ? -22.694 -11.127 29.033 1.00 96.12 622 SER A CA 1
ATOM 4893 C C . SER A 1 622 ? -21.417 -10.276 28.919 1.00 96.12 622 SER A C 1
ATOM 4895 O O . SER A 1 622 ? -20.298 -10.780 29.030 1.00 96.12 622 SER A O 1
ATOM 4897 N N . LEU A 1 623 ? -21.588 -8.974 28.688 1.00 96.44 623 LEU A N 1
ATOM 4898 C CA . LEU A 1 623 ? -20.515 -7.998 28.507 1.00 96.44 623 LEU A CA 1
ATOM 4899 C C . LEU A 1 623 ? -20.384 -7.062 29.714 1.00 96.44 623 LEU A C 1
ATOM 4901 O O . LEU A 1 623 ? -21.305 -6.881 30.505 1.00 96.44 623 LEU A O 1
ATOM 4905 N N . LEU A 1 624 ? -19.214 -6.442 29.833 1.00 95.44 624 LEU A N 1
ATOM 4906 C CA . LEU A 1 624 ? -18.857 -5.499 30.886 1.00 95.44 624 LEU A CA 1
ATOM 4907 C C . LEU A 1 624 ? -19.154 -4.044 30.501 1.00 95.44 624 LEU A C 1
ATOM 4909 O O . LEU A 1 624 ? -19.610 -3.278 31.345 1.00 95.44 624 LEU A O 1
ATOM 4913 N N . SER A 1 625 ? -18.847 -3.650 29.262 1.00 97.31 625 SER A N 1
ATOM 4914 C CA . SER A 1 625 ? -18.940 -2.254 28.819 1.00 97.31 625 SER A CA 1
ATOM 4915 C C . SER A 1 625 ? -19.002 -2.124 27.298 1.00 97.31 625 SER A C 1
ATOM 4917 O O . SER A 1 625 ? -18.548 -3.014 26.569 1.00 97.31 625 SER A O 1
ATOM 4919 N N . ILE A 1 626 ? -19.548 -0.998 26.841 1.00 98.44 626 ILE A N 1
ATOM 4920 C CA . ILE A 1 626 ? -19.518 -0.534 25.454 1.00 98.44 626 ILE A CA 1
ATOM 4921 C C . ILE A 1 626 ? -18.451 0.556 25.342 1.00 98.44 626 ILE A C 1
ATOM 4923 O O . ILE A 1 626 ? -18.515 1.559 26.047 1.00 98.44 626 ILE A O 1
ATOM 4927 N N . ILE A 1 627 ? -17.490 0.393 24.443 1.00 98.38 627 ILE A N 1
ATOM 4928 C CA . ILE A 1 627 ? -16.467 1.395 24.142 1.00 98.38 627 ILE A CA 1
ATOM 4929 C C . ILE A 1 627 ? -16.757 1.957 22.751 1.00 98.38 627 ILE A C 1
ATOM 4931 O O . ILE A 1 627 ? -16.847 1.200 21.785 1.00 98.38 627 ILE A O 1
ATOM 4935 N N . ARG A 1 628 ? -16.916 3.275 22.657 1.00 98.62 628 ARG A N 1
ATOM 4936 C CA . ARG A 1 628 ? -17.274 3.976 21.419 1.00 98.62 628 ARG A CA 1
ATOM 4937 C C . ARG A 1 628 ? -16.437 5.222 21.153 1.00 98.62 628 ARG A C 1
ATOM 4939 O O . ARG A 1 628 ? -15.717 5.668 22.047 1.00 98.62 628 ARG A O 1
ATOM 4946 N N . ALA A 1 629 ? -16.570 5.794 19.957 1.00 98.31 629 ALA A N 1
ATOM 4947 C CA . ALA A 1 629 ? -15.872 7.009 19.523 1.00 98.31 629 ALA A CA 1
ATOM 4948 C C . ALA A 1 629 ? -16.856 8.136 19.162 1.00 98.31 629 ALA A C 1
ATOM 4950 O O . ALA A 1 629 ? -17.664 8.434 20.026 1.00 98.31 629 ALA A O 1
ATOM 4951 N N . HIS A 1 630 ? -16.839 8.769 17.986 1.00 98.00 630 HIS A N 1
ATOM 4952 C CA . HIS A 1 630 ? -17.892 9.584 17.329 1.00 98.00 630 HIS A CA 1
ATOM 4953 C C . HIS A 1 630 ? -18.398 10.905 17.992 1.00 98.00 630 HIS A C 1
ATOM 4955 O O . HIS A 1 630 ? -19.082 11.720 17.359 1.00 98.00 630 HIS A O 1
ATOM 4961 N N . GLU A 1 631 ? -18.123 11.161 19.274 1.00 96.38 631 GLU A N 1
ATOM 4962 C CA . GLU A 1 631 ? -18.495 12.410 19.961 1.00 96.38 631 GLU A CA 1
ATOM 4963 C C . GLU A 1 631 ? -17.269 13.058 20.598 1.00 96.38 631 GLU A C 1
ATOM 4965 O O . GLU A 1 631 ? -16.689 12.496 21.531 1.00 96.38 631 GLU A O 1
ATOM 4970 N N . ALA A 1 632 ? -16.944 14.281 20.170 1.00 95.62 632 ALA A N 1
ATOM 4971 C CA . ALA A 1 632 ? -15.864 15.071 20.752 1.00 95.62 632 ALA A CA 1
ATOM 4972 C C . ALA A 1 632 ? -16.047 15.262 22.268 1.00 95.62 632 ALA A C 1
ATOM 4974 O O . ALA A 1 632 ? -17.113 15.669 22.739 1.00 95.62 632 ALA A O 1
ATOM 4975 N N . GLN A 1 633 ? -14.987 14.988 23.033 1.00 96.88 633 GLN A N 1
ATOM 4976 C CA . GLN A 1 633 ? -14.960 15.118 24.492 1.00 96.88 633 GLN A CA 1
ATOM 4977 C C . GLN A 1 633 ? -13.886 16.114 24.916 1.00 96.88 633 GLN A C 1
ATOM 4979 O O . GLN A 1 633 ? -12.751 16.018 24.461 1.00 96.88 633 GLN A O 1
ATOM 4984 N N . LEU A 1 634 ? -14.219 17.015 25.847 1.00 95.94 634 LEU A N 1
ATOM 4985 C CA . LEU A 1 634 ? -13.284 18.034 26.346 1.00 95.94 634 LEU A CA 1
ATOM 4986 C C . LEU A 1 634 ? -12.000 17.417 26.927 1.00 95.94 634 LEU A C 1
ATOM 4988 O O . LEU A 1 634 ? -10.902 17.901 26.680 1.00 95.94 634 LEU A O 1
ATOM 4992 N N . GLU A 1 635 ? -12.135 16.309 27.655 1.00 97.44 635 GLU A N 1
ATOM 4993 C CA . GLU A 1 635 ? -11.015 15.574 28.251 1.00 97.44 635 GLU A CA 1
ATOM 4994 C C . GLU A 1 635 ? -10.503 14.429 27.353 1.00 97.44 635 GLU A C 1
ATOM 4996 O O . GLU A 1 635 ? -9.698 13.611 27.793 1.00 97.44 635 GLU A O 1
ATOM 5001 N N . GLY A 1 636 ? -10.973 14.323 26.108 1.00 97.50 636 GLY A N 1
ATOM 5002 C CA . GLY A 1 636 ? -10.644 13.215 25.202 1.00 97.50 636 GLY A CA 1
ATOM 5003 C C . GLY A 1 636 ? -11.334 11.891 25.541 1.00 97.50 636 GLY A C 1
ATOM 5004 O O . GLY A 1 636 ? -11.209 10.918 24.806 1.00 97.50 636 GLY A O 1
ATOM 5005 N N . TYR A 1 637 ? -12.091 11.828 26.638 1.00 98.12 637 TYR A N 1
ATOM 5006 C CA . TYR A 1 637 ? -12.926 10.681 26.975 1.00 98.12 637 TYR A CA 1
ATOM 5007 C C . TYR A 1 637 ? -14.126 11.081 27.834 1.00 98.12 637 TYR A C 1
ATOM 5009 O O . TYR A 1 637 ? -14.158 12.163 28.424 1.00 98.12 637 TYR A O 1
ATOM 5017 N N . LYS A 1 638 ? -15.098 10.173 27.946 1.00 96.12 638 LYS A N 1
ATOM 5018 C CA . LYS A 1 638 ? -16.212 10.272 28.891 1.00 96.12 638 LYS A CA 1
ATOM 5019 C C . LYS A 1 638 ? -16.656 8.894 29.355 1.00 96.12 638 LYS A C 1
ATOM 5021 O O . LYS A 1 638 ? -16.939 8.020 28.541 1.00 96.12 638 LYS A O 1
ATOM 5026 N N . MET A 1 639 ? -16.751 8.716 30.669 1.00 95.38 639 MET A N 1
ATOM 5027 C CA . MET A 1 639 ? -17.346 7.529 31.281 1.00 95.38 639 MET A CA 1
ATOM 5028 C C . MET A 1 639 ? -18.801 7.820 31.645 1.00 95.38 639 MET A C 1
ATOM 5030 O O . MET A 1 639 ? -19.097 8.809 32.318 1.00 95.38 639 MET A O 1
ATOM 5034 N N . TYR A 1 640 ? -19.711 6.968 31.185 1.00 94.25 640 TYR A N 1
ATOM 5035 C CA . TYR A 1 640 ? -21.132 7.063 31.502 1.00 94.25 640 TYR A CA 1
ATOM 5036 C C . TYR A 1 640 ? -21.456 6.277 32.775 1.00 94.25 640 TYR A C 1
ATOM 5038 O O . TYR A 1 640 ? -20.596 5.642 33.383 1.00 94.25 640 TYR A O 1
ATOM 5046 N N . LYS A 1 641 ? -22.726 6.333 33.188 1.00 92.12 641 LYS A N 1
ATOM 5047 C CA . LYS A 1 641 ? -23.217 5.721 34.425 1.00 92.12 641 LYS A CA 1
ATOM 5048 C C . LYS A 1 641 ? -22.767 4.260 34.568 1.00 92.12 641 LYS A C 1
ATOM 5050 O O . LYS A 1 641 ? -22.871 3.465 33.630 1.00 92.12 641 LYS A O 1
ATOM 5055 N N . GLU A 1 642 ? -22.303 3.919 35.763 1.00 93.69 642 GLU A N 1
ATOM 5056 C CA . GLU A 1 642 ? -21.827 2.580 36.096 1.00 93.69 642 GLU A CA 1
ATOM 5057 C C . GLU A 1 642 ? -22.962 1.557 36.162 1.00 93.69 642 GLU A C 1
ATOM 5059 O O . GLU A 1 642 ? -24.102 1.857 36.542 1.00 93.69 642 GLU A O 1
ATOM 5064 N N . HIS A 1 643 ? -22.637 0.323 35.793 1.00 92.00 643 HIS A N 1
ATOM 5065 C CA . HIS A 1 643 ? -23.531 -0.805 35.960 1.00 92.00 643 HIS A CA 1
ATOM 5066 C C . HIS A 1 643 ? -23.670 -1.139 37.459 1.00 92.00 643 HIS A C 1
ATOM 5068 O O . HIS A 1 643 ? -22.649 -1.317 38.125 1.00 92.00 643 HIS A O 1
ATOM 5074 N N . PRO A 1 644 ? -24.889 -1.310 38.008 1.00 89.12 644 PRO A N 1
ATOM 5075 C CA . PRO A 1 644 ? -25.087 -1.446 39.456 1.00 89.12 644 PRO A CA 1
ATOM 5076 C C . PRO A 1 644 ? -24.444 -2.687 40.088 1.00 89.12 644 PRO A C 1
ATOM 5078 O O . PRO A 1 644 ? -24.260 -2.725 41.299 1.00 89.12 644 PRO A O 1
ATOM 5081 N N . THR A 1 645 ? -24.171 -3.728 39.294 1.00 89.69 645 THR A N 1
ATOM 5082 C CA . THR A 1 645 ? -23.584 -4.984 39.793 1.00 89.69 645 THR A CA 1
ATOM 5083 C C . THR A 1 645 ? -22.079 -5.085 39.574 1.00 89.69 645 THR A C 1
ATOM 5085 O O . THR A 1 645 ? -21.404 -5.710 40.385 1.00 89.69 645 THR A O 1
ATOM 5088 N N . THR A 1 646 ? -21.541 -4.504 38.496 1.00 90.12 646 THR A N 1
ATOM 5089 C CA . THR A 1 646 ? -20.108 -4.600 38.179 1.00 90.12 646 THR A CA 1
ATOM 5090 C C . THR A 1 646 ? -19.330 -3.373 38.646 1.00 90.12 646 THR A C 1
ATOM 5092 O O . THR A 1 646 ? -18.106 -3.437 38.677 1.00 90.12 646 THR A O 1
ATOM 5095 N N . ASN A 1 647 ? -20.018 -2.279 39.017 1.00 93.00 647 ASN A N 1
ATOM 5096 C CA . ASN A 1 647 ? -19.432 -0.970 39.336 1.00 93.00 647 ASN A CA 1
ATOM 5097 C C . ASN A 1 647 ? -18.448 -0.496 38.253 1.00 93.00 647 ASN A C 1
ATOM 5099 O O . ASN A 1 647 ? -17.399 0.071 38.540 1.00 93.00 647 ASN A O 1
ATOM 5103 N N . PHE A 1 648 ? -18.769 -0.799 36.993 1.00 94.44 648 PHE A N 1
ATOM 5104 C CA . PHE A 1 648 ? -17.972 -0.429 35.832 1.00 94.44 648 PHE A CA 1
ATOM 5105 C C . PHE A 1 648 ? -18.822 0.415 34.872 1.00 94.44 648 PHE A C 1
ATOM 5107 O O . PHE A 1 648 ? -20.016 0.121 34.727 1.00 94.44 648 PHE A O 1
ATOM 5114 N N . PRO A 1 649 ? -18.268 1.454 34.218 1.00 95.44 649 PRO A N 1
ATOM 5115 C CA . PRO A 1 649 ? -19.007 2.284 33.268 1.00 95.44 649 PRO A CA 1
ATOM 5116 C C . PRO A 1 649 ? -19.704 1.451 32.189 1.00 95.44 649 PRO A C 1
ATOM 5118 O O . PRO A 1 649 ? -19.068 0.643 31.514 1.00 95.44 649 PRO A O 1
ATOM 5121 N N . THR A 1 650 ? -21.010 1.655 31.998 1.00 95.50 650 THR A N 1
ATOM 5122 C CA . THR A 1 650 ? -21.765 0.932 30.953 1.00 95.50 650 THR A CA 1
ATOM 5123 C C . THR A 1 650 ? -21.332 1.331 29.545 1.00 95.50 650 THR A C 1
ATOM 5125 O O . THR A 1 650 ? -21.298 0.493 28.648 1.00 95.50 650 THR A O 1
ATOM 5128 N N . VAL A 1 651 ? -20.974 2.602 29.362 1.00 97.31 651 VAL A N 1
ATOM 5129 C CA . VAL A 1 651 ? -20.471 3.154 28.104 1.00 97.31 651 VAL A CA 1
ATOM 5130 C C . VAL A 1 651 ? -19.235 4.000 28.400 1.00 97.31 651 VAL A C 1
ATOM 5132 O O . VAL A 1 651 ? -19.202 4.728 29.397 1.00 97.31 651 VAL A O 1
ATOM 5135 N N . ILE A 1 652 ? -18.234 3.924 27.531 1.00 97.88 652 ILE A N 1
ATOM 5136 C CA . ILE A 1 652 ? -17.049 4.780 27.529 1.00 97.88 652 ILE A CA 1
ATOM 5137 C C . ILE A 1 652 ? -16.904 5.367 26.124 1.00 97.88 652 ILE A C 1
ATOM 5139 O O . ILE A 1 652 ? -16.779 4.622 25.157 1.00 97.88 652 ILE A O 1
ATOM 5143 N N . THR A 1 653 ? -16.903 6.692 26.013 1.00 98.44 653 THR A N 1
ATOM 5144 C CA . THR A 1 653 ? -16.552 7.395 24.773 1.00 98.44 653 THR A CA 1
ATOM 5145 C C . THR A 1 653 ? -15.075 7.768 24.808 1.00 98.44 653 THR A C 1
ATOM 5147 O O . THR A 1 653 ? -14.628 8.355 25.793 1.00 98.44 653 THR A O 1
ATOM 5150 N N . ILE A 1 654 ? -14.333 7.450 23.749 1.00 98.44 654 ILE A N 1
ATOM 5151 C CA . ILE A 1 654 ? -12.928 7.814 23.532 1.00 98.44 654 ILE A CA 1
ATOM 5152 C C . ILE A 1 654 ? -12.833 8.702 22.292 1.00 98.44 654 ILE A C 1
ATOM 5154 O O . ILE A 1 654 ? -13.399 8.382 21.255 1.00 98.44 654 ILE A O 1
ATOM 5158 N N . PHE A 1 655 ? -12.100 9.804 22.392 1.00 98.69 655 PHE A N 1
ATOM 5159 C CA . PHE A 1 655 ? -11.901 10.758 21.309 1.00 98.69 655 PHE A CA 1
ATOM 5160 C C . PHE A 1 655 ? -10.416 11.107 21.204 1.00 98.69 655 PHE A C 1
ATOM 5162 O O . PHE A 1 655 ? -9.802 11.563 22.174 1.00 98.69 655 PHE A O 1
ATOM 5169 N N . SER A 1 656 ? -9.823 10.860 20.037 1.00 98.69 656 SER A N 1
ATOM 5170 C CA . SER A 1 656 ? -8.367 10.873 19.863 1.00 98.69 656 SER A CA 1
ATOM 5171 C C . SER A 1 656 ? -7.852 12.044 19.013 1.00 98.69 656 SER A C 1
ATOM 5173 O O . SER A 1 656 ? -6.664 12.080 18.705 1.00 98.69 656 SER A O 1
ATOM 5175 N N . ALA A 1 657 ? -8.702 13.035 18.720 1.00 98.38 657 ALA A N 1
ATOM 5176 C CA . ALA A 1 657 ? -8.351 14.271 18.017 1.00 98.38 657 ALA A CA 1
ATOM 5177 C C . ALA A 1 657 ? -8.287 15.468 18.998 1.00 98.38 657 ALA A C 1
ATOM 5179 O O . ALA A 1 657 ? -9.329 15.987 19.414 1.00 98.38 657 ALA A O 1
ATOM 5180 N N . PRO A 1 658 ? -7.093 15.893 19.453 1.00 98.25 658 PRO A N 1
ATOM 5181 C CA . PRO A 1 658 ? -6.949 17.023 20.374 1.00 98.25 658 PRO A CA 1
ATOM 5182 C C . PRO A 1 658 ? -7.099 18.351 19.624 1.00 98.25 658 PRO A C 1
ATOM 5184 O O . PRO A 1 658 ? -6.812 18.414 18.434 1.00 98.25 658 PRO A O 1
ATOM 5187 N N . ASN A 1 659 ? -7.518 19.412 20.318 1.00 97.38 659 ASN A N 1
ATOM 5188 C CA . ASN A 1 659 ? -7.825 20.719 19.725 1.00 97.38 659 ASN A CA 1
ATOM 5189 C C . ASN A 1 659 ? -8.595 20.592 18.398 1.00 97.38 659 ASN A C 1
ATOM 5191 O O . ASN A 1 659 ? -8.202 21.131 17.367 1.00 97.38 659 ASN A O 1
ATOM 5195 N N . TYR A 1 660 ? -9.667 19.807 18.425 1.00 96.44 660 TYR A N 1
ATOM 5196 C CA . TYR A 1 660 ? -10.393 19.408 17.233 1.00 96.44 660 TYR A CA 1
ATOM 5197 C C . TYR A 1 660 ? -10.823 20.617 16.397 1.00 96.44 660 TYR A C 1
ATOM 5199 O O . TYR A 1 660 ? -11.268 21.636 16.935 1.00 96.44 660 TYR A O 1
ATOM 5207 N N . CYS A 1 661 ? -10.683 20.507 15.073 1.00 91.25 661 CYS A N 1
ATOM 5208 C CA . CYS A 1 661 ? -10.934 21.598 14.122 1.00 91.25 661 CYS A CA 1
ATOM 5209 C C . CYS A 1 661 ? -10.171 22.907 14.433 1.00 91.25 661 CYS A C 1
ATOM 5211 O O . CYS A 1 661 ? -10.649 23.977 14.061 1.00 91.25 661 CYS A O 1
ATOM 5213 N N . ASP A 1 662 ? -9.047 22.841 15.152 1.00 91.56 662 ASP A N 1
ATOM 5214 C CA . ASP A 1 662 ? -8.220 23.972 15.600 1.00 91.56 662 ASP A CA 1
ATOM 5215 C C . ASP A 1 662 ? -8.914 24.987 16.526 1.00 91.56 662 ASP A C 1
ATOM 5217 O O . ASP A 1 662 ? -8.382 26.073 16.770 1.00 91.56 662 ASP A O 1
ATOM 5221 N N . ILE A 1 663 ? -10.103 24.658 17.049 1.00 92.75 663 ILE A N 1
ATOM 5222 C CA . ILE A 1 663 ? -10.938 25.598 17.820 1.00 92.75 663 ILE A CA 1
ATOM 5223 C C . ILE A 1 663 ? -11.525 25.020 19.109 1.00 92.75 663 ILE A C 1
ATOM 5225 O O . ILE A 1 663 ? -11.953 25.789 19.968 1.00 92.75 663 ILE A O 1
ATOM 5229 N N . TYR A 1 664 ? -11.617 23.694 19.244 1.00 93.50 664 TYR A N 1
ATOM 5230 C CA . TYR A 1 664 ? -12.315 23.081 20.381 1.00 93.50 664 TYR A CA 1
ATOM 5231 C C . TYR A 1 664 ? -11.503 23.132 21.681 1.00 93.50 664 TYR A C 1
ATOM 5233 O O . TYR A 1 664 ? -12.097 22.988 22.749 1.00 93.50 664 TYR A O 1
ATOM 5241 N N . ASP A 1 665 ? -10.175 23.297 21.600 1.00 95.12 665 ASP A N 1
ATOM 5242 C CA . ASP A 1 665 ? -9.244 23.305 22.743 1.00 95.12 665 ASP A CA 1
ATOM 5243 C C . ASP A 1 665 ? -9.400 22.088 23.683 1.00 95.12 665 ASP A C 1
ATOM 5245 O O . ASP A 1 665 ? -9.103 22.122 24.877 1.00 95.12 665 ASP A O 1
ATOM 5249 N N . ASN A 1 666 ? -9.902 20.972 23.146 1.00 97.94 666 ASN A N 1
ATOM 5250 C CA . ASN A 1 666 ? -10.066 19.732 23.888 1.00 97.94 666 ASN A CA 1
ATOM 5251 C C . ASN A 1 666 ? -8.751 18.947 23.967 1.00 97.94 666 ASN A C 1
ATOM 5253 O O . ASN A 1 666 ? -7.901 19.009 23.077 1.00 97.94 666 ASN A O 1
ATOM 5257 N N . LYS A 1 667 ? -8.618 18.116 24.999 1.00 98.19 667 LYS A N 1
ATOM 5258 C CA . LYS A 1 667 ? -7.617 17.044 25.025 1.00 98.19 667 LYS A CA 1
ATOM 5259 C C . LYS A 1 667 ? -8.082 15.875 24.161 1.00 98.19 667 LYS A C 1
ATOM 5261 O O . LYS A 1 667 ? -9.273 15.722 23.889 1.00 98.19 667 LYS A O 1
ATOM 5266 N N . ALA A 1 668 ? -7.146 15.011 23.802 1.00 98.44 668 ALA A N 1
ATOM 5267 C CA . ALA A 1 668 ? -7.428 13.688 23.265 1.00 98.44 668 ALA A CA 1
ATOM 5268 C C . ALA A 1 668 ? -7.053 12.607 24.273 1.00 98.44 668 ALA A C 1
ATOM 5270 O O . ALA A 1 668 ? -6.310 12.861 25.225 1.00 98.44 668 ALA A O 1
ATOM 5271 N N . ALA A 1 669 ? -7.553 11.393 24.060 1.00 98.38 669 ALA A N 1
ATOM 5272 C CA . ALA A 1 669 ? -7.141 10.233 24.828 1.00 98.38 669 ALA A CA 1
ATOM 5273 C C . ALA A 1 669 ? -7.053 8.961 23.978 1.00 98.38 669 ALA A C 1
ATOM 5275 O O . ALA A 1 669 ? -7.721 8.827 22.953 1.00 98.38 669 ALA A O 1
ATOM 5276 N N . ILE A 1 670 ? -6.240 8.016 24.448 1.00 98.19 670 ILE A N 1
ATOM 5277 C CA . ILE A 1 670 ? -6.256 6.608 24.037 1.00 98.19 670 ILE A CA 1
ATOM 5278 C C . ILE A 1 670 ? -6.570 5.735 25.250 1.00 98.19 670 ILE A C 1
ATOM 5280 O O . ILE A 1 670 ? -6.211 6.070 26.383 1.00 98.19 670 ILE A O 1
ATOM 5284 N N . LEU A 1 671 ? -7.218 4.598 25.020 1.00 97.12 671 LEU A N 1
ATOM 5285 C CA . LEU A 1 671 ? -7.536 3.629 26.062 1.00 97.12 671 LEU A CA 1
ATOM 5286 C C . LEU A 1 671 ? -6.591 2.434 25.946 1.00 97.12 671 LEU A C 1
ATOM 5288 O O . LEU A 1 671 ? -6.570 1.751 24.931 1.00 97.12 671 LEU A O 1
ATOM 5292 N N . ARG A 1 672 ? -5.822 2.151 26.994 1.00 95.75 672 ARG A N 1
ATOM 5293 C CA . ARG A 1 672 ? -4.995 0.947 27.105 1.00 95.75 672 ARG A CA 1
ATOM 5294 C C . ARG A 1 672 ? -5.709 -0.089 27.945 1.00 95.75 672 ARG A C 1
ATOM 5296 O O . ARG A 1 672 ? -6.048 0.174 29.098 1.00 95.75 672 ARG A O 1
ATOM 5303 N N . PHE A 1 673 ? -5.909 -1.259 27.366 1.00 92.81 673 PHE A N 1
ATOM 5304 C CA . PHE A 1 673 ? -6.472 -2.405 28.046 1.00 92.81 673 PHE A CA 1
ATOM 5305 C C . PHE A 1 673 ? -5.405 -3.484 28.201 1.00 92.81 673 PHE A C 1
ATOM 5307 O O . PHE A 1 673 ? -4.925 -4.040 27.212 1.00 92.81 673 PHE A O 1
ATOM 5314 N N . GLN A 1 674 ? -4.999 -3.725 29.444 1.00 91.25 674 GLN A N 1
ATOM 5315 C CA . GLN A 1 674 ? -3.959 -4.685 29.797 1.00 91.25 674 GLN A CA 1
ATOM 5316 C C . GLN A 1 674 ? -4.168 -5.178 31.231 1.00 91.25 674 GLN A C 1
ATOM 5318 O O . GLN A 1 674 ? -4.538 -4.401 32.112 1.00 91.25 674 GLN A O 1
ATOM 5323 N N . ASP A 1 675 ? -3.913 -6.462 31.471 1.00 88.44 675 ASP A N 1
ATOM 5324 C CA . ASP A 1 675 ? -4.061 -7.121 32.771 1.00 88.44 675 ASP A CA 1
ATOM 5325 C C . ASP A 1 675 ? -5.478 -6.960 33.361 1.00 88.44 675 ASP A C 1
ATOM 5327 O O . ASP A 1 675 ? -5.660 -6.802 34.568 1.00 88.44 675 ASP A O 1
ATOM 5331 N N . ASN A 1 676 ? -6.506 -6.978 32.499 1.00 83.00 676 ASN A N 1
ATOM 5332 C CA . ASN A 1 676 ? -7.902 -6.647 32.822 1.00 83.00 676 ASN A CA 1
ATOM 5333 C C . ASN A 1 676 ? -8.112 -5.243 33.423 1.00 83.00 676 ASN A C 1
ATOM 5335 O O . ASN A 1 676 ? -9.160 -4.972 34.014 1.00 83.00 676 ASN A O 1
ATOM 5339 N N . THR A 1 677 ? -7.150 -4.337 33.260 1.00 88.06 677 THR A N 1
ATOM 5340 C CA . THR A 1 677 ? -7.255 -2.940 33.684 1.00 88.06 677 THR A CA 1
ATOM 5341 C C . THR A 1 677 ? -7.419 -2.024 32.481 1.00 88.06 677 THR A C 1
ATOM 5343 O O . THR A 1 677 ? -6.793 -2.212 31.439 1.00 88.06 677 THR A O 1
ATOM 5346 N N . VAL A 1 678 ? -8.292 -1.027 32.628 1.00 90.62 678 VAL A N 1
ATOM 5347 C CA . VAL A 1 678 ? -8.507 0.029 31.637 1.00 90.62 678 VAL A CA 1
ATOM 5348 C C . VAL A 1 678 ? -7.787 1.280 32.123 1.00 90.62 678 VAL A C 1
ATOM 5350 O O . VAL A 1 678 ? -8.143 1.837 33.161 1.00 90.62 678 VAL A O 1
ATOM 5353 N N . ASN A 1 679 ? -6.783 1.726 31.376 1.00 94.69 679 ASN A N 1
ATOM 5354 C CA . ASN A 1 679 ? -6.054 2.962 31.629 1.00 94.69 679 ASN A CA 1
ATOM 5355 C C . ASN A 1 679 ? -6.319 3.947 30.488 1.00 94.69 679 ASN A C 1
ATOM 5357 O O . ASN A 1 679 ? -6.170 3.600 29.319 1.00 94.69 679 ASN A O 1
ATOM 5361 N N . ILE A 1 680 ? -6.713 5.172 30.825 1.00 96.75 680 ILE A N 1
ATOM 5362 C CA . ILE A 1 680 ? -6.921 6.234 29.845 1.00 96.75 680 ILE A CA 1
ATOM 5363 C C . ILE A 1 680 ? -5.720 7.167 29.883 1.00 96.75 680 ILE A C 1
ATOM 5365 O O . ILE A 1 680 ? -5.444 7.810 30.896 1.00 96.75 680 ILE A O 1
ATOM 5369 N N . GLN A 1 681 ? -5.032 7.263 28.752 1.00 97.19 681 GLN A N 1
ATOM 5370 C CA . GLN A 1 681 ? -3.883 8.134 28.584 1.00 97.19 681 GLN A CA 1
ATOM 5371 C C . GLN A 1 681 ? -4.280 9.341 27.737 1.00 97.19 681 GLN A C 1
ATOM 5373 O O . GLN A 1 681 ? -4.562 9.203 26.548 1.00 97.19 681 GLN A O 1
ATOM 5378 N N . GLN A 1 682 ? -4.291 10.520 28.358 1.00 98.00 682 GLN A N 1
ATOM 5379 C CA . GLN A 1 682 ? -4.612 11.783 27.695 1.00 98.00 682 GLN A CA 1
ATOM 5380 C C . GLN A 1 682 ? -3.375 12.419 27.047 1.00 98.00 682 GLN A C 1
ATOM 5382 O O . GLN A 1 682 ? -2.251 12.238 27.524 1.00 98.00 682 GLN A O 1
ATOM 5387 N N . PHE A 1 683 ? -3.584 13.212 25.997 1.00 98.06 683 PHE A N 1
ATOM 5388 C CA . PHE A 1 683 ? -2.547 14.001 25.337 1.00 98.06 683 PHE A CA 1
ATOM 5389 C C . PHE A 1 683 ? -3.105 15.292 24.719 1.00 98.06 683 PHE A C 1
ATOM 5391 O O . PHE A 1 683 ? -4.316 15.457 24.552 1.00 98.06 683 PHE A O 1
ATOM 5398 N N . LEU A 1 684 ? -2.199 16.232 24.446 1.00 97.81 684 LEU A N 1
ATOM 5399 C CA . LEU A 1 684 ? -2.486 17.533 23.836 1.00 97.81 684 LEU A CA 1
ATOM 5400 C C . LEU A 1 684 ? -2.125 17.529 22.350 1.00 97.81 684 LEU A C 1
ATOM 5402 O O . LEU A 1 684 ? -1.432 16.623 21.887 1.00 97.81 684 LEU A O 1
ATOM 5406 N N . HIS A 1 685 ? -2.586 18.558 21.640 1.00 96.25 685 HIS A N 1
ATOM 5407 C CA . HIS A 1 685 ? -2.343 18.710 20.212 1.00 96.25 685 HIS A CA 1
ATOM 5408 C C . HIS A 1 685 ? -0.869 18.965 19.890 1.00 96.25 685 HIS A C 1
ATOM 5410 O O . HIS A 1 685 ? -0.110 19.523 20.689 1.00 96.25 685 HIS A O 1
ATOM 5416 N N . THR A 1 686 ? -0.492 18.569 18.684 1.00 95.88 686 THR A N 1
ATOM 5417 C CA . THR A 1 686 ? 0.821 18.771 18.084 1.00 95.88 686 THR A CA 1
ATOM 5418 C C . THR A 1 686 ? 0.705 19.827 16.985 1.00 95.88 686 THR A C 1
ATOM 5420 O O . THR A 1 686 ? -0.254 19.796 16.214 1.00 95.88 686 THR A O 1
ATOM 5423 N N . PRO A 1 687 ? 1.660 20.767 16.869 1.00 94.31 687 PRO A N 1
ATOM 5424 C CA . PRO A 1 687 ? 1.670 21.711 15.759 1.00 94.31 687 PRO A CA 1
ATOM 5425 C C . PRO A 1 687 ? 1.677 20.994 14.403 1.00 94.31 687 PRO A C 1
ATOM 5427 O O . PRO A 1 687 ? 2.407 20.019 14.221 1.00 94.31 687 PRO A O 1
ATOM 5430 N N . HIS A 1 688 ? 0.920 21.519 13.444 1.00 93.00 688 HIS A N 1
ATOM 5431 C CA . HIS A 1 688 ? 0.879 21.032 12.066 1.00 93.00 688 HIS A CA 1
ATOM 5432 C C . HIS A 1 688 ? 1.045 22.190 11.066 1.00 93.00 688 HIS A C 1
ATOM 5434 O O . HIS A 1 688 ? 0.823 23.353 11.422 1.00 93.00 688 HIS A O 1
ATOM 5440 N N . PRO A 1 689 ? 1.428 21.907 9.807 1.00 91.44 689 PRO A N 1
ATOM 5441 C CA . PRO A 1 689 ? 1.459 22.899 8.744 1.00 91.44 689 PRO A CA 1
ATOM 5442 C C . PRO A 1 689 ? 0.092 23.542 8.525 1.00 91.44 689 PRO A C 1
ATOM 5444 O O . PRO A 1 689 ? -0.955 22.895 8.632 1.00 91.44 689 PRO A O 1
ATOM 5447 N N . TYR A 1 690 ? 0.117 24.830 8.195 1.00 87.00 690 TYR A N 1
ATOM 5448 C CA . TYR A 1 690 ? -1.086 25.583 7.886 1.00 87.00 690 TYR A CA 1
ATOM 5449 C C . TYR A 1 690 ? -1.517 25.336 6.440 1.00 87.00 690 TYR A C 1
ATOM 5451 O O . TYR A 1 690 ? -0.737 25.526 5.507 1.00 87.00 690 TYR A O 1
ATOM 5459 N N . VAL A 1 691 ? -2.783 24.974 6.258 1.00 82.75 691 VAL A N 1
ATOM 5460 C CA . VAL A 1 691 ? -3.409 24.788 4.948 1.00 82.75 691 VAL A CA 1
ATOM 5461 C C . VAL A 1 691 ? -4.624 25.706 4.881 1.00 82.75 691 VAL A C 1
ATOM 5463 O O . VAL A 1 691 ? -5.433 25.748 5.808 1.00 82.75 691 VAL A O 1
ATOM 5466 N N . LEU A 1 692 ? -4.747 26.464 3.790 1.00 81.81 692 LEU A N 1
ATOM 5467 C CA . LEU A 1 692 ? -5.915 27.316 3.574 1.00 81.81 692 LEU A CA 1
ATOM 5468 C C . LEU A 1 692 ? -7.196 26.466 3.489 1.00 81.81 692 LEU A C 1
ATOM 5470 O O . LEU A 1 692 ? -7.148 25.337 2.989 1.00 81.81 692 LEU A O 1
ATOM 5474 N N . PRO A 1 693 ? -8.357 27.004 3.911 1.00 76.75 693 PRO A N 1
ATOM 5475 C CA . PRO A 1 693 ? -9.627 26.294 3.823 1.00 76.75 693 PRO A CA 1
ATOM 5476 C C . PRO A 1 693 ? -9.872 25.716 2.426 1.00 76.75 693 PRO A C 1
ATOM 5478 O O . PRO A 1 693 ? -9.575 26.355 1.414 1.00 76.75 693 PRO A O 1
ATOM 5481 N N . ASN A 1 694 ? -10.415 24.499 2.378 1.00 70.31 694 ASN A N 1
ATOM 5482 C CA . ASN A 1 694 ? -10.675 23.745 1.147 1.00 70.31 694 ASN A CA 1
ATOM 5483 C C . ASN A 1 694 ? -9.429 23.527 0.273 1.00 70.31 694 ASN A C 1
ATOM 5485 O O . ASN A 1 694 ? -9.564 23.364 -0.939 1.00 70.31 694 ASN A O 1
ATOM 5489 N N . CYS A 1 695 ? -8.220 23.553 0.847 1.00 69.62 695 CYS A N 1
ATOM 5490 C CA . CYS A 1 695 ? -6.953 23.438 0.120 1.00 69.62 695 CYS A CA 1
ATOM 5491 C C . CYS A 1 695 ? -6.827 24.464 -1.024 1.00 69.62 695 CYS A C 1
ATOM 5493 O O . CYS A 1 695 ? -6.367 24.112 -2.114 1.00 69.62 695 CYS A O 1
ATOM 5495 N N . MET A 1 696 ? -7.338 25.687 -0.839 1.00 76.31 696 MET A N 1
ATOM 5496 C CA . MET A 1 696 ? -7.174 26.767 -1.822 1.00 76.31 696 MET A CA 1
ATOM 5497 C C . MET A 1 696 ? -5.700 27.133 -1.974 1.00 76.31 696 MET A C 1
ATOM 5499 O O . MET A 1 696 ? -4.952 27.149 -0.993 1.00 76.31 696 MET A O 1
ATOM 5503 N N . ASP A 1 697 ? -5.287 27.458 -3.196 1.00 80.19 697 ASP A N 1
ATOM 5504 C CA . ASP A 1 697 ? -3.980 28.075 -3.394 1.00 80.19 697 ASP A CA 1
ATOM 5505 C C . ASP A 1 697 ? -4.014 29.579 -3.062 1.00 80.19 697 ASP A C 1
ATOM 5507 O O . ASP A 1 697 ? -5.068 30.206 -2.902 1.00 80.19 697 ASP A O 1
ATOM 5511 N N . MET A 1 698 ? -2.827 30.172 -2.918 1.00 80.69 698 MET A N 1
ATOM 5512 C CA . MET A 1 698 ? -2.702 31.583 -2.553 1.00 80.69 698 MET A CA 1
ATOM 5513 C C . MET A 1 698 ? -3.312 32.515 -3.611 1.00 80.69 698 MET A C 1
ATOM 5515 O O . MET A 1 698 ? -3.773 33.600 -3.258 1.00 80.69 698 MET A O 1
ATOM 5519 N N . PHE A 1 699 ? -3.341 32.126 -4.886 1.00 79.75 699 PHE A N 1
ATOM 5520 C CA . PHE A 1 699 ? -3.944 32.921 -5.952 1.00 79.75 699 PHE A CA 1
ATOM 5521 C C . PHE A 1 699 ? -5.469 32.855 -5.894 1.00 79.75 699 PHE A C 1
ATOM 5523 O O . PHE A 1 699 ? -6.103 33.908 -5.909 1.00 79.75 699 PHE A O 1
ATOM 5530 N N . GLU A 1 700 ? -6.056 31.666 -5.751 1.00 82.19 700 GLU A N 1
ATOM 5531 C CA . GLU A 1 700 ? -7.501 31.479 -5.558 1.00 82.19 700 GLU A CA 1
ATOM 5532 C C . GLU A 1 700 ? -8.012 32.305 -4.374 1.00 82.19 700 GLU A C 1
ATOM 5534 O O . GLU A 1 700 ? -9.054 32.956 -4.468 1.00 82.19 700 GLU A O 1
ATOM 5539 N N . TRP A 1 701 ? -7.245 32.339 -3.283 1.00 82.62 701 TRP A N 1
ATOM 5540 C CA . TRP A 1 701 ? -7.605 33.102 -2.094 1.00 82.62 701 TRP A CA 1
ATOM 5541 C C . TRP A 1 701 ? -7.420 34.621 -2.259 1.00 82.62 701 TRP A C 1
ATOM 5543 O O . TRP A 1 701 ? -8.277 35.400 -1.837 1.00 82.62 701 TRP A O 1
ATOM 5553 N N . SER A 1 702 ? -6.320 35.069 -2.874 1.00 83.12 702 SER A N 1
ATOM 5554 C CA . SER A 1 702 ? -5.948 36.495 -2.907 1.00 83.12 702 SER A CA 1
ATOM 5555 C C . SER A 1 702 ? -6.502 37.281 -4.099 1.00 83.12 702 SER A C 1
ATOM 5557 O O . SER A 1 702 ? -6.750 38.483 -3.964 1.00 83.12 702 SER A O 1
ATOM 5559 N N . ILE A 1 703 ? -6.735 36.645 -5.253 1.00 85.19 703 ILE A N 1
ATOM 5560 C CA . ILE A 1 703 ? -7.208 37.320 -6.473 1.00 85.19 703 ILE A CA 1
ATOM 5561 C C . ILE A 1 703 ? -8.557 38.021 -6.266 1.00 85.19 703 ILE A C 1
ATOM 5563 O O . ILE A 1 703 ? -8.656 39.187 -6.657 1.00 85.19 703 ILE A O 1
ATOM 5567 N N . PRO A 1 704 ? -9.581 37.407 -5.638 1.00 87.19 704 PRO A N 1
ATOM 5568 C CA . PRO A 1 704 ? -10.851 38.091 -5.400 1.00 87.19 704 PRO A CA 1
ATOM 5569 C C . PRO A 1 704 ? -10.672 39.382 -4.594 1.00 87.19 704 PRO A C 1
ATOM 5571 O O . PRO A 1 704 ? -11.224 40.421 -4.953 1.00 87.19 704 PRO A O 1
ATOM 5574 N N . PHE A 1 705 ? -9.838 39.345 -3.551 1.00 86.56 705 PHE A N 1
ATOM 5575 C CA . PHE A 1 705 ? -9.522 40.525 -2.748 1.00 86.56 705 PHE A CA 1
ATOM 5576 C C . PHE A 1 705 ? -8.789 41.595 -3.568 1.00 86.56 705 PHE A C 1
ATOM 5578 O O . PHE A 1 705 ? -9.148 42.772 -3.507 1.00 86.56 705 PHE A O 1
ATOM 5585 N N . LEU A 1 706 ? -7.795 41.194 -4.367 1.00 86.19 706 LEU A N 1
ATOM 5586 C CA . LEU A 1 706 ? -7.038 42.105 -5.222 1.00 86.19 706 LEU A CA 1
ATOM 5587 C C . LEU A 1 706 ? -7.938 42.793 -6.256 1.00 86.19 706 LEU A C 1
ATOM 5589 O O . LEU A 1 706 ? -7.821 44.001 -6.443 1.00 86.19 706 LEU A O 1
ATOM 5593 N N . ILE A 1 707 ? -8.859 42.058 -6.887 1.00 85.50 707 ILE A N 1
ATOM 5594 C CA . ILE A 1 707 ? -9.819 42.608 -7.856 1.00 85.50 707 ILE A CA 1
ATOM 5595 C C . ILE A 1 707 ? -10.704 43.663 -7.193 1.00 85.50 707 ILE A C 1
ATOM 5597 O O . ILE A 1 707 ? -10.838 44.761 -7.732 1.00 85.50 707 ILE A O 1
ATOM 5601 N N . VAL A 1 708 ? -11.263 43.365 -6.015 1.00 88.25 708 VAL A N 1
ATOM 5602 C CA . VAL A 1 708 ? -12.092 44.323 -5.266 1.00 88.25 708 VAL A CA 1
ATOM 5603 C C . VAL A 1 708 ? -11.289 45.581 -4.942 1.00 88.25 708 VAL A C 1
ATOM 5605 O O . VAL A 1 708 ? -11.748 46.686 -5.210 1.00 88.25 708 VAL A O 1
ATOM 5608 N N . LYS A 1 709 ? -10.056 45.435 -4.444 1.00 87.12 709 LYS A N 1
ATOM 5609 C CA . LYS A 1 709 ? -9.236 46.589 -4.056 1.00 87.12 709 LYS A CA 1
ATOM 5610 C C . LYS A 1 709 ? -8.739 47.414 -5.231 1.00 87.12 709 LYS A C 1
ATOM 5612 O O . LYS A 1 709 ? -8.731 48.637 -5.137 1.00 87.12 709 LYS A O 1
ATOM 5617 N N . LEU A 1 710 ? -8.367 46.784 -6.341 1.00 85.62 710 LEU A N 1
ATOM 5618 C CA . LEU A 1 710 ? -8.038 47.510 -7.564 1.00 85.62 710 LEU A CA 1
ATOM 5619 C C . LEU A 1 710 ? -9.268 48.241 -8.104 1.00 85.62 710 LEU A C 1
ATOM 5621 O O . LEU A 1 710 ? -9.145 49.397 -8.492 1.00 85.62 710 LEU A O 1
ATOM 5625 N N . SER A 1 711 ? -10.448 47.618 -8.071 1.00 82.81 711 SER A N 1
ATOM 5626 C CA . SER A 1 711 ? -11.700 48.273 -8.461 1.00 82.81 711 SER A CA 1
ATOM 5627 C C . SER A 1 711 ? -12.011 49.488 -7.583 1.00 82.81 711 SER A C 1
ATOM 5629 O O . SER A 1 711 ? -12.369 50.531 -8.124 1.00 82.81 711 SER A O 1
ATOM 5631 N N . ASP A 1 712 ? -11.827 49.393 -6.261 1.00 86.62 712 ASP A N 1
ATOM 5632 C CA . ASP A 1 712 ? -11.982 50.523 -5.330 1.00 86.62 712 ASP A CA 1
ATOM 5633 C C . ASP A 1 712 ? -11.016 51.672 -5.689 1.00 86.62 712 ASP A C 1
ATOM 5635 O O . ASP A 1 712 ? -11.413 52.839 -5.750 1.00 86.62 712 ASP A O 1
ATOM 5639 N N . ILE A 1 713 ? -9.748 51.345 -5.976 1.00 86.06 713 ILE A N 1
ATOM 5640 C CA . ILE A 1 713 ? -8.716 52.321 -6.367 1.00 86.06 713 ILE A CA 1
ATOM 5641 C C . ILE A 1 713 ? -9.079 52.992 -7.696 1.00 86.06 713 ILE A C 1
ATOM 5643 O O . ILE A 1 713 ? -9.048 54.217 -7.787 1.00 86.06 713 ILE A O 1
ATOM 5647 N N . PHE A 1 714 ? -9.447 52.215 -8.717 1.00 83.25 714 PHE A N 1
ATOM 5648 C CA . PHE A 1 714 ? -9.826 52.751 -10.025 1.00 83.25 714 PHE A CA 1
ATOM 5649 C C . PHE A 1 714 ? -11.091 53.597 -9.954 1.00 83.25 714 PHE A C 1
ATOM 5651 O O . PHE A 1 714 ? -11.139 54.646 -10.589 1.00 83.25 714 PHE A O 1
ATOM 5658 N N . HIS A 1 715 ? -12.089 53.182 -9.170 1.00 84.94 715 HIS A N 1
ATOM 5659 C CA . HIS A 1 715 ? -13.282 53.991 -8.961 1.00 84.94 715 HIS A CA 1
ATOM 5660 C C . HIS A 1 715 ? -12.912 55.325 -8.316 1.00 84.94 715 HIS A C 1
ATOM 5662 O O . HIS A 1 715 ? -13.353 56.354 -8.812 1.00 84.94 715 HIS A O 1
ATOM 5668 N N . THR A 1 716 ? -12.080 55.314 -7.271 1.00 85.31 716 THR A N 1
ATOM 5669 C CA . THR A 1 716 ? -11.639 56.535 -6.580 1.00 85.31 716 THR A CA 1
ATOM 5670 C C . THR A 1 716 ? -10.905 57.480 -7.535 1.00 85.31 716 THR A C 1
ATOM 5672 O O . THR A 1 716 ? -11.228 58.661 -7.585 1.00 85.31 716 THR A O 1
ATOM 5675 N N . LEU A 1 717 ? -9.977 56.953 -8.344 1.00 77.25 717 LEU A N 1
ATOM 5676 C CA . LEU A 1 717 ? -9.221 57.725 -9.340 1.00 77.25 717 LEU A CA 1
ATOM 5677 C C . LEU A 1 717 ? -10.082 58.277 -10.485 1.00 77.25 717 LEU A C 1
ATOM 5679 O O . LEU A 1 717 ? -9.683 59.247 -11.117 1.00 77.25 717 LEU A O 1
ATOM 5683 N N . ALA A 1 718 ? -11.214 57.641 -10.792 1.00 73.38 718 ALA A N 1
ATOM 5684 C CA . ALA A 1 718 ? -12.122 58.055 -11.862 1.00 73.38 718 ALA A CA 1
ATOM 5685 C C . ALA A 1 718 ? -13.248 58.993 -11.388 1.00 73.38 718 ALA A C 1
ATOM 5687 O O . ALA A 1 718 ? -14.026 59.466 -12.215 1.00 73.38 718 ALA A O 1
ATOM 5688 N N . SER A 1 719 ? -13.382 59.204 -10.074 1.00 75.56 719 SER A N 1
ATOM 5689 C CA . SER A 1 719 ? -14.396 60.079 -9.466 1.00 75.56 719 SER A CA 1
ATOM 5690 C C . SER A 1 719 ? -13.906 61.498 -9.133 1.00 75.56 719 SER A C 1
ATOM 5692 O O . SER A 1 719 ? -14.701 62.280 -8.613 1.00 75.56 719 SER A O 1
ATOM 5694 N N . ASP A 1 720 ? -12.657 61.825 -9.479 1.00 50.59 720 ASP A N 1
ATOM 5695 C CA . ASP A 1 720 ? -12.125 63.194 -9.619 1.00 50.59 720 ASP A CA 1
ATOM 5696 C C . ASP A 1 720 ? -12.111 63.602 -11.105 1.00 50.59 720 ASP A C 1
ATOM 5698 O O . ASP A 1 720 ? -12.279 64.812 -11.394 1.00 50.59 720 ASP A O 1
#

Organism: Dermatophagoides pteronyssinus (NCBI:txid6956)

InterPro domains:
  IPR001650 Helicase, C-terminal domain-like [PF00271] (257-375)
  IPR001650 Helicase, C-terminal domain-like [PS51194] (261-431)
  IPR001650 Helicase, C-terminal domain-like [SM00490] (285-377)
  IPR004843 Calcineurin-like, phosphoesterase domain [PF00149] (430-632)
  IPR006186 Serine/threonine-specific protein phosphatase/bis(5-nucleosyl)-tetraphosphatase [PR00114] (430-457)
  IPR006186 Serine/threonine-specific protein phosphatase/bis(5-nucleosyl)-tetraphosphatase [PR00114] (460-487)
  IPR006186 Serine/threonine-specific protein phosphatase/bis(5-nucleosyl)-tetraphosphatase [PR00114] (493-517)
  IPR006186 Serine/threonine-specific protein phosphatase/bis(5-nucleosyl)-tetraphosphatase [PR00114] (527-553)
  IPR006186 Serine/threonine-specific protein phosphatase/bis(5-nucleosyl)-tetraphosphatase [PR00114] (556-583)
  IPR006186 Serine/threonine-specific protein phosphatase/bis(5-nucleosyl)-tetraphosphatase [PR00114] (622-642)
  IPR006186 Serine/threonine-specific protein phosphatase/bis(5-nucleosyl)-tetraphosphatase [PR00114] (650-666)
  IPR006186 Serine/threonine-specific protein phosphatase/bis(5-nucleosyl)-tetraphosphatase [PS00125] (494-499)
  IPR006186 Serine/threonine-specific protein phosphatase/bis(5-nucleosyl)-tetraphosphatase [SM00156] (402-689)
  IPR011545 DEAD/DEAH-box helicase domain [PF00270] (1-167)
  IPR014001 Helicase superfamily 1/2, ATP-binding domain [PS51192] (1-180)
  IPR014001 Helicase superfamily 1/2, ATP-binding domain [SM00487] (1-192)
  IPR027417 P-loop containing nucleoside triphosphate hydrolase [G3DSA:3.40.50.300] (1-197)
  IPR027417 P-loop containing nucleoside triphosphate hydrolase [G3DSA:3.40.50.300] (198-380)
  IPR027417 P-loop containing nucleoside triphosphate hydrolase [SSF52540] (2-382)
  IPR029052 Metallo-dependent phosphatase-like [G3DSA:3.60.21.10] (381-719)

Radius of gyration: 34.15 Å; chains: 1; bounding box: 84×95×97 Å

pLDDT: mean 85.17, std 13.05, range [36.84, 98.88]

Foldseek 3Di:
DEAAAAQQLPLLVVVVVVLVVVQQVQADPQNQERVDLLAAAEEADADPLVLVVSQVVSVVVQQPDAGPVRHGYDAAEDEPDDPDDDDLVNLVSHHYYGYHLVSQLVVLVCVVVHSRSLRYAEYEYEALVCCPPPCVVSVLSNLVSVVVVVRNHHYYYYHHQDPVLVVVCVSNVFDFDDDDDDDDGTDPRHGDPQVSNQERDDDDDDDDPPDLDPVVLLVVVLVVLLVQLLQVWAEEEADADPVCQLVSLVSSVVVCVVVVCLCVSCVPDPNDPVLLVVLQVLLVQAPDVSQSVRSSSLEGEDEPVGDPSNNVSVQVCQVVSSRRYYYYYLCCLVNDLAATQYYHYRDQWYQDPVVRDIDGHDPVSVSSRSSRHADPPVPPPCLSGQDPLVVLLVQVQVVHADPPVVLLSLLVLLLVLLLPAFLEAEAEDQEKEAFAAAQQSQLVVVVCVVQDQWDPHRAYEYAEHLHFLHLRSSSSVSSLSSSCSNCVRRYAYAYALCLAPVNCVVTQVCLSCCVSDRNVSVVSSNQSNLSHHAWYQYPLAETEGAADAAPPDQEPVVSRPDNSRDGQDQADGSVQSRHEHEDDCVVCVPPPDDDQWDADPVRNGYTHGYPVVLQNSCVSSVHQEYEYEHDDDQAQKDFDDHDPPNRGGSYMYGYSHACRSVPSNGWHWMWGQHPNDTDIDIDHRDDDDDAPPSNDDPCSVCVVVVVVVVVVVVVVVVVD

Sequence (720 aa):
MLISAPTGSGKTNIAFFAMIREIQKHLDAAQSALVSSDFKIVYVSPLKALVAEQVATFRRRFDTIRDASGGGIAVRVCEMSGDSQLREFELAGVHVLVCTPEKFSNMLRFAEQRASMQLIKLLIIDEIHMLHQARGWVLEEIVTSLRLRAVDVRFVGLSATIPNCHDIADFLHLSPTLLTRANNPRKGLFVFDDSFRPIPLAKCIYALESGDSAEAQDALTFEFVVRQLKNQKSVLVFVQSRQGTVKVAQNLLRSFSQTGDLTAIFSSQRRGSALIQKLKQASKEAADPALASVVEFGFGFHHGGMSRADRDLVEALFRNYQICCLVCTSTLAWGVNLPASCVIVRGTTFYDSTKNVYAEMEEIDLLQITGRAGRPPFDQTGLDAAPDWELLLSRLSVEGRIERNIMVLLINQFTEAIAAEPNVLELEEPLIIVGDIHGQFYDFVKILELGGAPDPKCKYLFLGDYVDRGQFGIEVLAVLMALKIKYPDCVWLLRGNHESRQMTTFFNFRDECVKKYDAEVYNLFMEAFDCLPLCARVNRRLFTVHGGLSPGLTHIDQIKDIVRTKEPPRTGVFCDLLWSDPIDPQKHQSLSGKETFLPNDVRGCSYVYGFQAAKQFLEENSLLSIIRAHEAQLEGYKMYKEHPTTNFPTVITIFSAPNYCDIYDNKAAILRFQDNTVNIQQFLHTPHPYVLPNCMDMFEWSIPFLIVKLSDIFHTLASD

Secondary structure (DSSP, 8-state):
-EEE--TTS-HHHHHHHHHHHHHGGGB-TTSSSBS----EEEEE-SSHHHHHHHHHHHHHHHTT-B-TTSPBP---EEE--SSS---HHHHTT--EEEE-HHHHHHHHHTGGG-HHHHTEEEEEETTGGGGGSTTHHHHHHHHHHHHHTT--PEEEEEESS-TTHHHHHHHTTPPB--S--TT--BTTEEE--GGG-SS---------SS---HHHHHHHHHHHHHHHHHTT--EEEEESSHHHHHHHHHHHHHHHHHHSHHHHHHHSTTS-HHHHHHHHHHHHH-SSHHHHHHHTTTEEEE-TTS-HHHHHHHHHHHHTTS-SEEEEETHHHHH----BSEEEE--SEEEETTTTEEEEPPHHHHHHHHTTBS-TTTSSTTTTSPP-HHHHHHHHTTTPPPPHHHHHHHHHHHHHHHHTS-SEEEE-SSEEEE-B-TT-HHHHHHHHHHH-S-BTTBEEEE-S--SSSSS-HHHHHHHHHHHHHH-TTTEEE---SSSSHHHHHHSSHHHHHHHHS-HHHHHHHHHHHHT---EEEETTTEEEESS---TT-SSGGGGTT---SSPPPSSSHHHHHHH-EE--TTT-GGG-SS-SEEE-TTTTSSEEE-HHHHHHHHHHTT-SEEEE-SS--TTSEEE-PBPTTT-SBSEEEEB--TTGGGTS---EEEEEEETTEEEEEEE---------GGG--HHHHHHHHHHHHHHHHHHHHH--